Protein AF-0000000081629510 (afdb_homodimer)

InterPro domains:
  IPR000286 Histone deacetylase HDAC [PR01270] (88-111)
  IPR000286 Histone deacetylase HDAC [PR01270] (123-138)
  IPR000286 Histone deacetylase HDAC [PR01270] (200-210)
  IPR023696 Ureohydrolase domain superfamily [SSF52768] (5-268)
  IPR023801 Histone deacetylase domain [PF00850] (59-266)
  IPR037138 Histone deacetylase domain superfamily [G3DSA:3.40.800.20] (1-285)
  IPR044150 Histone deacetylase 11 [cd09993] (7-268)

Sequence (594 aa):
MGLEKLHPFDAGKWGKVINFLKEDKLIADDVIVQAREATEQDLLVVHTRRYLNRLKRKVLRPLRTQTGGTIMAGKLAIERGWAINVGGGFHHCSSDKGGGFCAYADITLAIKFLFERMEGVSKATIIDLDAHQGNGHERDFMEDSRVYIMDVYNRYIYPGDGFAKRAIKRKIELDWGTEDTEYLQKVKTHVEGALNEVKPDIIIYNAGTDVLDGDPLGGLAISPQGIIERDLIVFRAARKHRIPILMVTSGGYQKRTARIIADSIVNLHNLGLIDKELVCGEAENPKVELIIREGKKMGLEKLHPFDAGKWGKVINFLKEDKLIADDVIVQAREATEQDLLVVHTRRYLNRLKRKVLRPLRTQTGGTIMAGKLAIERGWAINVGGGFHHCSSDKGGGFCAYADITLAIKFLFERMEGVSKATIIDLDAHQGNGHERDFMEDSRVYIMDVYNRYIYPGDGFAKRAIKRKIELDWGTEDTEYLQKVKTHVEGALNEVKPDIIIYNAGTDVLDGDPLGGLAISPQGIIERDLIVFRAARKHRIPILMVTSGGYQKRTARIIADSIVNLHNLGLIDKELVCGEAENPKVELIIREGKK

Organism: Gekko japonicus (NCBI:txid146911)

Radius of gyration: 26.76 Å; Cα contacts (8 Å, |Δi|>4): 1286; chains: 2; bounding box: 46×91×56 Å

Structure (mmCIF, N/CA/C/O backbone):
data_AF-0000000081629510-model_v1
#
loop_
_entity.id
_entity.type
_entity.pdbx_description
1 polymer 'Histone deacetylase 11'
#
loop_
_atom_site.group_PDB
_atom_site.id
_atom_site.type_symbol
_atom_site.label_atom_id
_atom_site.label_alt_id
_atom_site.label_comp_id
_atom_site.label_asym_id
_atom_site.label_entity_id
_atom_site.label_seq_id
_atom_site.pdbx_PDB_ins_code
_atom_site.Cartn_x
_atom_site.Cartn_y
_atom_site.Cartn_z
_atom_site.occupancy
_atom_site.B_iso_or_equiv
_atom_site.auth_seq_id
_atom_site.auth_comp_id
_atom_site.auth_asym_id
_atom_site.auth_atom_id
_atom_site.pdbx_PDB_model_num
ATOM 1 N N . MET A 1 1 ? -6.004 -0.796 13.695 1 41.22 1 MET A N 1
ATOM 2 C CA . MET A 1 1 ? -5.727 -0.974 12.266 1 41.22 1 MET A CA 1
ATOM 3 C C . MET A 1 1 ? -4.324 -0.491 11.922 1 41.22 1 MET A C 1
ATOM 5 O O . MET A 1 1 ? -3.963 0.647 12.227 1 41.22 1 MET A O 1
ATOM 9 N N . GLY A 1 2 ? -3.27 -1.408 11.867 1 49.25 2 GLY A N 1
ATOM 10 C CA . GLY A 1 2 ? -1.821 -1.285 11.883 1 49.25 2 GLY A CA 1
ATOM 11 C C . GLY A 1 2 ? -1.23 -0.959 10.523 1 49.25 2 GLY A C 1
ATOM 12 O O . GLY A 1 2 ? -1.951 -0.551 9.609 1 49.25 2 GLY A O 1
ATOM 13 N N . LEU A 1 3 ? 0.019 -0.812 10.297 1 48.41 3 LEU A N 1
ATOM 14 C CA . LEU A 1 3 ? 0.835 -0.487 9.125 1 48.41 3 LEU A CA 1
ATOM 15 C C . LEU A 1 3 ? 0.524 -1.426 7.969 1 48.41 3 LEU A C 1
ATOM 17 O O . LEU A 1 3 ? 0.892 -1.148 6.824 1 48.41 3 LEU A O 1
ATOM 21 N N . GLU A 1 4 ? -0.304 -2.426 8.281 1 51.09 4 GLU A N 1
ATOM 22 C CA . GLU A 1 4 ? -0.659 -3.4 7.254 1 51.09 4 GLU A CA 1
ATOM 23 C C . GLU A 1 4 ? -1.512 -2.764 6.16 1 51.09 4 GLU A C 1
ATOM 25 O O . GLU A 1 4 ? -1.581 -3.277 5.043 1 51.09 4 GLU A O 1
ATOM 30 N N . LYS A 1 5 ? -2 -1.656 6.461 1 55.44 5 LYS A N 1
ATOM 31 C CA . LYS A 1 5 ? -2.869 -0.96 5.52 1 55.44 5 LYS A CA 1
ATOM 32 C C . LYS A 1 5 ? -2.051 -0.223 4.461 1 55.44 5 LYS A C 1
ATOM 34 O O . LYS A 1 5 ? -2.584 0.172 3.422 1 55.44 5 LYS A O 1
ATOM 39 N N . LEU A 1 6 ? -0.827 -0.217 4.648 1 51.19 6 LEU A N 1
ATOM 40 C CA . LEU A 1 6 ? 0.04 0.534 3.748 1 51.19 6 LEU A CA 1
ATOM 41 C C . LEU A 1 6 ? 0.186 -0.184 2.41 1 51.19 6 LEU A C 1
ATOM 43 O O . LEU A 1 6 ? 0.711 0.385 1.45 1 51.19 6 LEU A O 1
ATOM 47 N N . HIS A 1 7 ? -0.417 -1.348 2.342 1 57.28 7 HIS A N 1
ATOM 48 C CA . HIS A 1 7 ? -0.214 -2.109 1.115 1 57.28 7 HIS A CA 1
ATOM 49 C C . HIS A 1 7 ? -1.485 -2.15 0.274 1 57.28 7 HIS A C 1
ATOM 51 O O . HIS A 1 7 ? -2.592 -2.213 0.815 1 57.28 7 HIS A O 1
ATOM 57 N N . PRO A 1 8 ? -1.232 -1.855 -1.074 1 51.47 8 PRO A N 1
ATOM 58 C CA . PRO A 1 8 ? -2.416 -1.938 -1.932 1 51.47 8 PRO A CA 1
ATOM 59 C C . PRO A 1 8 ? -3.039 -3.332 -1.945 1 51.47 8 PRO A C 1
ATOM 61 O O . PRO A 1 8 ? -4.195 -3.49 -2.346 1 51.47 8 PRO A O 1
ATOM 64 N N . PHE A 1 9 ? -2.131 -4.305 -1.737 1 50.22 9 PHE A N 1
ATOM 65 C CA . PHE A 1 9 ? -2.738 -5.629 -1.775 1 50.22 9 PHE A CA 1
ATOM 66 C C . PHE A 1 9 ? -3.689 -5.82 -0.599 1 50.22 9 PHE A C 1
ATOM 68 O O . PHE A 1 9 ? -3.373 -5.441 0.53 1 50.22 9 PHE A O 1
ATOM 75 N N . ASP A 1 10 ? -4.859 -5.664 -0.957 1 51.5 10 ASP A N 1
ATOM 76 C CA . ASP A 1 10 ? -5.828 -5.938 0.101 1 51.5 10 ASP A CA 1
ATOM 77 C C . ASP A 1 10 ? -5.371 -7.105 0.972 1 51.5 10 ASP A C 1
ATOM 79 O O . ASP A 1 10 ? -5.617 -8.266 0.64 1 51.5 10 ASP A O 1
ATOM 83 N N . ALA A 1 11 ? -4.367 -6.859 1.735 1 55.75 11 ALA A N 1
ATOM 84 C CA . ALA A 1 11 ? -4.039 -7.883 2.721 1 55.75 11 ALA A CA 1
ATOM 85 C C . ALA A 1 11 ? -5.297 -8.57 3.244 1 55.75 11 ALA A C 1
ATOM 87 O O . ALA A 1 11 ? -5.25 -9.719 3.689 1 55.75 11 ALA A O 1
ATOM 88 N N . GLY A 1 12 ? -6.34 -7.922 2.857 1 66.62 12 GLY A N 1
ATOM 89 C CA . GLY A 1 12 ? -7.602 -8.492 3.301 1 66.62 12 GLY A CA 1
ATOM 90 C C . GLY A 1 12 ? -8.156 -9.523 2.336 1 66.62 12 GLY A C 1
ATOM 91 O O . GLY A 1 12 ? -8.984 -10.352 2.715 1 66.62 12 GLY A O 1
ATOM 92 N N . LYS A 1 13 ? -7.664 -9.484 1.104 1 76 13 LYS A N 1
ATOM 93 C CA . LYS A 1 13 ? -8.195 -10.383 0.084 1 76 13 LYS A CA 1
ATOM 94 C C . LYS A 1 13 ? -7.969 -11.844 0.462 1 76 13 LYS A C 1
ATOM 96 O O . LYS A 1 13 ? -8.891 -12.656 0.399 1 76 13 LYS A O 1
ATOM 101 N N . TRP A 1 14 ? -6.793 -12.102 0.853 1 78.69 14 TRP A N 1
ATOM 102 C CA . TRP A 1 14 ? -6.426 -13.484 1.148 1 78.69 14 TRP A CA 1
ATOM 103 C C . TRP A 1 14 ? -7.172 -13.992 2.379 1 78.69 14 TRP A C 1
ATOM 105 O O . TRP A 1 14 ? -7.617 -15.141 2.41 1 78.69 14 TRP A O 1
ATOM 115 N N . GLY A 1 15 ? -7.258 -13.102 3.344 1 81.38 15 GLY A N 1
ATOM 116 C CA . GLY A 1 15 ? -8.062 -13.469 4.496 1 81.38 15 GLY A CA 1
ATOM 117 C C . GLY A 1 15 ? -9.516 -13.734 4.148 1 81.38 15 GLY A C 1
ATOM 118 O O . GLY A 1 15 ? -10.125 -14.664 4.688 1 81.38 15 GLY A O 1
ATOM 119 N N . LYS A 1 16 ? -10.008 -13 3.27 1 83.88 16 LYS A N 1
ATOM 120 C CA . LYS A 1 16 ? -11.391 -13.172 2.838 1 83.88 16 LYS A CA 1
ATOM 121 C C . LYS A 1 16 ? -11.57 -14.5 2.105 1 83.88 16 LYS A C 1
ATOM 123 O O . LYS A 1 16 ? -12.578 -15.188 2.293 1 83.88 16 LYS A O 1
ATOM 128 N N . VAL A 1 17 ? -10.641 -14.844 1.271 1 87.56 17 VAL A N 1
ATOM 129 C CA . VAL A 1 17 ? -10.711 -16.109 0.555 1 87.56 17 VAL A CA 1
ATOM 130 C C . VAL A 1 17 ? -10.789 -17.266 1.553 1 87.56 17 VAL A C 1
ATOM 132 O O . VAL A 1 17 ? -11.641 -18.156 1.428 1 87.56 17 VAL A O 1
ATOM 135 N N . ILE A 1 18 ? -9.945 -17.25 2.508 1 85.25 18 ILE A N 1
ATOM 136 C CA . ILE A 1 18 ? -9.891 -18.312 3.504 1 85.25 18 ILE A CA 1
ATOM 137 C C . ILE A 1 18 ? -11.211 -18.359 4.273 1 85.25 18 ILE A C 1
ATOM 139 O O . ILE A 1 18 ? -11.727 -19.453 4.562 1 85.25 18 ILE A O 1
ATOM 143 N N . ASN A 1 19 ? -11.711 -17.219 4.629 1 85.31 19 ASN A N 1
ATOM 144 C CA . ASN A 1 19 ? -12.984 -17.172 5.34 1 85.31 19 ASN A CA 1
ATOM 145 C C . ASN A 1 19 ? -14.117 -17.781 4.516 1 85.31 19 ASN A C 1
ATOM 147 O O . ASN A 1 19 ? -14.961 -18.5 5.051 1 85.31 19 ASN A O 1
ATOM 151 N N . PHE A 1 20 ? -14.125 -17.484 3.273 1 87.75 20 PHE A N 1
ATOM 152 C CA . PHE A 1 20 ? -15.148 -18.047 2.395 1 87.75 20 PHE A CA 1
ATOM 153 C C . PHE A 1 20 ? -15.016 -19.562 2.32 1 87.75 20 PHE A C 1
ATOM 155 O O . PHE A 1 20 ? -16.016 -20.281 2.305 1 87.75 20 PHE A O 1
ATOM 162 N N . LEU A 1 21 ? -13.797 -20.016 2.209 1 87.38 21 LEU A N 1
ATOM 163 C CA . LEU A 1 21 ? -13.555 -21.453 2.121 1 87.38 21 LEU A CA 1
ATOM 164 C C . LEU A 1 21 ? -13.992 -22.156 3.402 1 87.38 21 LEU A C 1
ATOM 166 O O . LEU A 1 21 ? -14.531 -23.266 3.355 1 87.38 21 LEU A O 1
ATOM 170 N N . LYS A 1 22 ? -13.719 -21.547 4.531 1 84 22 LYS A N 1
ATOM 171 C CA . LYS A 1 22 ? -14.148 -22.094 5.812 1 84 22 LYS A CA 1
ATOM 172 C C . LYS A 1 22 ? -15.672 -22.156 5.902 1 84 22 LYS A C 1
ATOM 174 O O . LYS A 1 22 ? -16.234 -23.125 6.402 1 84 22 LYS A O 1
ATOM 179 N N . GLU A 1 23 ? -16.281 -21.156 5.492 1 83.62 23 GLU A N 1
ATOM 180 C CA . GLU A 1 23 ? -17.75 -21.078 5.52 1 83.62 23 GLU A CA 1
ATOM 181 C C . GLU A 1 23 ? -18.375 -22.172 4.656 1 83.62 23 GLU A C 1
ATOM 183 O O . GLU A 1 23 ? -19.438 -22.703 4.984 1 83.62 23 GLU A O 1
ATOM 188 N N . ASP A 1 24 ? -17.75 -22.438 3.623 1 80.06 24 ASP A N 1
ATOM 189 C CA . ASP A 1 24 ? -18.281 -23.422 2.689 1 80.06 24 ASP A CA 1
ATOM 190 C C . ASP A 1 24 ? -17.938 -24.844 3.135 1 80.06 24 ASP A C 1
ATOM 192 O O . ASP A 1 24 ? -18.234 -25.812 2.439 1 80.06 24 ASP A O 1
ATOM 196 N N . LYS A 1 25 ? -17.422 -25 4.316 1 70.12 25 LYS A N 1
ATOM 197 C CA . LYS A 1 25 ? -17.078 -26.25 4.973 1 70.12 25 LYS A CA 1
ATOM 198 C C . LYS A 1 25 ? -16.141 -27.094 4.102 1 70.12 25 LYS A C 1
ATOM 200 O O . LYS A 1 25 ? -16.25 -28.312 4.062 1 70.12 25 LYS A O 1
ATOM 205 N N . LEU A 1 26 ? -15.711 -26.516 3.137 1 61.69 26 LEU A N 1
ATOM 206 C CA . LEU A 1 26 ? -14.812 -27.266 2.271 1 61.69 26 LEU A CA 1
ATOM 207 C C . LEU A 1 26 ? -13.578 -27.719 3.037 1 61.69 26 LEU A C 1
ATOM 209 O O . LEU A 1 26 ? -13.109 -28.844 2.861 1 61.69 26 LEU A O 1
ATOM 213 N N . ILE A 1 27 ? -12.969 -26.719 3.713 1 60.03 27 ILE A N 1
ATOM 214 C CA . ILE A 1 27 ? -11.625 -27.062 4.16 1 60.03 27 ILE A CA 1
ATOM 215 C C . ILE A 1 27 ? -11.625 -27.297 5.668 1 60.03 27 ILE A C 1
ATOM 217 O O . ILE A 1 27 ? -11.992 -26.406 6.438 1 60.03 27 ILE A O 1
ATOM 221 N N . ALA A 1 28 ? -11.789 -28.594 5.934 1 59.22 28 ALA A N 1
ATOM 222 C CA . ALA A 1 28 ? -11.43 -28.891 7.316 1 59.22 28 ALA A CA 1
ATOM 223 C C . ALA A 1 28 ? -10.07 -28.281 7.676 1 59.22 28 ALA A C 1
ATOM 225 O O . ALA A 1 28 ? -9.227 -28.078 6.801 1 59.22 28 ALA A O 1
ATOM 226 N N . ASP A 1 29 ? -9.922 -27.75 8.789 1 60.22 29 ASP A N 1
ATOM 227 C CA . ASP A 1 29 ? -8.719 -27.125 9.312 1 60.22 29 ASP A CA 1
ATOM 228 C C . ASP A 1 29 ? -7.473 -27.922 8.953 1 60.22 29 ASP A C 1
ATOM 230 O O . ASP A 1 29 ? -6.391 -27.359 8.781 1 60.22 29 ASP A O 1
ATOM 234 N N . ASP A 1 30 ? -7.648 -29.203 8.547 1 62.41 30 ASP A N 1
ATOM 235 C CA . ASP A 1 30 ? -6.457 -30.031 8.375 1 62.41 30 ASP A CA 1
ATOM 236 C C . ASP A 1 30 ? -5.871 -29.859 6.973 1 62.41 30 ASP A C 1
ATOM 238 O O . ASP A 1 30 ? -4.715 -30.219 6.73 1 62.41 30 ASP A O 1
ATOM 242 N N . VAL A 1 31 ? -6.641 -29.188 6.133 1 73 31 VAL A N 1
ATOM 243 C CA . VAL A 1 31 ? -6.125 -29.062 4.777 1 73 31 VAL A CA 1
ATOM 244 C C . VAL A 1 31 ? -5.523 -27.672 4.582 1 73 31 VAL A C 1
ATOM 246 O O . VAL A 1 31 ? -4.855 -27.406 3.582 1 73 31 VAL A O 1
ATOM 249 N N . ILE A 1 32 ? -5.52 -26.875 5.527 1 80.44 32 ILE A N 1
ATOM 250 C CA . ILE A 1 32 ? -4.977 -25.531 5.48 1 80.44 32 ILE A CA 1
ATOM 251 C C . ILE A 1 32 ? -3.635 -25.484 6.207 1 80.44 32 ILE A C 1
ATOM 253 O O . ILE A 1 32 ? -3.518 -25.969 7.336 1 80.44 32 ILE A O 1
ATOM 257 N N . VAL A 1 33 ? -2.609 -25.094 5.484 1 84.69 33 VAL A N 1
ATOM 258 C CA . VAL A 1 33 ? -1.288 -24.938 6.078 1 84.69 33 VAL A CA 1
ATOM 259 C C . VAL A 1 33 ? -0.947 -23.453 6.195 1 84.69 33 VAL A C 1
ATOM 261 O O . VAL A 1 33 ? -1.21 -22.672 5.273 1 84.69 33 VAL A O 1
ATOM 264 N N . GLN A 1 34 ? -0.415 -23.078 7.324 1 86.5 34 GLN A N 1
ATOM 265 C CA . GLN A 1 34 ? -0.013 -21.688 7.535 1 86.5 34 GLN A CA 1
ATOM 266 C C . GLN A 1 34 ? 1.313 -21.391 6.84 1 86.5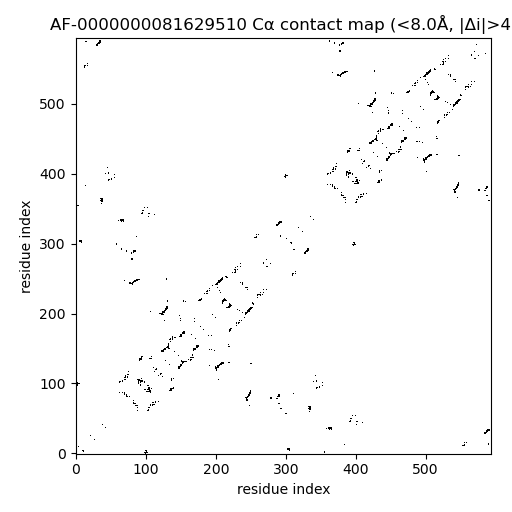 34 GLN A C 1
ATOM 268 O O . GLN A 1 34 ? 2.287 -22.125 7.012 1 86.5 34 GLN A O 1
ATOM 273 N N . ALA A 1 35 ? 1.312 -20.375 6.082 1 89.94 35 ALA A N 1
ATOM 274 C CA . ALA A 1 35 ? 2.539 -19.969 5.402 1 89.94 35 ALA A CA 1
ATOM 275 C C . ALA A 1 35 ? 3.547 -19.391 6.391 1 89.94 35 ALA A C 1
ATOM 277 O O . ALA A 1 35 ? 3.168 -18.719 7.352 1 89.94 35 ALA A O 1
ATOM 278 N N . ARG A 1 36 ? 4.738 -19.719 6.156 1 91.75 36 ARG A N 1
ATOM 279 C CA . ARG A 1 36 ? 5.836 -19.094 6.895 1 91.75 36 ARG A CA 1
ATOM 280 C C . ARG A 1 36 ? 6.508 -18.016 6.074 1 91.75 36 ARG A C 1
ATOM 282 O O . ARG A 1 36 ? 6.684 -18.156 4.859 1 91.75 36 ARG A O 1
ATOM 289 N N . GLU A 1 37 ? 6.863 -16.922 6.742 1 93.12 37 GLU A N 1
ATOM 290 C CA . GLU A 1 37 ? 7.562 -15.844 6.043 1 93.12 37 GLU A CA 1
ATOM 291 C C . GLU A 1 37 ? 8.852 -16.344 5.406 1 93.12 37 GLU A C 1
ATOM 293 O O . GLU A 1 37 ? 9.594 -17.125 6.02 1 93.12 37 GLU A O 1
ATOM 298 N N . ALA A 1 38 ? 9.133 -15.953 4.191 1 95.75 38 ALA A N 1
ATOM 299 C CA . ALA A 1 38 ? 10.445 -16.203 3.605 1 95.75 38 ALA A CA 1
ATOM 300 C C . ALA A 1 38 ? 11.539 -15.469 4.379 1 95.75 38 ALA A C 1
ATOM 302 O O . ALA A 1 38 ? 11.438 -14.266 4.621 1 95.75 38 ALA A O 1
ATOM 303 N N . THR A 1 39 ? 12.547 -16.172 4.82 1 94.62 39 THR A N 1
ATOM 304 C CA . THR A 1 39 ? 13.664 -15.555 5.516 1 94.62 39 THR A CA 1
ATOM 305 C C . THR A 1 39 ? 14.555 -14.789 4.535 1 94.62 39 THR A C 1
ATOM 307 O O . THR A 1 39 ? 14.414 -14.938 3.318 1 94.62 39 THR A O 1
ATOM 310 N N . GLU A 1 40 ? 15.414 -13.984 5.082 1 92.81 40 GLU A N 1
ATOM 311 C CA . GLU A 1 40 ? 16.391 -13.297 4.23 1 92.81 40 GLU A CA 1
ATOM 312 C C . GLU A 1 40 ? 17.234 -14.297 3.447 1 92.81 40 GLU A C 1
ATOM 314 O O . GLU A 1 40 ? 17.547 -14.07 2.279 1 92.81 40 GLU A O 1
ATOM 319 N N . GLN A 1 41 ? 17.609 -15.406 4.047 1 94.38 41 GLN A N 1
ATOM 320 C CA . GLN A 1 41 ? 18.406 -16.438 3.391 1 94.38 41 GLN A CA 1
ATOM 321 C C . GLN A 1 41 ? 17.625 -17.078 2.242 1 94.38 41 GLN A C 1
ATOM 323 O O . GLN A 1 41 ? 18.203 -17.406 1.197 1 94.38 41 GLN A O 1
ATOM 328 N N . ASP A 1 42 ? 16.344 -17.234 2.453 1 96.38 42 ASP A N 1
ATOM 329 C CA . ASP A 1 42 ? 15.508 -17.75 1.374 1 96.38 42 ASP A CA 1
ATOM 330 C C . ASP A 1 42 ? 15.523 -16.812 0.174 1 96.38 42 ASP A C 1
ATOM 332 O O . ASP A 1 42 ? 15.656 -17.25 -0.969 1 96.38 42 ASP A O 1
ATOM 336 N N . LEU A 1 43 ? 15.336 -15.523 0.476 1 96.94 43 LEU A N 1
ATOM 337 C CA . LEU A 1 43 ? 15.227 -14.516 -0.578 1 96.94 43 LEU A CA 1
ATOM 338 C C . LEU A 1 43 ? 16.531 -14.414 -1.363 1 96.94 43 LEU A C 1
ATOM 340 O O . LEU A 1 43 ? 16.516 -14.141 -2.566 1 96.94 43 LEU A O 1
ATOM 344 N N . LEU A 1 44 ? 17.656 -14.75 -0.733 1 96.06 44 LEU A N 1
ATOM 345 C CA . LEU A 1 44 ? 18.984 -14.617 -1.345 1 96.06 44 LEU A CA 1
ATOM 346 C C . LEU A 1 44 ? 19.234 -15.742 -2.34 1 96.06 44 LEU A C 1
ATOM 348 O O . LEU A 1 44 ? 20.203 -15.695 -3.107 1 96.06 44 LEU A O 1
ATOM 352 N N . VAL A 1 45 ? 18.344 -16.688 -2.381 1 95.38 45 VAL A N 1
ATOM 353 C CA . VAL A 1 45 ? 18.453 -17.75 -3.365 1 95.38 45 VAL A CA 1
ATOM 354 C C . VAL A 1 45 ? 18.281 -17.188 -4.77 1 95.38 45 VAL A C 1
ATOM 356 O O . VAL A 1 45 ? 18.906 -17.656 -5.723 1 95.38 45 VAL A O 1
ATOM 359 N N . VAL A 1 46 ? 17.516 -16.094 -4.832 1 96.81 46 VAL A N 1
ATOM 360 C CA . VAL A 1 46 ? 17.234 -15.516 -6.141 1 96.81 46 VAL A CA 1
ATOM 361 C C . VAL A 1 46 ? 17.641 -14.039 -6.16 1 96.81 46 VAL A C 1
ATOM 363 O O . VAL A 1 46 ? 18.234 -13.57 -7.133 1 96.81 46 VAL A O 1
ATOM 366 N N . HIS A 1 47 ? 17.375 -13.352 -5.105 1 96.69 47 HIS A N 1
ATOM 367 C CA . HIS A 1 47 ? 17.594 -11.914 -5.086 1 96.69 47 HIS A CA 1
ATOM 368 C C . HIS A 1 47 ? 19.016 -11.57 -4.637 1 96.69 47 HIS A C 1
ATOM 370 O O . HIS A 1 47 ? 19.609 -12.297 -3.838 1 96.69 47 HIS A O 1
ATOM 376 N N . THR A 1 48 ? 19.516 -10.492 -5.094 1 94.75 48 THR A N 1
ATOM 377 C CA . THR A 1 48 ? 20.797 -9.977 -4.598 1 94.75 48 THR A CA 1
ATOM 378 C C . THR A 1 48 ? 20.594 -9.188 -3.309 1 94.75 48 THR A C 1
ATOM 380 O O . THR A 1 48 ? 19.516 -8.656 -3.059 1 94.75 48 THR A O 1
ATOM 383 N N . ARG A 1 49 ? 21.641 -9.133 -2.561 1 92.5 49 ARG A N 1
ATOM 384 C CA . ARG A 1 49 ? 21.609 -8.312 -1.352 1 92.5 49 ARG A CA 1
ATOM 385 C C . ARG A 1 49 ? 21.375 -6.848 -1.688 1 92.5 49 ARG A C 1
ATOM 387 O O . ARG A 1 49 ? 20.641 -6.152 -0.971 1 92.5 49 ARG A O 1
ATOM 394 N N . ARG A 1 50 ? 21.938 -6.422 -2.754 1 93.56 50 ARG A N 1
ATOM 395 C CA . ARG A 1 50 ? 21.766 -5.047 -3.211 1 93.56 50 ARG A CA 1
ATOM 396 C C . ARG A 1 50 ? 20.312 -4.734 -3.486 1 93.56 50 ARG A C 1
ATOM 398 O O . ARG A 1 50 ? 19.797 -3.697 -3.062 1 93.56 50 ARG A O 1
ATOM 405 N N . TYR A 1 51 ? 19.625 -5.602 -4.109 1 94.88 51 TYR A N 1
ATOM 406 C CA . TYR A 1 51 ? 18.203 -5.402 -4.418 1 94.88 51 TYR A CA 1
ATOM 407 C C . TYR A 1 51 ? 17.375 -5.348 -3.145 1 94.88 51 TYR A C 1
ATOM 409 O O . TYR A 1 51 ? 16.516 -4.473 -2.994 1 94.88 51 TYR A O 1
ATOM 417 N N . LEU A 1 52 ? 17.641 -6.312 -2.236 1 92.75 52 LEU A N 1
ATOM 418 C CA . LEU A 1 52 ? 16.859 -6.398 -1.011 1 92.75 52 LEU A CA 1
ATOM 419 C C . LEU A 1 52 ? 17.016 -5.137 -0.169 1 92.75 52 LEU A C 1
ATOM 421 O O . LEU A 1 52 ? 16.062 -4.645 0.423 1 92.75 52 LEU A O 1
ATOM 425 N N . ASN A 1 53 ? 18.219 -4.547 -0.166 1 88.25 53 ASN A N 1
ATOM 426 C CA . ASN A 1 53 ? 18.469 -3.303 0.553 1 88.25 53 ASN A CA 1
ATOM 427 C C . ASN A 1 53 ? 17.766 -2.123 -0.113 1 88.25 53 ASN A C 1
ATOM 429 O O . ASN A 1 53 ? 17.188 -1.272 0.569 1 88.25 53 ASN A O 1
ATOM 433 N N . ARG A 1 54 ? 17.828 -2.09 -1.374 1 89.69 54 ARG A N 1
ATOM 434 C CA . ARG A 1 54 ? 17.172 -1.032 -2.133 1 89.69 54 ARG A CA 1
ATOM 435 C C . ARG A 1 54 ? 15.656 -1.102 -1.965 1 89.69 54 ARG A C 1
ATOM 437 O O . ARG A 1 54 ? 14.984 -0.069 -1.911 1 89.69 54 ARG A O 1
ATOM 444 N N . LEU A 1 55 ? 15.148 -2.32 -1.935 1 88.38 55 LEU A N 1
ATOM 445 C CA . LEU A 1 55 ? 13.711 -2.537 -1.782 1 88.38 55 LEU A CA 1
ATOM 446 C C . LEU A 1 55 ? 13.203 -1.923 -0.483 1 88.38 55 LEU A C 1
ATOM 448 O O . LEU A 1 55 ? 12.195 -1.215 -0.479 1 88.38 55 LEU A O 1
ATOM 452 N N . LYS A 1 56 ? 13.898 -2.197 0.61 1 83.25 56 LYS A N 1
ATOM 453 C CA . LYS A 1 56 ? 13.531 -1.671 1.92 1 83.25 56 LYS A CA 1
ATOM 454 C C . LYS A 1 56 ? 13.484 -0.145 1.906 1 83.25 56 LYS A C 1
ATOM 456 O O . LYS A 1 56 ? 12.578 0.459 2.492 1 83.25 56 LYS A O 1
ATOM 461 N N . ARG A 1 57 ? 14.391 0.443 1.243 1 83.69 57 ARG A N 1
ATOM 462 C CA . ARG A 1 57 ? 14.469 1.898 1.161 1 83.69 57 ARG A CA 1
ATOM 463 C C . ARG A 1 57 ? 13.383 2.455 0.247 1 83.69 57 ARG A C 1
ATOM 465 O O . ARG A 1 57 ? 12.766 3.477 0.557 1 83.69 57 ARG A O 1
ATOM 472 N N . LYS A 1 58 ? 13.18 1.796 -0.838 1 84.88 58 LYS A N 1
ATOM 473 C CA . LYS A 1 58 ? 12.281 2.287 -1.875 1 84.88 58 LYS A CA 1
ATOM 474 C C . LYS A 1 58 ? 10.828 2.273 -1.395 1 84.88 58 LYS A C 1
ATOM 476 O O . LYS A 1 58 ? 10.062 3.188 -1.702 1 84.88 58 LYS A O 1
ATOM 481 N N . VAL A 1 59 ? 10.484 1.249 -0.641 1 83.75 59 VAL A N 1
ATOM 482 C CA . VAL A 1 59 ? 9.086 1.08 -0.258 1 83.75 59 VAL A CA 1
ATOM 483 C C . VAL A 1 59 ? 8.68 2.188 0.711 1 83.75 59 VAL A C 1
ATOM 485 O O . VAL A 1 59 ? 7.516 2.588 0.749 1 83.75 59 VAL A O 1
ATOM 488 N N . LEU A 1 60 ? 9.602 2.742 1.426 1 87.06 60 LEU A N 1
ATOM 489 C CA . LEU A 1 60 ? 9.273 3.742 2.438 1 87.06 60 LEU A CA 1
ATOM 490 C C . LEU A 1 60 ? 9.609 5.145 1.938 1 87.06 60 LEU A C 1
ATOM 492 O O . LEU A 1 60 ? 9.32 6.133 2.619 1 87.06 60 LEU A O 1
ATOM 496 N N . ARG A 1 61 ? 10.141 5.312 0.733 1 87.69 61 ARG A N 1
ATOM 497 C CA . ARG A 1 61 ? 10.617 6.586 0.208 1 87.69 61 ARG A CA 1
ATOM 498 C C . ARG A 1 61 ? 9.477 7.594 0.097 1 87.69 61 ARG A C 1
ATOM 500 O O . ARG A 1 61 ? 9.625 8.75 0.499 1 87.69 61 ARG A O 1
ATOM 507 N N . PRO A 1 62 ? 8.305 7.191 -0.419 1 84.5 62 PRO A N 1
ATOM 508 C CA . PRO A 1 62 ? 7.223 8.172 -0.516 1 84.5 62 PRO A CA 1
ATOM 509 C C . PRO A 1 62 ? 6.816 8.734 0.843 1 84.5 62 PRO A C 1
ATOM 511 O O . PRO A 1 62 ? 6.512 9.93 0.953 1 84.5 62 PRO A O 1
ATOM 514 N N . LEU A 1 63 ? 6.844 7.895 1.859 1 88.81 63 LEU A N 1
ATOM 515 C CA . LEU A 1 63 ? 6.473 8.336 3.199 1 88.81 63 LEU A CA 1
ATOM 516 C C . LEU A 1 63 ? 7.551 9.227 3.799 1 88.81 63 LEU A C 1
ATOM 518 O O . LEU A 1 63 ? 7.242 10.195 4.504 1 88.81 63 LEU A O 1
ATOM 522 N N . ARG A 1 64 ? 8.773 8.891 3.482 1 92.12 64 ARG A N 1
ATOM 523 C CA . ARG A 1 64 ? 9.867 9.75 3.926 1 92.12 64 ARG A CA 1
ATOM 524 C C . ARG A 1 64 ? 9.812 11.109 3.232 1 92.12 64 ARG A C 1
ATOM 526 O O . ARG A 1 64 ? 10.125 12.133 3.84 1 92.12 64 ARG A O 1
ATOM 533 N N . THR A 1 65 ? 9.438 11.086 1.976 1 91.12 65 THR A N 1
ATOM 534 C CA . THR A 1 65 ? 9.344 12.328 1.213 1 91.12 65 THR A CA 1
ATOM 535 C C . THR A 1 65 ? 8.242 13.227 1.77 1 91.12 65 THR A C 1
ATOM 537 O O . THR A 1 65 ? 8.445 14.43 1.946 1 91.12 65 THR A O 1
ATOM 540 N N . GLN A 1 66 ? 7.148 12.656 2.037 1 91.81 66 GLN A N 1
ATOM 541 C CA . GLN A 1 66 ? 6.059 13.422 2.637 1 91.81 66 GLN A CA 1
ATOM 542 C C . GLN A 1 66 ? 6.453 13.953 4.012 1 91.81 66 GLN A C 1
ATOM 544 O O . GLN A 1 66 ? 6.121 15.094 4.355 1 91.81 66 GLN A O 1
ATOM 549 N N . THR A 1 67 ? 7.129 13.125 4.711 1 96.25 67 THR A N 1
ATOM 550 C CA . THR A 1 67 ? 7.586 13.539 6.031 1 96.25 67 THR A CA 1
ATOM 551 C C . THR A 1 67 ? 8.57 14.695 5.926 1 96.25 67 THR A C 1
ATOM 553 O O . THR A 1 67 ? 8.445 15.688 6.648 1 96.25 67 THR A O 1
ATOM 556 N N . GLY A 1 68 ? 9.539 14.555 5.023 1 96.31 68 GLY A N 1
ATOM 557 C CA . GLY A 1 68 ? 10.453 15.648 4.773 1 96.31 68 GLY A CA 1
ATOM 558 C C . GLY A 1 68 ? 9.758 16.922 4.32 1 96.31 68 GLY A C 1
ATOM 559 O O . GLY A 1 68 ? 10.156 18.016 4.703 1 96.31 68 GLY A O 1
ATOM 560 N N . GLY A 1 69 ? 8.734 16.719 3.533 1 95.94 69 GLY A N 1
ATOM 561 C CA . GLY A 1 69 ? 7.918 17.844 3.102 1 95.94 69 GLY A CA 1
ATOM 562 C C . GLY A 1 69 ? 7.254 18.578 4.254 1 95.94 69 GLY A C 1
ATOM 563 O O . GLY A 1 69 ? 7.219 19.812 4.273 1 95.94 69 GLY A O 1
ATOM 564 N N . THR A 1 70 ? 6.762 17.859 5.188 1 98.12 70 THR A N 1
ATOM 565 C CA . THR A 1 70 ? 6.102 18.469 6.34 1 98.12 70 THR A CA 1
ATOM 566 C C . THR A 1 70 ? 7.102 19.25 7.184 1 98.12 70 THR A C 1
ATOM 568 O O . THR A 1 70 ? 6.812 20.359 7.617 1 98.12 70 THR A O 1
ATOM 571 N N . ILE A 1 71 ? 8.25 18.688 7.383 1 97.81 71 ILE A N 1
ATOM 572 C CA . ILE A 1 71 ? 9.297 19.359 8.148 1 97.81 71 ILE A CA 1
ATOM 573 C C . ILE A 1 71 ? 9.703 20.656 7.453 1 97.81 71 ILE A C 1
ATOM 575 O O . ILE A 1 71 ? 9.758 21.719 8.078 1 97.81 71 ILE A O 1
ATOM 579 N N . MET A 1 72 ? 9.914 20.547 6.172 1 96.56 72 MET A N 1
ATOM 580 C CA . MET A 1 72 ? 10.305 21.703 5.387 1 96.56 72 MET A CA 1
ATOM 581 C C . MET A 1 72 ? 9.195 22.75 5.383 1 96.56 72 MET A C 1
ATOM 583 O O . MET A 1 72 ? 9.469 23.953 5.488 1 96.56 72 MET A O 1
ATOM 587 N N . ALA A 1 73 ? 8.008 22.344 5.254 1 97.25 73 ALA A N 1
ATOM 588 C CA . ALA A 1 73 ? 6.863 23.25 5.227 1 97.25 73 ALA A CA 1
ATOM 589 C C . ALA A 1 73 ? 6.723 23.984 6.551 1 97.25 73 ALA A C 1
ATOM 591 O O . ALA A 1 73 ? 6.309 25.156 6.578 1 97.25 73 ALA A O 1
ATOM 592 N N . GLY A 1 74 ? 7.043 23.297 7.645 1 97.62 74 GLY A N 1
ATOM 593 C CA . GLY A 1 74 ? 7.047 23.984 8.93 1 97.62 74 GLY A CA 1
ATOM 594 C C . GLY A 1 74 ? 7.965 25.188 8.969 1 97.62 74 GLY A C 1
ATOM 595 O O . GLY A 1 74 ? 7.555 26.281 9.383 1 97.62 74 GLY A O 1
ATOM 596 N N . LYS A 1 75 ? 9.133 25.016 8.5 1 96.12 75 LYS A N 1
ATOM 597 C CA . LYS A 1 75 ? 10.102 26.109 8.453 1 96.12 75 LYS A CA 1
ATOM 598 C C . LYS A 1 75 ? 9.633 27.234 7.531 1 96.12 75 LYS A C 1
ATOM 600 O O . LYS A 1 75 ? 9.711 28.406 7.891 1 96.12 75 LYS A O 1
ATOM 605 N N . LEU A 1 76 ? 9.102 26.875 6.414 1 94.75 76 LEU A N 1
ATOM 606 C CA . LEU A 1 76 ? 8.641 27.859 5.43 1 94.75 76 LEU A CA 1
ATOM 607 C C . LEU A 1 76 ? 7.453 28.656 5.965 1 94.75 76 LEU A C 1
ATOM 609 O O . LEU A 1 76 ? 7.324 29.844 5.684 1 94.75 76 LEU A O 1
ATOM 613 N N . ALA A 1 77 ? 6.629 27.969 6.695 1 96.81 77 ALA A N 1
ATOM 614 C CA . ALA A 1 77 ? 5.469 28.641 7.273 1 96.81 77 ALA A CA 1
ATOM 615 C C . ALA A 1 77 ? 5.898 29.75 8.227 1 96.81 77 ALA A C 1
ATOM 617 O O . ALA A 1 77 ? 5.301 30.828 8.25 1 96.81 77 ALA A O 1
ATOM 618 N N . ILE A 1 78 ? 6.91 29.453 9.016 1 96.69 78 ILE A N 1
ATOM 619 C CA . ILE A 1 78 ? 7.426 30.453 9.953 1 96.69 78 ILE A CA 1
ATOM 620 C C . ILE A 1 78 ? 8.031 31.625 9.18 1 96.69 78 ILE A C 1
ATOM 622 O O . ILE A 1 78 ? 7.816 32.781 9.539 1 96.69 78 ILE A O 1
ATOM 626 N N . GLU A 1 79 ? 8.672 31.312 8.133 1 92.5 79 GLU A N 1
ATOM 627 C CA . GLU A 1 79 ? 9.383 32.312 7.371 1 92.5 79 GLU A CA 1
ATOM 628 C C . GLU A 1 79 ? 8.43 33.156 6.52 1 92.5 79 GLU A C 1
ATOM 630 O O . GLU A 1 79 ? 8.633 34.344 6.34 1 92.5 79 GLU A O 1
ATOM 635 N N . ARG A 1 80 ? 7.297 32.5 6.129 1 91.38 80 ARG A N 1
ATOM 636 C CA . ARG A 1 80 ? 6.5 33.156 5.102 1 91.38 80 ARG A CA 1
ATOM 637 C C . ARG A 1 80 ? 5.07 33.375 5.578 1 91.38 80 ARG A C 1
ATOM 639 O O . ARG A 1 80 ? 4.277 34.031 4.898 1 91.38 80 ARG A O 1
ATOM 646 N N . GLY A 1 81 ? 4.785 32.844 6.645 1 94.25 81 GLY A N 1
ATOM 647 C CA . GLY A 1 81 ? 3.453 33.031 7.203 1 94.25 81 GLY A CA 1
ATOM 648 C C . GLY A 1 81 ? 2.535 31.844 6.918 1 94.25 81 GLY A C 1
ATOM 649 O O . GLY A 1 81 ? 1.553 31.641 7.633 1 94.25 81 GLY A O 1
ATOM 650 N N . TRP A 1 82 ? 2.904 31.156 5.777 1 95.38 82 TRP A N 1
ATOM 651 C CA . TRP A 1 82 ? 2.105 29.984 5.453 1 95.38 82 TRP A CA 1
ATOM 652 C C . TRP A 1 82 ? 2.918 28.969 4.641 1 95.38 82 TRP A C 1
ATOM 654 O O . TRP A 1 82 ? 3.926 29.328 4.027 1 95.38 82 TRP A O 1
ATOM 664 N N . ALA A 1 83 ? 2.537 27.734 4.703 1 96.25 83 ALA A N 1
ATOM 665 C CA . ALA A 1 83 ? 3.039 26.688 3.818 1 96.25 83 ALA A CA 1
ATOM 666 C C . ALA A 1 83 ? 2.08 25.5 3.771 1 96.25 83 ALA A C 1
ATOM 668 O O . ALA A 1 83 ? 1.392 25.203 4.754 1 96.25 83 ALA A O 1
ATOM 669 N N . ILE A 1 84 ? 2.018 24.859 2.58 1 96.06 84 ILE A N 1
ATOM 670 C CA . ILE A 1 84 ? 1.172 23.688 2.412 1 96.06 84 ILE A CA 1
ATOM 671 C C . ILE A 1 84 ? 2.008 22.516 1.892 1 96.06 84 ILE A C 1
ATOM 673 O O . ILE A 1 84 ? 2.676 22.641 0.861 1 96.06 84 ILE A O 1
ATOM 677 N N . ASN A 1 85 ? 2.031 21.453 2.604 1 95.81 85 ASN A N 1
ATOM 678 C CA . ASN A 1 85 ? 2.512 20.172 2.076 1 95.81 85 ASN A CA 1
ATOM 679 C C . ASN A 1 85 ? 1.358 19.297 1.594 1 95.81 85 ASN A C 1
ATOM 681 O O . ASN A 1 85 ? 0.553 18.828 2.398 1 95.81 85 ASN A O 1
ATOM 685 N N . VAL A 1 86 ? 1.172 19.094 0.218 1 89.69 86 VAL A N 1
ATOM 686 C CA . VAL A 1 86 ? 0.033 18.375 -0.349 1 89.69 86 VAL A CA 1
ATOM 687 C C . VAL A 1 86 ? 0.153 16.891 -0.045 1 89.69 86 VAL A C 1
ATOM 689 O O . VAL A 1 86 ? -0.494 16.062 -0.692 1 89.69 86 VAL A O 1
ATOM 692 N N . GLY A 1 87 ? 0.673 16.516 0.949 1 86.94 87 GLY A N 1
ATOM 693 C CA . GLY A 1 87 ? 0.82 15.203 1.545 1 86.94 87 GLY A CA 1
ATOM 694 C C . GLY A 1 87 ? 1.075 15.25 3.039 1 86.94 87 GLY A C 1
ATOM 695 O O . GLY A 1 87 ? 0.731 16.234 3.703 1 86.94 87 GLY A O 1
ATOM 696 N N . GLY A 1 88 ? 1.393 14.211 3.547 1 90.44 88 GLY A N 1
ATOM 697 C CA . GLY A 1 88 ? 1.646 14.188 4.977 1 90.44 88 GLY A CA 1
ATOM 698 C C . GLY A 1 88 ? 0.379 14.102 5.809 1 90.44 88 GLY A C 1
ATOM 699 O O . GLY A 1 88 ? -0.635 13.57 5.352 1 90.44 88 GLY A O 1
ATOM 700 N N . GLY A 1 89 ? 0.515 14.523 7.012 1 96.06 89 GLY A N 1
ATOM 701 C CA . GLY A 1 89 ? -0.596 14.438 7.949 1 96.06 89 GLY A CA 1
ATOM 702 C C . GLY A 1 89 ? -0.752 13.062 8.57 1 96.06 89 GLY A C 1
ATOM 703 O O . GLY A 1 89 ? -1.868 12.555 8.68 1 96.06 89 GLY A O 1
ATOM 704 N N . PHE A 1 90 ? 0.402 12.555 8.898 1 95.25 90 PHE A N 1
ATOM 705 C CA . PHE A 1 90 ? 0.416 11.211 9.461 1 95.25 90 PHE A CA 1
ATOM 706 C C . PHE A 1 90 ? 0.088 11.242 10.953 1 95.25 90 PHE A C 1
ATOM 708 O O . PHE A 1 90 ? 0.93 10.906 11.789 1 95.25 90 PHE A O 1
ATOM 715 N N . HIS A 1 91 ? -1.172 11.438 11.258 1 97.75 91 HIS A N 1
ATOM 716 C CA . HIS A 1 91 ? -1.553 11.781 12.617 1 97.75 91 HIS A CA 1
ATOM 717 C C . HIS A 1 91 ? -1.871 10.523 13.43 1 97.75 91 HIS A C 1
ATOM 719 O O . HIS A 1 91 ? -2.256 10.617 14.602 1 97.75 91 HIS A O 1
ATOM 725 N N . HIS A 1 92 ? -1.597 9.336 12.859 1 95.69 92 HIS A N 1
ATOM 726 C CA . HIS A 1 92 ? -1.797 8.094 13.602 1 95.69 92 HIS A CA 1
ATOM 727 C C . HIS A 1 92 ? -0.464 7.465 13.992 1 95.69 92 HIS A C 1
ATOM 729 O O . HIS A 1 92 ? -0.433 6.395 14.602 1 95.69 92 HIS A O 1
ATOM 735 N N . CYS A 1 93 ? 0.583 8.047 13.648 1 95.75 93 CYS A N 1
ATOM 736 C CA . CYS A 1 93 ? 1.888 7.535 14.055 1 95.75 93 CYS A CA 1
ATOM 737 C C . CYS A 1 93 ? 2.482 8.375 15.18 1 95.75 93 CYS A C 1
ATOM 739 O O . CYS A 1 93 ? 2.461 9.609 15.117 1 95.75 93 CYS A O 1
ATOM 741 N N . SER A 1 94 ? 2.904 7.684 16.219 1 96.62 94 SER A N 1
ATOM 742 C CA . SER A 1 94 ? 3.672 8.305 17.281 1 96.62 94 SER A CA 1
ATOM 743 C C . SER A 1 94 ? 5.152 7.945 17.188 1 96.62 94 SER A C 1
ATOM 745 O O . SER A 1 94 ? 5.578 7.305 16.234 1 96.62 94 SER A O 1
ATOM 747 N N . SER A 1 95 ? 5.918 8.359 18.156 1 95.19 95 SER A N 1
ATOM 748 C CA . SER A 1 95 ? 7.363 8.172 18.172 1 95.19 95 SER A CA 1
ATOM 749 C C . SER A 1 95 ? 7.73 6.691 18.078 1 95.19 95 SER A C 1
ATOM 751 O O . SER A 1 95 ? 8.719 6.336 17.438 1 95.19 95 SER A O 1
ATOM 753 N N . ASP A 1 96 ? 6.883 5.816 18.625 1 92.5 96 ASP A N 1
ATOM 754 C CA . ASP A 1 96 ? 7.344 4.434 18.703 1 92.5 96 ASP A CA 1
ATOM 755 C C . ASP A 1 96 ? 6.277 3.471 18.188 1 92.5 96 ASP A C 1
ATOM 757 O O . ASP A 1 96 ? 6.395 2.256 18.375 1 92.5 96 ASP A O 1
ATOM 761 N N . LYS A 1 97 ? 5.234 4.004 17.625 1 91.38 97 LYS A N 1
ATOM 762 C CA . LYS A 1 97 ? 4.164 3.139 17.141 1 91.38 97 LYS A CA 1
ATOM 763 C C . LYS A 1 97 ? 3.498 3.738 15.898 1 91.38 97 LYS A C 1
ATOM 765 O O . LYS A 1 97 ? 3.057 4.891 15.922 1 91.38 97 LYS A O 1
ATOM 770 N N . GLY A 1 98 ? 3.494 2.908 14.812 1 89.81 98 GLY A N 1
ATOM 771 C CA . GLY A 1 98 ? 2.73 3.293 13.641 1 89.81 98 GLY A CA 1
ATOM 772 C C . GLY A 1 98 ? 1.271 2.891 13.719 1 89.81 98 GLY A C 1
ATOM 773 O O . GLY A 1 98 ? 0.885 2.098 14.578 1 89.81 98 GLY A O 1
ATOM 774 N N . GLY A 1 99 ? 0.471 3.508 12.867 1 83.88 99 GLY A N 1
ATOM 775 C CA . GLY A 1 99 ? -0.94 3.158 12.844 1 83.88 99 GLY A CA 1
ATOM 776 C C . GLY A 1 99 ? -1.702 3.838 11.719 1 83.88 99 GLY A C 1
ATOM 777 O O . GLY A 1 99 ? -1.264 4.863 11.203 1 83.88 99 GLY A O 1
ATOM 778 N N . GLY A 1 100 ? -2.873 3.275 11.352 1 77.62 100 GLY A N 1
ATOM 779 C CA . GLY A 1 100 ? -3.76 3.902 10.383 1 77.62 100 GLY A CA 1
ATOM 780 C C . GLY A 1 100 ? -3.064 4.27 9.086 1 77.62 100 GLY A C 1
ATOM 781 O O . GLY A 1 100 ? -3.207 5.395 8.602 1 77.62 100 GLY A O 1
ATOM 782 N N . PHE A 1 101 ? -2.162 3.68 8.562 1 77.5 101 PHE A N 1
ATOM 783 C CA . PHE A 1 101 ? -1.421 3.879 7.324 1 77.5 101 PHE A CA 1
ATOM 784 C C . PHE A 1 101 ? -0.263 4.848 7.535 1 77.5 101 PHE A C 1
ATOM 786 O O . PHE A 1 101 ? 0.369 5.285 6.574 1 77.5 101 PHE A O 1
ATOM 793 N N . CYS A 1 102 ? -0.067 5.258 8.711 1 88.12 102 CYS A N 1
ATOM 794 C CA . CYS A 1 102 ? 0.975 6.227 9.031 1 88.12 102 CYS A CA 1
ATOM 795 C C . CYS A 1 102 ? 2.221 5.531 9.57 1 88.12 102 CYS A C 1
ATOM 797 O O . CYS A 1 102 ? 2.168 4.867 10.602 1 88.12 102 CYS A O 1
ATOM 799 N N . ALA A 1 103 ? 3.332 5.781 8.93 1 90.38 103 ALA A N 1
ATOM 800 C CA . ALA A 1 103 ? 4.574 5.102 9.297 1 90.38 103 ALA A CA 1
ATOM 801 C C . ALA A 1 103 ? 5.527 6.051 10.016 1 90.38 103 ALA A C 1
ATOM 803 O O . ALA A 1 103 ? 6.398 5.609 10.766 1 90.38 103 ALA A O 1
ATOM 804 N N . TYR A 1 104 ? 5.363 7.324 9.742 1 95.06 104 TYR A N 1
ATOM 805 C CA . TYR A 1 104 ? 6.211 8.32 10.383 1 95.06 104 TYR A CA 1
ATOM 806 C C . TYR A 1 104 ? 5.371 9.414 11.031 1 95.06 104 TYR A C 1
ATOM 808 O O . TYR A 1 104 ? 4.27 9.719 10.562 1 95.06 104 TYR A O 1
ATOM 816 N N . ALA A 1 105 ? 5.891 9.906 12.086 1 98 105 ALA A N 1
ATOM 817 C CA . ALA A 1 105 ? 5.18 10.961 12.812 1 98 105 ALA A CA 1
ATOM 818 C C . ALA A 1 105 ? 5.566 12.344 12.297 1 98 105 ALA A C 1
ATOM 820 O O . ALA A 1 105 ? 6.152 13.148 13.023 1 98 105 ALA A O 1
ATOM 821 N N . ASP A 1 106 ? 5.102 12.656 11.086 1 98.06 106 ASP A N 1
ATOM 822 C CA . ASP A 1 106 ? 5.586 13.844 10.391 1 98.06 106 ASP A CA 1
ATOM 823 C C . ASP A 1 106 ? 5.168 15.117 11.125 1 98.06 106 ASP A C 1
ATOM 825 O O . ASP A 1 106 ? 5.941 16.078 11.203 1 98.06 106 ASP A O 1
ATOM 829 N N . ILE A 1 107 ? 3.998 15.172 11.711 1 98.75 107 ILE A N 1
ATOM 830 C CA . ILE A 1 107 ? 3.539 16.344 12.438 1 98.75 107 ILE A CA 1
ATOM 831 C C . ILE A 1 107 ? 4.398 16.547 13.68 1 98.75 107 ILE A C 1
ATOM 833 O O . ILE A 1 107 ? 4.883 17.656 13.938 1 98.75 107 ILE A O 1
ATOM 837 N N . THR A 1 108 ? 4.613 15.516 14.43 1 98.81 108 THR A N 1
ATOM 838 C CA . THR A 1 108 ? 5.477 15.578 15.609 1 98.81 108 THR A CA 1
ATOM 839 C C . THR A 1 108 ? 6.887 16.031 15.219 1 98.81 108 THR A C 1
ATOM 841 O O . THR A 1 108 ? 7.477 16.875 15.883 1 98.81 108 THR A O 1
ATOM 844 N N . LEU A 1 109 ? 7.395 15.445 14.18 1 98.69 109 LEU A N 1
ATOM 845 C CA . LEU A 1 109 ? 8.734 15.789 13.711 1 98.69 109 LEU A CA 1
ATOM 846 C C . LEU A 1 109 ? 8.82 17.266 13.352 1 98.69 109 LEU A C 1
ATOM 848 O O . LEU A 1 109 ? 9.766 17.953 13.75 1 98.69 109 LEU A O 1
ATOM 852 N N . ALA A 1 110 ? 7.844 17.766 12.625 1 98.69 110 ALA A N 1
ATOM 853 C CA . ALA A 1 110 ? 7.844 19.172 12.234 1 98.69 110 ALA A CA 1
ATOM 854 C C . ALA A 1 110 ? 7.879 20.078 13.461 1 98.69 110 ALA A C 1
ATOM 856 O O . ALA A 1 110 ? 8.664 21.031 13.508 1 98.69 110 ALA A O 1
ATOM 857 N N . ILE A 1 111 ? 7.102 19.812 14.422 1 98.81 111 ILE A N 1
ATOM 858 C CA . ILE A 1 111 ? 7 20.641 15.625 1 98.81 111 ILE A CA 1
ATOM 859 C C . ILE A 1 111 ? 8.312 20.578 16.406 1 98.81 111 ILE A C 1
ATOM 861 O O . ILE A 1 111 ? 8.844 21.625 16.812 1 98.81 111 ILE A O 1
ATOM 865 N N . LYS A 1 112 ? 8.852 19.391 16.562 1 98.5 112 LYS A N 1
ATOM 866 C CA . LYS A 1 112 ? 10.109 19.234 17.297 1 98.5 112 LYS A CA 1
ATOM 867 C C . LYS A 1 112 ? 11.242 19.984 16.594 1 98.5 112 LYS A C 1
ATOM 869 O O . LYS A 1 112 ? 12.07 20.625 17.25 1 98.5 112 LYS A O 1
ATOM 874 N N . PHE A 1 113 ? 11.312 19.891 15.328 1 97.62 113 PHE A N 1
ATOM 875 C CA . PHE A 1 113 ? 12.328 20.625 14.57 1 97.62 113 PHE A CA 1
ATOM 876 C C . PHE A 1 113 ? 12.18 22.125 14.781 1 97.62 113 PHE A C 1
ATOM 878 O O . PHE A 1 113 ? 13.172 22.828 14.969 1 97.62 113 PHE A O 1
ATOM 885 N N . LEU A 1 114 ? 10.953 22.594 14.734 1 98.25 114 LEU A N 1
ATOM 886 C CA . LEU A 1 114 ? 10.711 24.016 14.922 1 98.25 114 LEU A CA 1
ATOM 887 C C . LEU A 1 114 ? 11.141 24.469 16.312 1 98.25 114 LEU A C 1
ATOM 889 O O . LEU A 1 114 ? 11.836 25.484 16.469 1 98.25 114 LEU A O 1
ATOM 893 N N . PHE A 1 115 ? 10.727 23.703 17.312 1 98.19 115 PHE A N 1
ATOM 894 C CA . PHE A 1 115 ? 11.047 24.047 18.688 1 98.19 115 PHE A CA 1
ATOM 895 C C . PHE A 1 115 ? 12.547 24.047 18.922 1 98.19 115 PHE A C 1
ATOM 897 O O . PHE A 1 115 ? 13.062 24.859 19.688 1 98.19 115 PHE A O 1
ATOM 904 N N . GLU A 1 116 ? 13.281 23.219 18.219 1 96.44 116 GLU A N 1
ATOM 905 C CA . GLU A 1 116 ? 14.703 23.047 18.453 1 96.44 116 GLU A CA 1
ATOM 906 C C . GLU A 1 116 ? 15.531 24 17.594 1 96.44 116 GLU A C 1
ATOM 908 O O . GLU A 1 116 ? 16.609 24.453 18.016 1 96.44 116 GLU A O 1
ATOM 913 N N . ARG A 1 117 ? 15.047 24.312 16.484 1 94.5 117 ARG A N 1
ATOM 914 C CA . ARG A 1 117 ? 15.953 24.938 15.516 1 94.5 117 ARG A CA 1
ATOM 915 C C . ARG A 1 117 ? 15.516 26.359 15.195 1 94.5 117 ARG A C 1
ATOM 917 O O . ARG A 1 117 ? 16.281 27.141 14.625 1 94.5 117 ARG A O 1
ATOM 924 N N . MET A 1 118 ? 14.297 26.703 15.484 1 95 118 MET A N 1
ATOM 925 C CA . MET A 1 118 ? 13.828 28.047 15.148 1 95 118 MET A CA 1
ATOM 926 C C . MET A 1 118 ? 13.711 28.906 16.391 1 95 118 MET A C 1
ATOM 928 O O . MET A 1 118 ? 12.898 28.625 17.281 1 95 118 MET A O 1
ATOM 932 N N . GLU A 1 119 ? 14.508 29.922 16.359 1 94.12 119 GLU A N 1
ATOM 933 C CA . GLU A 1 119 ? 14.453 30.859 17.484 1 94.12 119 GLU A CA 1
ATOM 934 C C . GLU A 1 119 ? 13.086 31.516 17.594 1 94.12 119 GLU A C 1
ATOM 936 O O . GLU A 1 119 ? 12.508 31.922 16.578 1 94.12 119 GLU A O 1
ATOM 941 N N . GLY A 1 120 ? 12.539 31.5 18.781 1 95.19 120 GLY A N 1
ATOM 942 C CA . GLY A 1 120 ? 11.289 32.219 19.031 1 95.19 120 GLY A CA 1
ATOM 943 C C . GLY A 1 120 ? 10.07 31.328 18.844 1 95.19 120 GLY A C 1
ATOM 944 O O . GLY A 1 120 ? 8.945 31.766 19.094 1 95.19 120 GLY A O 1
ATOM 945 N N . VAL A 1 121 ? 10.227 30.141 18.375 1 98 121 VAL A N 1
ATOM 946 C CA . VAL A 1 121 ? 9.102 29.234 18.203 1 98 121 VAL A CA 1
ATOM 947 C C . VAL A 1 121 ? 9.07 28.219 19.344 1 98 121 VAL A C 1
ATOM 949 O O . VAL A 1 121 ? 9.969 27.375 19.469 1 98 121 VAL A O 1
ATOM 952 N N . SER A 1 122 ? 8.039 28.266 20.172 1 97.88 122 SER A N 1
ATOM 953 C CA . SER A 1 122 ? 8.031 27.391 21.344 1 97.88 122 SER A CA 1
ATOM 954 C C . SER A 1 122 ? 6.629 26.891 21.656 1 97.88 122 SER A C 1
ATOM 956 O O . SER A 1 122 ? 6.449 26.031 22.516 1 97.88 122 SER A O 1
ATOM 958 N N . LYS A 1 123 ? 5.664 27.422 21 1 98.69 123 LYS A N 1
ATOM 959 C CA . LYS A 1 123 ? 4.277 27 21.188 1 98.69 123 LYS A CA 1
ATOM 960 C C . LYS A 1 123 ? 3.615 26.656 19.859 1 98.69 123 LYS A C 1
ATOM 962 O O . LYS A 1 123 ? 3.773 27.391 18.875 1 98.69 123 LYS A O 1
ATOM 967 N N . ALA A 1 124 ? 2.932 25.562 19.859 1 98.88 124 ALA A N 1
ATOM 968 C CA . ALA A 1 124 ? 2.227 25.156 18.641 1 98.88 124 ALA A CA 1
ATOM 969 C C . ALA A 1 124 ? 0.788 24.75 18.953 1 98.88 124 ALA A C 1
ATOM 971 O O . ALA A 1 124 ? 0.501 24.25 20.047 1 98.88 124 ALA A O 1
ATOM 972 N N . THR A 1 125 ? -0.09 25.047 18.078 1 98.94 125 THR A N 1
ATOM 973 C CA . THR A 1 125 ? -1.462 24.547 18.125 1 98.94 125 THR A CA 1
ATOM 974 C C . THR A 1 125 ? -1.749 23.656 16.922 1 98.94 125 THR A C 1
ATOM 976 O O . THR A 1 125 ? -1.537 24.047 15.773 1 98.94 125 THR A O 1
ATOM 979 N N . ILE A 1 126 ? -2.141 22.422 17.203 1 98.94 126 ILE A N 1
ATOM 980 C CA . ILE A 1 126 ? -2.566 21.484 16.156 1 98.94 126 ILE A CA 1
ATOM 981 C C . ILE A 1 126 ? -4.082 21.547 16 1 98.94 126 ILE A C 1
ATOM 983 O O . ILE A 1 126 ? -4.824 21.375 16.969 1 98.94 126 ILE A O 1
ATOM 987 N N . ILE A 1 127 ? -4.516 21.922 14.844 1 98.94 127 ILE A N 1
ATOM 988 C CA . ILE A 1 127 ? -5.922 21.828 14.461 1 98.94 127 ILE A CA 1
ATOM 989 C C . ILE A 1 127 ? -6.137 20.625 13.539 1 98.94 127 ILE A C 1
ATOM 991 O O . ILE A 1 127 ? -5.762 20.672 12.367 1 98.94 127 ILE A O 1
ATOM 995 N N . ASP A 1 128 ? -6.66 19.562 14.086 1 98.94 128 ASP A N 1
ATOM 996 C CA . ASP A 1 128 ? -6.871 18.312 13.367 1 98.94 128 ASP A CA 1
ATOM 997 C C . ASP A 1 128 ? -8.328 18.172 12.922 1 98.94 128 ASP A C 1
ATOM 999 O O . ASP A 1 128 ? -9.219 17.984 13.75 1 98.94 128 ASP A O 1
ATOM 1003 N N . LEU A 1 129 ? -8.508 18.25 11.617 1 98.94 129 LEU A N 1
ATOM 1004 C CA . LEU A 1 129 ? -9.867 18.172 11.094 1 98.94 129 LEU A CA 1
ATOM 1005 C C . LEU A 1 129 ? -10.039 16.938 10.203 1 98.94 129 LEU A C 1
ATOM 1007 O O . LEU A 1 129 ? -10.891 16.922 9.312 1 98.94 129 LEU A O 1
ATOM 1011 N N . ASP A 1 130 ? -9.156 15.938 10.383 1 98.25 130 ASP A N 1
ATOM 1012 C CA . ASP A 1 130 ? -9.383 14.602 9.852 1 98.25 130 ASP A CA 1
ATOM 1013 C C . ASP A 1 130 ? -10.555 13.922 10.555 1 98.25 130 ASP A C 1
ATOM 1015 O O . ASP A 1 130 ? -10.773 14.117 11.75 1 98.25 130 ASP A O 1
ATOM 1019 N N . ALA A 1 131 ? -11.266 13.086 9.797 1 98.25 131 ALA A N 1
ATOM 1020 C CA . ALA A 1 131 ? -12.469 12.461 10.359 1 98.25 131 ALA A CA 1
ATOM 1021 C C . ALA A 1 131 ? -12.109 11.523 11.508 1 98.25 131 ALA A C 1
ATOM 1023 O O . ALA A 1 131 ? -12.945 11.219 12.359 1 98.25 131 ALA A O 1
ATOM 1024 N N . HIS A 1 132 ? -10.922 10.961 11.492 1 96.81 132 HIS A N 1
ATOM 1025 C CA . HIS A 1 132 ? -10.43 10.078 12.547 1 96.81 132 HIS A CA 1
ATOM 1026 C C . HIS A 1 132 ? -9.828 10.883 13.695 1 96.81 132 HIS A C 1
ATOM 1028 O O . HIS A 1 132 ? -9.094 11.844 13.461 1 96.81 132 HIS A O 1
ATOM 1034 N N . GLN A 1 133 ? -10.188 10.406 14.852 1 96.88 133 GLN A N 1
ATOM 1035 C CA . GLN A 1 133 ? -9.469 10.945 16 1 96.88 133 GLN A CA 1
ATOM 1036 C C . GLN A 1 133 ? -7.965 10.766 15.844 1 96.88 133 GLN A C 1
ATOM 1038 O O . GLN A 1 133 ? -7.496 9.68 15.5 1 96.88 133 GLN A O 1
ATOM 1043 N N . GLY A 1 134 ? -7.219 11.898 16.031 1 97.31 134 GLY A N 1
ATOM 1044 C CA . GLY A 1 134 ? -5.773 11.727 16.078 1 97.31 134 GLY A CA 1
ATOM 1045 C C . GLY A 1 134 ? -5.316 10.914 17.281 1 97.31 134 GLY A C 1
ATOM 1046 O O . GLY A 1 134 ? -5.898 11.008 18.359 1 97.31 134 GLY A O 1
ATOM 1047 N N . ASN A 1 135 ? -4.27 10.117 17.078 1 96.62 135 ASN A N 1
ATOM 1048 C CA . ASN A 1 135 ? -3.764 9.391 18.234 1 96.62 135 ASN A CA 1
ATOM 1049 C C . ASN A 1 135 ? -2.246 9.227 18.188 1 96.62 135 ASN A C 1
ATOM 1051 O O . ASN A 1 135 ? -1.656 8.547 19.016 1 96.62 135 ASN A O 1
ATOM 1055 N N . GLY A 1 136 ? -1.573 9.766 17.188 1 97.31 136 GLY A N 1
ATOM 1056 C CA . GLY A 1 136 ? -0.12 9.781 17.125 1 97.31 136 GLY A CA 1
ATOM 1057 C C . GLY A 1 136 ? 0.491 10.938 17.906 1 97.31 136 GLY A C 1
ATOM 1058 O O . GLY A 1 136 ? 1.095 10.734 18.953 1 97.31 136 GLY A O 1
ATOM 1059 N N . HIS A 1 137 ? 0.242 12.156 17.312 1 98.5 137 HIS A N 1
ATOM 1060 C CA . HIS A 1 137 ? 0.814 13.312 17.984 1 98.5 137 HIS A CA 1
ATOM 1061 C C . HIS A 1 137 ? 0.191 13.516 19.375 1 98.5 137 HIS A C 1
ATOM 1063 O O . HIS A 1 137 ? 0.814 14.102 20.25 1 98.5 137 HIS A O 1
ATOM 1069 N N . GLU A 1 138 ? -1.017 12.969 19.625 1 98.56 138 GLU A N 1
ATOM 1070 C CA . GLU A 1 138 ? -1.608 13.016 20.953 1 98.56 138 GLU A CA 1
ATOM 1071 C C . GLU A 1 138 ? -0.738 12.281 21.969 1 98.56 138 GLU A C 1
ATOM 1073 O O . GLU A 1 138 ? -0.495 12.781 23.078 1 98.56 138 GLU A O 1
ATOM 1078 N N . ARG A 1 139 ? -0.305 11.156 21.609 1 97.94 139 ARG A N 1
ATOM 1079 C CA . ARG A 1 139 ? 0.573 10.383 22.469 1 97.94 139 ARG A CA 1
ATOM 1080 C C . ARG A 1 139 ? 1.93 11.055 22.625 1 97.94 139 ARG A C 1
ATOM 1082 O O . ARG A 1 139 ? 2.502 11.07 23.719 1 97.94 139 ARG A O 1
ATOM 1089 N N . ASP A 1 140 ? 2.432 11.633 21.594 1 98.25 140 ASP A N 1
ATOM 1090 C CA . ASP A 1 140 ? 3.754 12.25 21.609 1 98.25 140 ASP A CA 1
ATOM 1091 C C . ASP A 1 140 ? 3.777 13.477 22.516 1 98.25 140 ASP A C 1
ATOM 1093 O O . ASP A 1 140 ? 4.785 13.758 23.156 1 98.25 140 ASP A O 1
ATOM 1097 N N . PHE A 1 141 ? 2.623 14.227 22.547 1 98.56 141 PHE A N 1
ATOM 1098 C CA . PHE A 1 141 ? 2.633 15.508 23.25 1 98.56 141 PHE A CA 1
ATOM 1099 C C . PHE A 1 141 ? 1.764 15.453 24.5 1 98.56 141 PHE A C 1
ATOM 1101 O O . PHE A 1 141 ? 1.352 16.484 25.016 1 98.56 141 PHE A O 1
ATOM 1108 N N . MET A 1 142 ? 1.506 14.242 25 1 98.19 142 MET A N 1
ATOM 1109 C CA . MET A 1 142 ? 0.66 14.016 26.172 1 98.19 142 MET A CA 1
ATOM 1110 C C . MET A 1 142 ? 1.102 14.891 27.328 1 98.19 142 MET A C 1
ATOM 1112 O O . MET A 1 142 ? 0.268 15.484 28.031 1 98.19 142 MET A O 1
ATOM 1116 N N . GLU A 1 143 ? 2.365 15.102 27.562 1 97 143 GLU A N 1
ATOM 1117 C CA . GLU A 1 143 ? 2.881 15.82 28.719 1 97 143 GLU A CA 1
ATOM 1118 C C . GLU A 1 143 ? 3.582 17.109 28.312 1 97 143 GLU A C 1
ATOM 1120 O O . GLU A 1 143 ? 4.371 17.672 29.078 1 97 143 GLU A O 1
ATOM 1125 N N . ASP A 1 144 ? 3.379 17.562 27.141 1 97.62 144 ASP A N 1
ATOM 1126 C CA . ASP A 1 144 ? 4.012 18.797 26.656 1 97.62 144 ASP A CA 1
ATOM 1127 C C . ASP A 1 144 ? 2.992 19.922 26.531 1 97.62 144 ASP A C 1
ATOM 1129 O O . ASP A 1 144 ? 2.283 20.016 25.516 1 97.62 144 ASP A O 1
ATOM 1133 N N . SER A 1 145 ? 2.977 20.844 27.453 1 97.19 145 SER A N 1
ATOM 1134 C CA . SER A 1 145 ? 1.979 21.906 27.516 1 97.19 145 SER A CA 1
ATOM 1135 C C . SER A 1 145 ? 2.223 22.969 26.453 1 97.19 145 SER A C 1
ATOM 1137 O O . SER A 1 145 ? 1.369 23.828 26.219 1 97.19 145 SER A O 1
ATOM 1139 N N . ARG A 1 146 ? 3.322 22.844 25.766 1 98.19 146 ARG A N 1
ATOM 1140 C CA . ARG A 1 146 ? 3.623 23.812 24.703 1 98.19 146 ARG A CA 1
ATOM 1141 C C . ARG A 1 146 ? 2.773 23.547 23.469 1 98.19 146 ARG A C 1
ATOM 1143 O O . ARG A 1 146 ? 2.646 24.406 22.594 1 98.19 146 ARG A O 1
ATOM 1150 N N . VAL A 1 147 ? 2.199 22.297 23.406 1 98.75 147 VAL A N 1
ATOM 1151 C CA . VAL A 1 147 ? 1.413 21.922 22.234 1 98.75 147 VAL A CA 1
ATOM 1152 C C . VAL A 1 147 ? -0.063 21.828 22.625 1 98.75 147 VAL A C 1
ATOM 1154 O O . VAL A 1 147 ? -0.438 21.031 23.484 1 98.75 147 VAL A O 1
ATOM 1157 N N . TYR A 1 148 ? -0.861 22.672 22.031 1 98.81 148 TYR A N 1
ATOM 1158 C CA . TYR A 1 148 ? -2.312 22.672 22.172 1 98.81 148 TYR A CA 1
ATOM 1159 C C . TYR A 1 148 ? -2.971 21.906 21.031 1 98.81 148 TYR A C 1
ATOM 1161 O O . TYR A 1 148 ? -2.688 22.156 19.859 1 98.81 148 TYR A O 1
ATOM 1169 N N . ILE A 1 149 ? -3.855 20.938 21.375 1 98.88 149 ILE A N 1
ATOM 1170 C CA . ILE A 1 149 ? -4.469 20.094 20.344 1 98.88 149 ILE A CA 1
ATOM 1171 C C . ILE A 1 149 ? -5.98 20.312 20.328 1 98.88 149 ILE A C 1
ATOM 1173 O O . ILE A 1 149 ? -6.645 20.109 21.359 1 98.88 149 ILE A O 1
ATOM 1177 N N . MET A 1 150 ? -6.484 20.766 19.25 1 98.94 150 MET A N 1
ATOM 1178 C CA . MET A 1 150 ? -7.91 20.75 18.922 1 98.94 150 MET A CA 1
ATOM 1179 C C . MET A 1 150 ? -8.227 19.672 17.891 1 98.94 150 MET A C 1
ATOM 1181 O O . MET A 1 150 ? -7.512 19.547 16.906 1 98.94 150 MET A O 1
ATOM 1185 N N . ASP A 1 151 ? -9.25 18.891 18.125 1 98.88 151 ASP A N 1
ATOM 1186 C CA . ASP A 1 151 ? -9.609 17.781 17.234 1 98.88 151 ASP A CA 1
ATOM 1187 C C . ASP A 1 151 ? -11.117 17.703 17.031 1 98.88 151 ASP A C 1
ATOM 1189 O O . ASP A 1 151 ? -11.875 17.703 18 1 98.88 151 ASP A O 1
ATOM 1193 N N . VAL A 1 152 ? -11.578 17.766 15.805 1 98.88 152 VAL A N 1
ATOM 1194 C CA . VAL A 1 152 ? -12.969 17.547 15.406 1 98.88 152 VAL A CA 1
ATOM 1195 C C . VAL A 1 152 ? -13.086 16.234 14.633 1 98.88 152 VAL A C 1
ATOM 1197 O O . VAL A 1 152 ? -12.602 16.125 13.508 1 98.88 152 VAL A O 1
ATOM 1200 N N . TYR A 1 153 ? -13.766 15.234 15.18 1 98.69 153 TYR A N 1
ATOM 1201 C CA . TYR A 1 153 ? -13.648 13.906 14.594 1 98.69 153 TYR A CA 1
ATOM 1202 C C . TYR A 1 153 ? -14.922 13.094 14.812 1 98.69 153 TYR A C 1
ATOM 1204 O O . TYR A 1 153 ? -15.766 13.461 15.641 1 98.69 153 TYR A O 1
ATOM 1212 N N . ASN A 1 154 ? -15.117 12.117 14.031 1 98.56 154 ASN A N 1
ATOM 1213 C CA . ASN A 1 154 ? -16.188 11.125 14.203 1 98.56 154 ASN A CA 1
ATOM 1214 C C . ASN A 1 154 ? -15.914 10.219 15.406 1 98.56 154 ASN A C 1
ATOM 1216 O O . ASN A 1 154 ? -15.047 9.344 15.344 1 98.56 154 ASN A O 1
ATOM 1220 N N . ARG A 1 155 ? -16.703 10.32 16.406 1 97.38 155 ARG A N 1
ATOM 1221 C CA . ARG A 1 155 ? -16.422 9.711 17.688 1 97.38 155 ARG A CA 1
ATOM 1222 C C . ARG A 1 155 ? -16.562 8.195 17.625 1 97.38 155 ARG A C 1
ATOM 1224 O O . ARG A 1 155 ? -16.156 7.484 18.547 1 97.38 155 ARG A O 1
ATOM 1231 N N . TYR A 1 156 ? -17.016 7.656 16.531 1 96 156 TYR A N 1
ATOM 1232 C CA . TYR A 1 156 ? -17.344 6.234 16.453 1 96 156 TYR A CA 1
ATOM 1233 C C . TYR A 1 156 ? -16.203 5.453 15.82 1 96 156 TYR A C 1
ATOM 1235 O O . TYR A 1 156 ? -16.219 4.219 15.812 1 96 156 TYR A O 1
ATOM 1243 N N . ILE A 1 157 ? -15.203 6.043 15.375 1 93.38 157 ILE A N 1
ATOM 1244 C CA . ILE A 1 157 ? -14.148 5.34 14.648 1 93.38 157 ILE A CA 1
ATOM 1245 C C . ILE A 1 157 ? -13.125 4.793 15.641 1 93.38 157 ILE A C 1
ATOM 1247 O O . ILE A 1 157 ? -12.68 3.65 15.516 1 93.38 157 ILE A O 1
ATOM 1251 N N . TYR A 1 158 ? -12.695 5.625 16.625 1 92.94 158 TYR A N 1
ATOM 1252 C CA . TYR A 1 158 ? -11.812 5.18 17.703 1 92.94 158 TYR A CA 1
ATOM 1253 C C . TYR A 1 158 ? -12.469 5.395 19.062 1 92.94 158 TYR A C 1
ATOM 1255 O O . TYR A 1 158 ? -11.906 6.078 19.922 1 92.94 158 TYR A O 1
ATOM 1263 N N . PRO A 1 159 ? -13.477 4.703 19.328 1 93.62 159 PRO A N 1
ATOM 1264 C CA . PRO A 1 159 ? -14.211 4.977 20.578 1 93.62 159 PRO A CA 1
ATOM 1265 C C . PRO A 1 159 ? -13.438 4.547 21.812 1 93.62 159 PRO A C 1
ATOM 1267 O O . PRO A 1 159 ? -13.609 5.137 22.891 1 93.62 159 PRO A O 1
ATOM 1270 N N . GLY A 1 160 ? -12.516 3.568 21.688 1 94.5 160 GLY A N 1
ATOM 1271 C CA . GLY A 1 160 ? -11.867 2.988 22.859 1 94.5 160 GLY A CA 1
ATOM 1272 C C . GLY A 1 160 ? -10.508 3.6 23.156 1 94.5 160 GLY A C 1
ATOM 1273 O O . GLY A 1 160 ? -9.836 3.197 24.094 1 94.5 160 GLY A O 1
ATOM 1274 N N . ASP A 1 161 ? -10.133 4.594 22.438 1 94.94 161 ASP A N 1
ATOM 1275 C CA . ASP A 1 161 ? -8.805 5.152 22.641 1 94.94 161 ASP A CA 1
ATOM 1276 C C . ASP A 1 161 ? -8.852 6.344 23.594 1 94.94 161 ASP A C 1
ATOM 1278 O O . ASP A 1 161 ? -8.438 7.449 23.25 1 94.94 161 ASP A O 1
ATOM 1282 N N . GLY A 1 162 ? -9.164 6.09 24.797 1 96.19 162 GLY A N 1
ATOM 1283 C CA . GLY A 1 162 ? -9.297 7.117 25.812 1 96.19 162 GLY A CA 1
ATOM 1284 C C . GLY A 1 162 ? -7.984 7.785 26.172 1 96.19 162 GLY A C 1
ATOM 1285 O O . GLY A 1 162 ? -7.953 8.969 26.5 1 96.19 162 GLY A O 1
ATOM 1286 N N . PHE A 1 163 ? -6.938 7.098 26.109 1 96.62 163 PHE A N 1
ATOM 1287 C CA . PHE A 1 163 ? -5.633 7.637 26.469 1 96.62 163 PHE A CA 1
ATOM 1288 C C . PHE A 1 163 ? -5.254 8.789 25.547 1 96.62 163 PHE A C 1
ATOM 1290 O O . PHE A 1 163 ? -4.922 9.883 26.016 1 96.62 163 PHE A O 1
ATOM 1297 N N . ALA A 1 164 ? -5.336 8.562 24.234 1 97 164 ALA A N 1
ATOM 1298 C CA . ALA A 1 164 ? -4.992 9.625 23.281 1 97 164 ALA A CA 1
ATOM 1299 C C . ALA A 1 164 ? -5.938 10.812 23.422 1 97 164 ALA A C 1
ATOM 1301 O O . ALA A 1 164 ? -5.523 11.961 23.266 1 97 164 ALA A O 1
ATOM 1302 N N . LYS A 1 165 ? -7.18 10.555 23.766 1 97.62 165 LYS A N 1
ATOM 1303 C CA . LYS A 1 165 ? -8.188 11.602 23.906 1 97.62 165 LYS A CA 1
ATOM 1304 C C . LYS A 1 165 ? -7.816 12.57 25.016 1 97.62 165 LYS A C 1
ATOM 1306 O O . LYS A 1 165 ? -8.164 13.75 24.969 1 97.62 165 LYS A O 1
ATOM 1311 N N . ARG A 1 166 ? -7.082 12.109 25.969 1 97.88 166 ARG A N 1
ATOM 1312 C CA . ARG A 1 166 ? -6.711 12.938 27.109 1 97.88 166 ARG A CA 1
ATOM 1313 C C . ARG A 1 166 ? -5.781 14.07 26.688 1 97.88 166 ARG A C 1
ATOM 1315 O O . ARG A 1 166 ? -5.707 15.109 27.344 1 97.88 166 ARG A O 1
ATOM 1322 N N . ALA A 1 167 ? -5.098 13.906 25.609 1 98.44 167 ALA A N 1
ATOM 1323 C CA . ALA A 1 167 ? -4.145 14.906 25.156 1 98.44 167 ALA A CA 1
ATOM 1324 C C . ALA A 1 167 ? -4.852 16.016 24.359 1 98.44 167 ALA A C 1
ATOM 1326 O O . ALA A 1 167 ? -4.27 17.062 24.109 1 98.44 167 ALA A O 1
ATOM 1327 N N . ILE A 1 168 ? -6.113 15.75 24 1 98.62 168 ILE A N 1
ATOM 1328 C CA . ILE A 1 168 ? -6.867 16.719 23.219 1 98.62 168 ILE A CA 1
ATOM 1329 C C . ILE A 1 168 ? -7.5 17.75 24.141 1 98.62 168 ILE A C 1
ATOM 1331 O O . ILE A 1 168 ? -8.414 17.438 24.906 1 98.62 168 ILE A O 1
ATOM 1335 N N . LYS A 1 169 ? -7.016 18.969 24.062 1 98.31 169 LYS A N 1
ATOM 1336 C CA . LYS A 1 169 ? -7.504 20.031 24.938 1 98.31 169 LYS A CA 1
ATOM 1337 C C . LYS A 1 169 ? -8.906 20.484 24.531 1 98.31 169 LYS A C 1
ATOM 1339 O O . LYS A 1 169 ? -9.766 20.703 25.375 1 98.31 169 LYS A O 1
ATOM 1344 N N . ARG A 1 170 ? -9.078 20.672 23.281 1 98.38 170 ARG A N 1
ATOM 1345 C CA . ARG A 1 170 ? -10.383 21.031 22.719 1 98.38 170 ARG A CA 1
ATOM 1346 C C . ARG A 1 170 ? -10.922 19.922 21.828 1 98.38 170 ARG A C 1
ATOM 1348 O O . ARG A 1 170 ? -10.641 19.891 20.625 1 98.38 170 ARG A O 1
ATOM 1355 N N . LYS A 1 171 ? -11.766 19.109 22.438 1 98.12 171 LYS A N 1
ATOM 1356 C CA . LYS A 1 171 ? -12.266 17.891 21.828 1 98.12 171 LYS A CA 1
ATOM 1357 C C . LYS A 1 171 ? -13.703 18.062 21.328 1 98.12 171 LYS A C 1
ATOM 1359 O O . LYS A 1 171 ? -14.617 18.297 22.125 1 98.12 171 LYS A O 1
ATOM 1364 N N . ILE A 1 172 ? -13.953 17.953 20.031 1 98.75 172 ILE A N 1
ATOM 1365 C CA . ILE A 1 172 ? -15.289 18.047 19.453 1 98.75 172 ILE A CA 1
ATOM 1366 C C . ILE A 1 172 ? -15.648 16.734 18.766 1 98.75 172 ILE A C 1
ATOM 1368 O O . ILE A 1 172 ? -15.039 16.359 17.75 1 98.75 172 ILE A O 1
ATOM 1372 N N . GLU A 1 173 ? -16.594 16.078 19.281 1 98.44 173 GLU A N 1
ATOM 1373 C CA . GLU A 1 173 ? -17.031 14.789 18.781 1 98.44 173 GLU A CA 1
ATOM 1374 C C . GLU A 1 173 ? -18.25 14.945 17.875 1 98.44 173 GLU A C 1
ATOM 1376 O O . GLU A 1 173 ? -19.188 15.672 18.203 1 98.44 173 GLU A O 1
ATOM 1381 N N . LEU A 1 174 ? -18.172 14.328 16.734 1 98.81 174 LEU A N 1
ATOM 1382 C CA . LEU A 1 174 ? -19.266 14.359 15.766 1 98.81 174 LEU A CA 1
ATOM 1383 C C . LEU A 1 174 ? -19.938 13 15.664 1 98.81 174 LEU A C 1
ATOM 1385 O O . LEU A 1 174 ? -19.344 11.977 15.984 1 98.81 174 LEU A O 1
ATOM 1389 N N . ASP A 1 175 ? -21.172 13.055 15.195 1 98.31 175 ASP A N 1
ATOM 1390 C CA . ASP A 1 175 ? -21.906 11.836 14.906 1 98.31 175 ASP A CA 1
ATOM 1391 C C . ASP A 1 175 ? -21.719 11.406 13.453 1 98.31 175 ASP A C 1
ATOM 1393 O O . ASP A 1 175 ? -21.344 12.227 12.602 1 98.31 175 ASP A O 1
ATOM 1397 N N . TRP A 1 176 ? -21.969 10.141 13.242 1 96.88 176 TRP A N 1
ATOM 1398 C CA . TRP A 1 176 ? -21.984 9.633 11.875 1 96.88 176 TRP A CA 1
ATOM 1399 C C . TRP A 1 176 ? -22.891 10.477 10.992 1 96.88 176 TRP A C 1
ATOM 1401 O O . TRP A 1 176 ? -23.984 10.883 11.414 1 96.88 176 TRP A O 1
ATOM 1411 N N . GLY A 1 177 ? -22.453 10.828 9.805 1 98.06 177 GLY A N 1
ATOM 1412 C CA . GLY A 1 177 ? -23.312 11.477 8.828 1 98.06 177 GLY A CA 1
ATOM 1413 C C . GLY A 1 177 ? -23.422 12.977 9.039 1 98.06 177 GLY A C 1
ATOM 1414 O O . GLY A 1 177 ? -24.188 13.648 8.336 1 98.06 177 GLY A O 1
ATOM 1415 N N . THR A 1 178 ? -22.656 13.539 10.016 1 98.75 178 THR A N 1
ATOM 1416 C CA . THR A 1 178 ? -22.672 14.984 10.195 1 98.75 178 THR A CA 1
ATOM 1417 C C . THR A 1 178 ? -22.453 15.703 8.867 1 98.75 178 THR A C 1
ATOM 1419 O O . THR A 1 178 ? -21.594 15.312 8.078 1 98.75 178 THR A O 1
ATOM 1422 N N . GLU A 1 179 ? -23.281 16.734 8.602 1 98.69 179 GLU A N 1
ATOM 1423 C CA . GLU A 1 179 ? -23.281 17.438 7.324 1 98.69 179 GLU A CA 1
ATOM 1424 C C . GLU A 1 179 ? -22.656 18.828 7.461 1 98.69 179 GLU A C 1
ATOM 1426 O O . GLU A 1 179 ? -22.219 19.219 8.547 1 98.69 179 GLU A O 1
ATOM 1431 N N . ASP A 1 180 ? -22.688 19.625 6.449 1 98.81 180 ASP A N 1
ATOM 1432 C CA . ASP A 1 180 ? -21.953 20.875 6.305 1 98.81 180 ASP A CA 1
ATOM 1433 C C . ASP A 1 180 ? -22.312 21.859 7.414 1 98.81 180 ASP A C 1
ATOM 1435 O O . ASP A 1 180 ? -21.438 22.391 8.086 1 98.81 180 ASP A O 1
ATOM 1439 N N . THR A 1 181 ? -23.531 22.078 7.586 1 98.62 181 THR A N 1
ATOM 1440 C CA . THR A 1 181 ? -23.984 23.156 8.461 1 98.62 181 THR A CA 1
ATOM 1441 C C . THR A 1 181 ? -23.469 22.938 9.883 1 98.62 181 THR A C 1
ATOM 1443 O O . THR A 1 181 ? -22.828 23.828 10.453 1 98.62 181 THR A O 1
ATOM 1446 N N . GLU A 1 182 ? -23.719 21.844 10.422 1 98.69 182 GLU A N 1
ATOM 1447 C CA . GLU A 1 182 ? -23.25 21.547 11.773 1 98.69 182 GLU A CA 1
ATOM 1448 C C . GLU A 1 182 ? -21.734 21.531 11.852 1 98.69 182 GLU A C 1
ATOM 1450 O O . GLU A 1 182 ? -21.141 22.109 12.773 1 98.69 182 GLU A O 1
ATOM 1455 N N . TYR A 1 183 ? -21.188 20.859 10.938 1 98.88 183 TYR A N 1
ATOM 1456 C CA . TYR A 1 183 ? -19.75 20.703 10.906 1 98.88 183 TYR A CA 1
ATOM 1457 C C . TYR A 1 183 ? -19.047 22.047 10.852 1 98.88 183 TYR A C 1
ATOM 1459 O O . TYR A 1 183 ? -18.156 22.328 11.656 1 98.88 183 TYR A O 1
ATOM 1467 N N . LEU A 1 184 ? -19.406 22.922 9.906 1 98.88 184 LEU A N 1
ATOM 1468 C CA . LEU A 1 184 ? -18.734 24.188 9.688 1 98.88 184 LEU A CA 1
ATOM 1469 C C . LEU A 1 184 ? -18.953 25.141 10.867 1 98.88 184 LEU A C 1
ATOM 1471 O O . LEU A 1 184 ? -18.062 25.906 11.227 1 98.88 184 LEU A O 1
ATOM 1475 N N . GLN A 1 185 ? -20.094 25.047 11.406 1 98.81 185 GLN A N 1
ATOM 1476 C CA . GLN A 1 185 ? -20.359 25.859 12.586 1 98.81 185 GLN A CA 1
ATOM 1477 C C . GLN A 1 185 ? -19.438 25.469 13.742 1 98.81 185 GLN A C 1
ATOM 1479 O O . GLN A 1 185 ? -18.875 26.344 14.414 1 98.81 185 GLN A O 1
ATOM 1484 N N . LYS A 1 186 ? -19.312 24.25 13.977 1 98.88 186 LYS A N 1
ATOM 1485 C CA . LYS A 1 186 ? -18.453 23.766 15.039 1 98.88 186 LYS A CA 1
ATOM 1486 C C . LYS A 1 186 ? -16.984 24.125 14.766 1 98.88 186 LYS A C 1
ATOM 1488 O O . LYS A 1 186 ? -16.266 24.547 15.672 1 98.88 186 LYS A O 1
ATOM 1493 N N . VAL A 1 187 ? -16.547 23.891 13.523 1 98.88 187 VAL A N 1
ATOM 1494 C CA . VAL A 1 187 ? -15.172 24.219 13.164 1 98.88 187 VAL A CA 1
ATOM 1495 C C . VAL A 1 187 ? -14.906 25.688 13.414 1 98.88 187 VAL A C 1
ATOM 1497 O O . VAL A 1 187 ? -13.914 26.047 14.055 1 98.88 187 VAL A O 1
ATOM 1500 N N . LYS A 1 188 ? -15.82 26.531 12.914 1 98.69 188 LYS A N 1
ATOM 1501 C CA . LYS A 1 188 ? -15.648 27.984 13.07 1 98.69 188 LYS A CA 1
ATOM 1502 C C . LYS A 1 188 ? -15.562 28.375 14.539 1 98.69 188 LYS A C 1
ATOM 1504 O O . LYS A 1 188 ? -14.633 29.078 14.945 1 98.69 188 LYS A O 1
ATOM 1509 N N . THR A 1 189 ? -16.453 27.906 15.312 1 98.75 189 THR A N 1
ATOM 1510 C CA . THR A 1 189 ? -16.547 28.25 16.734 1 98.75 189 THR A CA 1
ATOM 1511 C C . THR A 1 189 ? -15.297 27.797 17.484 1 98.75 189 THR A C 1
ATOM 1513 O O . THR A 1 189 ? -14.711 28.562 18.25 1 98.75 189 THR A O 1
ATOM 1516 N N . HIS A 1 190 ? -14.891 26.641 17.266 1 98.75 190 HIS A N 1
ATOM 1517 C CA . HIS A 1 190 ? -13.867 26.047 18.125 1 98.75 190 HIS A CA 1
ATOM 1518 C C . HIS A 1 190 ? -12.469 26.438 17.641 1 98.75 190 HIS A C 1
ATOM 1520 O O . HIS A 1 190 ? -11.531 26.484 18.453 1 98.75 190 HIS A O 1
ATOM 1526 N N . VAL A 1 191 ? -12.305 26.688 16.328 1 98.81 191 VAL A N 1
ATOM 1527 C CA . VAL A 1 191 ? -11.031 27.234 15.875 1 98.81 191 VAL A CA 1
ATOM 1528 C C . VAL A 1 191 ? -10.797 28.594 16.531 1 98.81 191 VAL A C 1
ATOM 1530 O O . VAL A 1 191 ? -9.719 28.859 17.078 1 98.81 191 VAL A O 1
ATOM 1533 N N . GLU A 1 192 ? -11.828 29.406 16.5 1 98.25 192 GLU A N 1
ATOM 1534 C CA . GLU A 1 192 ? -11.719 30.688 17.188 1 98.25 192 GLU A CA 1
ATOM 1535 C C . GLU A 1 192 ? -11.492 30.5 18.688 1 98.25 192 GLU A C 1
ATOM 1537 O O . GLU A 1 192 ? -10.703 31.234 19.297 1 98.25 192 GLU A O 1
ATOM 1542 N N . GLY A 1 193 ? -12.203 29.594 19.266 1 98.31 193 GLY A N 1
ATOM 1543 C CA . GLY A 1 193 ? -12.023 29.297 20.672 1 98.31 193 GLY A CA 1
ATOM 1544 C C . GLY A 1 193 ? -10.609 28.875 21.031 1 98.31 193 GLY A C 1
ATOM 1545 O O . GLY A 1 193 ? -10.047 29.344 22.016 1 98.31 193 GLY A O 1
ATOM 1546 N N . ALA A 1 194 ? -10.031 28.031 20.281 1 98.5 194 ALA A N 1
ATOM 1547 C CA . ALA A 1 194 ? -8.68 27.531 20.516 1 98.5 194 ALA A CA 1
ATOM 1548 C C . ALA A 1 194 ? -7.656 28.656 20.453 1 98.5 194 ALA A C 1
ATOM 1550 O O . ALA A 1 194 ? -6.77 28.75 21.312 1 98.5 194 ALA A O 1
ATOM 1551 N N . LEU A 1 195 ? -7.781 29.547 19.453 1 98.12 195 LEU A N 1
ATOM 1552 C CA . LEU A 1 195 ? -6.797 30.594 19.234 1 98.12 195 LEU A CA 1
ATOM 1553 C C . LEU A 1 195 ? -7 31.75 20.203 1 98.12 195 LEU A C 1
ATOM 1555 O O . LEU A 1 195 ? -6.102 32.562 20.406 1 98.12 195 LEU A O 1
ATOM 1559 N N . ASN A 1 196 ? -8.195 31.781 20.812 1 96.75 196 ASN A N 1
ATOM 1560 C CA . ASN A 1 196 ? -8.445 32.75 21.891 1 96.75 196 ASN A CA 1
ATOM 1561 C C . ASN A 1 196 ? -7.879 32.25 23.219 1 96.75 196 ASN A C 1
ATOM 1563 O O . ASN A 1 196 ? -7.496 33.062 24.078 1 96.75 196 ASN A O 1
ATOM 1567 N N . GLU A 1 197 ? -7.816 30.984 23.375 1 96.81 197 GLU A N 1
ATOM 1568 C CA . GLU A 1 197 ? -7.32 30.391 24.609 1 96.81 197 GLU A CA 1
ATOM 1569 C C . GLU A 1 197 ? -5.797 30.469 24.688 1 96.81 197 GLU A C 1
ATOM 1571 O O . GLU A 1 197 ? -5.23 30.688 25.766 1 96.81 197 GLU A O 1
ATOM 1576 N N . VAL A 1 198 ? -5.207 30.203 23.594 1 96.56 198 VAL A N 1
ATOM 1577 C CA . VAL A 1 198 ? -3.75 30.25 23.516 1 96.56 198 VAL A CA 1
ATOM 1578 C C . VAL A 1 198 ? -3.32 30.906 22.203 1 96.56 198 VAL A C 1
ATOM 1580 O O . VAL A 1 198 ? -3.953 30.703 21.172 1 96.56 198 VAL A O 1
ATOM 1583 N N . LYS A 1 199 ? -2.248 31.625 22.297 1 96.12 199 LYS A N 1
ATOM 1584 C CA . LYS A 1 199 ? -1.636 32.156 21.078 1 96.12 199 LYS A CA 1
ATOM 1585 C C . LYS A 1 199 ? -0.364 31.375 20.734 1 96.12 199 LYS A C 1
ATOM 1587 O O . LYS A 1 199 ? 0.694 31.625 21.312 1 96.12 199 LYS A O 1
ATOM 1592 N N . PRO A 1 200 ? -0.439 30.531 19.781 1 98.5 200 PRO A N 1
ATOM 1593 C CA . PRO A 1 200 ? 0.748 29.766 19.391 1 98.5 200 PRO A CA 1
ATOM 1594 C C . PRO A 1 200 ? 1.662 30.547 18.438 1 98.5 200 PRO A C 1
ATOM 1596 O O . PRO A 1 200 ? 1.274 31.594 17.922 1 98.5 200 PRO A O 1
ATOM 1599 N N . ASP A 1 201 ? 2.875 30.047 18.344 1 98.69 201 ASP A N 1
ATOM 1600 C CA . ASP A 1 201 ? 3.812 30.578 17.375 1 98.69 201 ASP A CA 1
ATOM 1601 C C . ASP A 1 201 ? 3.529 30.031 15.977 1 98.69 201 ASP A C 1
ATOM 1603 O O . ASP A 1 201 ? 3.941 30.625 14.977 1 98.69 201 ASP A O 1
ATOM 1607 N N . ILE A 1 202 ? 2.783 28.922 15.93 1 98.81 202 ILE A N 1
ATOM 1608 C CA . ILE A 1 202 ? 2.459 28.312 14.648 1 98.81 202 ILE A CA 1
ATOM 1609 C C . ILE A 1 202 ? 1.222 27.438 14.789 1 98.81 202 ILE A C 1
ATOM 1611 O O . ILE A 1 202 ? 1.002 26.828 15.844 1 98.81 202 ILE A O 1
ATOM 1615 N N . ILE A 1 203 ? 0.446 27.391 13.75 1 98.94 203 ILE A N 1
ATOM 1616 C CA . ILE A 1 203 ? -0.675 26.469 13.633 1 98.94 203 ILE A CA 1
ATOM 1617 C C . ILE A 1 203 ? -0.295 25.312 12.695 1 98.94 203 ILE A C 1
ATOM 1619 O O . ILE A 1 203 ? 0.215 25.547 11.602 1 98.94 203 ILE A O 1
ATOM 1623 N N . ILE A 1 204 ? -0.386 24.078 13.156 1 98.94 204 ILE A N 1
ATOM 1624 C CA . ILE A 1 204 ? -0.344 22.906 12.305 1 98.94 204 ILE A CA 1
ATOM 1625 C C . ILE A 1 204 ? -1.766 22.453 11.977 1 98.94 204 ILE A C 1
ATOM 1627 O O . ILE A 1 204 ? -2.479 21.938 12.844 1 98.94 204 ILE A O 1
ATOM 1631 N N . TYR A 1 205 ? -2.141 22.688 10.75 1 98.94 205 TYR A N 1
ATOM 1632 C CA . TYR A 1 205 ? -3.492 22.375 10.305 1 98.94 205 TYR A CA 1
ATOM 1633 C C . TYR A 1 205 ? -3.516 21.062 9.516 1 98.94 205 TYR A C 1
ATOM 1635 O O . TYR A 1 205 ? -3.018 21.016 8.391 1 98.94 205 TYR A O 1
ATOM 1643 N N . ASN A 1 206 ? -3.988 19.969 10.117 1 98.81 206 ASN A N 1
ATOM 1644 C CA . ASN A 1 206 ? -4.23 18.719 9.43 1 98.81 206 ASN A CA 1
ATOM 1645 C C . ASN A 1 206 ? -5.586 18.703 8.727 1 98.81 206 ASN A C 1
ATOM 1647 O O . ASN A 1 206 ? -6.609 18.422 9.352 1 98.81 206 ASN A O 1
ATOM 1651 N N . ALA A 1 207 ? -5.535 18.938 7.461 1 98.5 207 ALA A N 1
ATOM 1652 C CA . ALA A 1 207 ? -6.738 19.125 6.656 1 98.5 207 ALA A CA 1
ATOM 1653 C C . ALA A 1 207 ? -7.172 17.812 6.008 1 98.5 207 ALA A C 1
ATOM 1655 O O . ALA A 1 207 ? -7.164 17.688 4.781 1 98.5 207 ALA A O 1
ATOM 1656 N N . GLY A 1 208 ? -7.68 16.906 6.832 1 97.19 208 GLY A N 1
ATOM 1657 C CA . GLY A 1 208 ? -8.117 15.617 6.328 1 97.19 208 GLY A CA 1
ATOM 1658 C C . GLY A 1 208 ? -9.312 15.711 5.398 1 97.19 208 GLY A C 1
ATOM 1659 O O . GLY A 1 208 ? -10.242 16.469 5.656 1 97.19 208 GLY A O 1
ATOM 1660 N N . THR A 1 209 ? -9.258 14.922 4.309 1 95.62 209 THR A N 1
ATOM 1661 C CA . THR A 1 209 ? -10.359 15.008 3.355 1 95.62 209 THR A CA 1
ATOM 1662 C C . THR A 1 209 ? -11.273 13.797 3.477 1 95.62 209 THR A C 1
ATOM 1664 O O . THR A 1 209 ? -12.281 13.695 2.773 1 95.62 209 THR A O 1
ATOM 1667 N N . ASP A 1 210 ? -10.977 12.891 4.422 1 94.06 210 ASP A N 1
ATOM 1668 C CA . ASP A 1 210 ? -11.836 11.734 4.645 1 94.06 210 ASP A CA 1
ATOM 1669 C C . ASP A 1 210 ? -13.125 12.133 5.348 1 94.06 210 ASP A C 1
ATOM 1671 O O . ASP A 1 210 ? -13.961 11.281 5.66 1 94.06 210 ASP A O 1
ATOM 1675 N N . VAL A 1 211 ? -13.375 13.43 5.562 1 98.44 211 VAL A N 1
ATOM 1676 C CA . VAL A 1 211 ? -14.641 13.953 6.059 1 98.44 211 VAL A CA 1
ATOM 1677 C C . VAL A 1 211 ? -15.664 14 4.926 1 98.44 211 VAL A C 1
ATOM 1679 O O . VAL A 1 211 ? -16.859 14.156 5.164 1 98.44 211 VAL A O 1
ATOM 1682 N N . LEU A 1 212 ? -15.195 13.852 3.727 1 97.94 212 LEU A N 1
ATOM 1683 C CA . LEU A 1 212 ? -15.992 13.969 2.508 1 97.94 212 LEU A CA 1
ATOM 1684 C C . LEU A 1 212 ? -17.125 12.945 2.498 1 97.94 212 LEU A C 1
ATOM 1686 O O . LEU A 1 212 ? -16.922 11.781 2.854 1 97.94 212 LEU A O 1
ATOM 1690 N N . ASP A 1 213 ? -18.219 13.438 2.018 1 97.88 213 ASP A N 1
ATOM 1691 C CA . ASP A 1 213 ? -19.359 12.539 1.827 1 97.88 213 ASP A CA 1
ATOM 1692 C C . ASP A 1 213 ? -18.984 11.375 0.919 1 97.88 213 ASP A C 1
ATOM 1694 O O . ASP A 1 213 ? -18.438 11.57 -0.167 1 97.88 213 ASP A O 1
ATOM 1698 N N . GLY A 1 214 ? -19.312 10.18 1.439 1 92.44 214 GLY A N 1
ATOM 1699 C CA . GLY A 1 214 ? -19.031 9 0.633 1 92.44 214 GLY A CA 1
ATOM 1700 C C . GLY A 1 214 ? -17.672 8.398 0.896 1 92.44 214 GLY A C 1
ATOM 1701 O O . GLY A 1 214 ? -17.344 7.328 0.379 1 92.44 214 GLY A O 1
ATOM 1702 N N . ASP A 1 215 ? -16.844 9.062 1.663 1 90.44 215 ASP A N 1
ATOM 1703 C CA . ASP A 1 215 ? -15.555 8.469 2.01 1 90.44 215 ASP A CA 1
ATOM 1704 C C . ASP A 1 215 ? -15.734 7.125 2.719 1 90.44 215 ASP A C 1
ATOM 1706 O O . ASP A 1 215 ? -16.547 7.012 3.643 1 90.44 215 ASP A O 1
ATOM 1710 N N . PRO A 1 216 ? -15.008 6.129 2.336 1 83.88 216 PRO A N 1
ATOM 1711 C CA . PRO A 1 216 ? -15.273 4.789 2.873 1 83.88 216 PRO A CA 1
ATOM 1712 C C . PRO A 1 216 ? -14.805 4.633 4.32 1 83.88 216 PRO A C 1
ATOM 1714 O O . PRO A 1 216 ? -15.219 3.695 5.008 1 83.88 216 PRO A O 1
ATOM 1717 N N . LEU A 1 217 ? -14.047 5.617 4.852 1 87.19 217 LEU A N 1
ATOM 1718 C CA . LEU A 1 217 ? -13.438 5.391 6.16 1 87.19 217 LEU A CA 1
ATOM 1719 C C . LEU A 1 217 ? -13.852 6.48 7.145 1 87.19 217 LEU A C 1
ATOM 1721 O O . LEU A 1 217 ? -13.703 6.316 8.359 1 87.19 217 LEU A O 1
ATOM 1725 N N . GLY A 1 218 ? -14.305 7.613 6.668 1 93.75 218 GLY A N 1
ATOM 1726 C CA . GLY A 1 218 ? -14.492 8.773 7.527 1 93.75 218 GLY A CA 1
ATOM 1727 C C . GLY A 1 218 ? -15.844 8.805 8.203 1 93.75 218 GLY A C 1
ATOM 1728 O O . GLY A 1 218 ? -15.977 9.297 9.328 1 93.75 218 GLY A O 1
ATOM 1729 N N . GLY A 1 219 ? -16.859 8.453 7.391 1 95.75 219 GLY A N 1
ATOM 1730 C CA . GLY A 1 219 ? -18.203 8.305 7.953 1 95.75 219 GLY A CA 1
ATOM 1731 C C . GLY A 1 219 ? -18.922 9.625 8.133 1 95.75 219 GLY A C 1
ATOM 1732 O O . GLY A 1 219 ? -20 9.672 8.727 1 95.75 219 GLY A O 1
ATOM 1733 N N . LEU A 1 220 ? -18.375 10.758 7.711 1 98.38 220 LEU A N 1
ATOM 1734 C CA . LEU A 1 220 ? -19.062 12.047 7.711 1 98.38 220 LEU A CA 1
ATOM 1735 C C . LEU A 1 220 ? -19.656 12.344 6.34 1 98.38 220 LEU A C 1
ATOM 1737 O O . LEU A 1 220 ? -19.594 11.508 5.434 1 98.38 220 LEU A O 1
ATOM 1741 N N . ALA A 1 221 ? -20.406 13.391 6.203 1 98.56 221 ALA A N 1
ATOM 1742 C CA . ALA A 1 221 ? -21.109 13.695 4.953 1 98.56 221 ALA A CA 1
ATOM 1743 C C . ALA A 1 221 ? -20.844 15.141 4.523 1 98.56 221 ALA A C 1
ATOM 1745 O O . ALA A 1 221 ? -21.781 15.867 4.184 1 98.56 221 ALA A O 1
ATOM 1746 N N . ILE A 1 222 ? -19.656 15.57 4.621 1 98.81 222 ILE A N 1
ATOM 1747 C CA . ILE A 1 222 ? -19.312 16.938 4.242 1 98.81 222 ILE A CA 1
ATOM 1748 C C . ILE A 1 222 ? -19.172 17.031 2.725 1 98.81 222 ILE A C 1
ATOM 1750 O O . ILE A 1 222 ? -18.562 16.156 2.098 1 98.81 222 ILE A O 1
ATOM 1754 N N . SER A 1 223 ? -19.734 18.062 2.104 1 98.69 223 SER A N 1
ATOM 1755 C CA . SER A 1 223 ? -19.672 18.266 0.659 1 98.69 223 SER A CA 1
ATOM 1756 C C . SER A 1 223 ? -18.312 18.812 0.239 1 98.69 223 SER A C 1
ATOM 1758 O O . SER A 1 223 ? -17.547 19.297 1.075 1 98.69 223 SER A O 1
ATOM 1760 N N . PRO A 1 224 ? -17.969 18.703 -1.086 1 98.31 224 PRO A N 1
ATOM 1761 C CA . PRO A 1 224 ? -16.75 19.359 -1.576 1 98.31 224 PRO A CA 1
ATOM 1762 C C . PRO A 1 224 ? -16.672 20.828 -1.208 1 98.31 224 PRO A C 1
ATOM 1764 O O . PRO A 1 224 ? -15.633 21.312 -0.77 1 98.31 224 PRO A O 1
ATOM 1767 N N . GLN A 1 225 ? -17.797 21.516 -1.359 1 98.62 225 GLN A N 1
ATOM 1768 C CA . GLN A 1 225 ? -17.844 22.922 -1.005 1 98.62 225 GLN A CA 1
ATOM 1769 C C . GLN A 1 225 ? -17.625 23.125 0.494 1 98.62 225 GLN A C 1
ATOM 1771 O O . GLN A 1 225 ? -17.031 24.109 0.916 1 98.62 225 GLN A O 1
ATOM 1776 N N . GLY A 1 226 ? -18.141 22.234 1.284 1 98.81 226 GLY A N 1
ATOM 1777 C CA . GLY A 1 226 ? -17.906 22.281 2.717 1 98.81 226 GLY A CA 1
ATOM 1778 C C . GLY A 1 226 ? -16.438 22.203 3.084 1 98.81 226 GLY A C 1
ATOM 1779 O O . GLY A 1 226 ? -15.984 22.891 4.008 1 98.81 226 GLY A O 1
ATOM 1780 N N . ILE A 1 227 ? -15.719 21.375 2.4 1 98.81 227 ILE A N 1
ATOM 1781 C CA . ILE A 1 227 ? -14.289 21.219 2.648 1 98.81 227 ILE A CA 1
ATOM 1782 C C . ILE A 1 227 ? -13.555 22.516 2.264 1 98.81 227 ILE A C 1
ATOM 1784 O O . ILE A 1 227 ? -12.656 22.953 2.98 1 98.81 227 ILE A O 1
ATOM 1788 N N . ILE A 1 228 ? -13.914 23.094 1.149 1 98.44 228 ILE A N 1
ATOM 1789 C CA . ILE A 1 228 ? -13.32 24.359 0.712 1 98.44 228 ILE A CA 1
ATOM 1790 C C . ILE A 1 228 ? -13.586 25.438 1.756 1 98.44 228 ILE A C 1
ATOM 1792 O O . ILE A 1 228 ? -12.68 26.172 2.141 1 98.44 228 ILE A O 1
ATOM 1796 N N . GLU A 1 229 ? -14.805 25.5 2.24 1 98.75 229 GLU A N 1
ATOM 1797 C CA . GLU A 1 229 ? -15.18 26.484 3.252 1 98.75 229 GLU A CA 1
ATOM 1798 C C . GLU A 1 229 ? -14.453 26.234 4.566 1 98.75 229 GLU A C 1
ATOM 1800 O O . GLU A 1 229 ? -14.055 27.172 5.258 1 98.75 229 GLU A O 1
ATOM 1805 N N . ARG A 1 230 ? -14.328 25.016 4.914 1 98.88 230 ARG A N 1
ATOM 1806 C CA . ARG A 1 230 ? -13.602 24.625 6.117 1 98.88 230 ARG A CA 1
ATOM 1807 C C . ARG A 1 230 ? -12.188 25.203 6.113 1 98.88 230 ARG A C 1
ATOM 1809 O O . ARG A 1 230 ? -11.75 25.797 7.098 1 98.88 230 ARG A O 1
ATOM 1816 N N . ASP A 1 231 ? -11.508 24.938 4.996 1 98.81 231 ASP A N 1
ATOM 1817 C CA . ASP A 1 231 ? -10.133 25.406 4.891 1 98.81 231 ASP A CA 1
ATOM 1818 C C . ASP A 1 231 ? -10.07 26.938 4.941 1 98.81 231 ASP A C 1
ATOM 1820 O O . ASP A 1 231 ? -9.141 27.5 5.512 1 98.81 231 ASP A O 1
ATOM 1824 N N . LEU A 1 232 ? -11.047 27.578 4.387 1 98.62 232 LEU A N 1
ATOM 1825 C CA . LEU A 1 232 ? -11.148 29.031 4.441 1 98.62 232 LEU A CA 1
ATOM 1826 C C . LEU A 1 232 ? -11.289 29.516 5.879 1 98.62 232 LEU A C 1
ATOM 1828 O O . LEU A 1 232 ? -10.633 30.469 6.285 1 98.62 232 LEU A O 1
ATOM 1832 N N . ILE A 1 233 ? -12.117 28.891 6.637 1 98.81 233 ILE A N 1
ATOM 1833 C CA . ILE A 1 233 ? -12.352 29.25 8.031 1 98.81 233 ILE A CA 1
ATOM 1834 C C . ILE A 1 233 ? -11.031 29.219 8.797 1 98.81 233 ILE A C 1
ATOM 1836 O O . ILE A 1 233 ? -10.703 30.156 9.523 1 98.81 233 ILE A O 1
ATOM 1840 N N . VAL A 1 234 ? -10.281 28.188 8.617 1 98.88 234 VAL A N 1
ATOM 1841 C CA . VAL A 1 234 ? -9.055 27.984 9.375 1 98.88 234 VAL A CA 1
ATOM 1842 C C . VAL A 1 234 ? -8.023 29.031 8.961 1 98.88 234 VAL A C 1
ATOM 1844 O O . VAL A 1 234 ? -7.375 29.656 9.812 1 98.88 234 VAL A O 1
ATOM 1847 N N . PHE A 1 235 ? -7.828 29.281 7.672 1 98.62 235 PHE A N 1
ATOM 1848 C CA . PHE A 1 235 ? -6.832 30.234 7.188 1 98.62 235 PHE A CA 1
ATOM 1849 C C . PHE A 1 235 ? -7.215 31.656 7.562 1 98.62 235 PHE A C 1
ATOM 1851 O O . PHE A 1 235 ? -6.348 32.469 7.867 1 98.62 235 PHE A O 1
ATOM 1858 N N . ARG A 1 236 ? -8.484 31.969 7.527 1 98.38 236 ARG A N 1
ATOM 1859 C CA . ARG A 1 236 ? -8.93 33.281 7.953 1 98.38 236 ARG A CA 1
ATOM 1860 C C . ARG A 1 236 ? -8.633 33.531 9.43 1 98.38 236 ARG A C 1
ATOM 1862 O O . ARG A 1 236 ? -8.227 34.625 9.828 1 98.38 236 ARG A O 1
ATOM 1869 N N . ALA A 1 237 ? -8.883 32.531 10.219 1 98.56 237 ALA A N 1
ATOM 1870 C CA . ALA A 1 237 ? -8.578 32.625 11.641 1 98.56 237 ALA A CA 1
ATOM 1871 C C . ALA A 1 237 ? -7.086 32.844 11.875 1 98.56 237 ALA A C 1
ATOM 1873 O O . ALA A 1 237 ? -6.688 33.656 12.711 1 98.56 237 ALA A O 1
ATOM 1874 N N . ALA A 1 238 ? -6.27 32.062 11.18 1 98.25 238 ALA A N 1
ATOM 1875 C CA . ALA A 1 238 ? -4.82 32.219 11.281 1 98.25 238 ALA A CA 1
ATOM 1876 C C . ALA A 1 238 ? -4.398 33.656 10.93 1 98.25 238 ALA A C 1
ATOM 1878 O O . ALA A 1 238 ? -3.584 34.25 11.633 1 98.25 238 ALA A O 1
ATOM 1879 N N . ARG A 1 239 ? -4.949 34.156 9.852 1 96.25 239 ARG A N 1
ATOM 1880 C CA . ARG A 1 239 ? -4.641 35.531 9.414 1 96.25 239 ARG A CA 1
ATOM 1881 C C . ARG A 1 239 ? -5.094 36.562 10.445 1 96.25 239 ARG A C 1
ATOM 1883 O O . ARG A 1 239 ? -4.355 37.469 10.766 1 96.25 239 ARG A O 1
ATOM 1890 N N . LYS A 1 240 ? -6.301 36.375 10.875 1 96.62 240 LYS A N 1
ATOM 1891 C CA . LYS A 1 240 ? -6.871 37.25 11.867 1 96.62 240 LYS A CA 1
ATOM 1892 C C . LYS A 1 240 ? -5.973 37.375 13.102 1 96.62 240 LYS A C 1
ATOM 1894 O O . LYS A 1 240 ? -5.781 38.438 13.648 1 96.62 240 LYS A O 1
ATOM 1899 N N . HIS A 1 241 ? -5.434 36.312 13.531 1 97.19 241 HIS A N 1
ATOM 1900 C CA . HIS A 1 241 ? -4.609 36.25 14.734 1 97.19 241 HIS A CA 1
ATOM 1901 C C . HIS A 1 241 ? -3.131 36.438 14.398 1 97.19 241 HIS A C 1
ATOM 1903 O O . HIS A 1 241 ? -2.279 36.438 15.289 1 97.19 241 HIS A O 1
ATOM 1909 N N . ARG A 1 242 ? -2.777 36.562 13.102 1 96.5 242 ARG A N 1
ATOM 1910 C CA . ARG A 1 242 ? -1.419 36.781 12.609 1 96.5 242 ARG A CA 1
ATOM 1911 C C . ARG A 1 242 ? -0.505 35.625 13.047 1 96.5 242 ARG A C 1
ATOM 1913 O O . ARG A 1 242 ? 0.577 35.875 13.586 1 96.5 242 ARG A O 1
ATOM 1920 N N . ILE A 1 243 ? -0.952 34.469 12.852 1 98.25 243 ILE A N 1
ATOM 1921 C CA . ILE A 1 243 ? -0.2 33.281 13.219 1 98.25 243 ILE A CA 1
ATOM 1922 C C . ILE A 1 243 ? 0.172 32.469 11.961 1 98.25 243 ILE A C 1
ATOM 1924 O O . ILE A 1 243 ? -0.693 32.156 11.141 1 98.25 243 ILE A O 1
ATOM 1928 N N . PRO A 1 244 ? 1.498 32.188 11.773 1 98.06 244 PRO A N 1
ATOM 1929 C CA . PRO A 1 244 ? 1.885 31.297 10.664 1 98.06 244 PRO A CA 1
ATOM 1930 C C . PRO A 1 244 ? 1.154 29.969 10.68 1 98.06 244 PRO A C 1
ATOM 1932 O O . PRO A 1 244 ? 0.872 29.422 11.75 1 98.06 244 PRO A O 1
ATOM 1935 N N . ILE A 1 245 ? 0.924 29.422 9.438 1 98.62 245 ILE A N 1
ATOM 1936 C CA . ILE A 1 245 ? 0.124 28.203 9.375 1 98.62 245 ILE A CA 1
ATOM 1937 C C . ILE A 1 245 ? 0.761 27.219 8.398 1 98.62 245 ILE A C 1
ATOM 1939 O O . ILE A 1 245 ? 1.132 27.594 7.285 1 98.62 245 ILE A O 1
ATOM 1943 N N . LEU A 1 246 ? 1.009 26 8.867 1 98.62 246 LEU A N 1
ATOM 1944 C CA . LEU A 1 246 ? 1.374 24.844 8.055 1 98.62 246 LEU A CA 1
ATOM 1945 C C . LEU A 1 246 ? 0.173 23.938 7.832 1 98.62 246 LEU A C 1
ATOM 1947 O O . LEU A 1 246 ? -0.437 23.469 8.797 1 98.62 246 LEU A O 1
ATOM 1951 N N . MET A 1 247 ? -0.164 23.719 6.578 1 98.69 247 MET A N 1
ATOM 1952 C CA . MET A 1 247 ? -1.283 22.844 6.238 1 98.69 247 MET A CA 1
ATOM 1953 C C . MET A 1 247 ? -0.788 21.531 5.637 1 98.69 247 MET A C 1
ATOM 1955 O O . MET A 1 247 ? 0.089 21.531 4.77 1 98.69 247 MET A O 1
ATOM 1959 N N . VAL A 1 248 ? -1.243 20.422 6.148 1 97.81 248 VAL A N 1
ATOM 1960 C CA . VAL A 1 248 ? -1.042 19.094 5.574 1 97.81 248 VAL A CA 1
ATOM 1961 C C . VAL A 1 248 ? -2.393 18.469 5.227 1 97.81 248 VAL A C 1
ATOM 1963 O O . VAL A 1 248 ? -3.426 18.875 5.766 1 97.81 248 VAL A O 1
ATOM 1966 N N . THR A 1 249 ? -2.381 17.484 4.297 1 95.12 249 THR A N 1
ATOM 1967 C CA . THR A 1 249 ? -3.639 16.969 3.764 1 95.12 249 THR A CA 1
ATOM 1968 C C . THR A 1 249 ? -3.74 15.461 3.982 1 95.12 249 THR A C 1
ATOM 1970 O O . THR A 1 249 ? -3.504 14.68 3.061 1 95.12 249 THR A O 1
ATOM 1973 N N . SER A 1 250 ? -4.191 15.023 5.086 1 92.75 250 SER A N 1
ATOM 1974 C CA . SER A 1 250 ? -4.305 13.609 5.422 1 92.75 250 SER A CA 1
ATOM 1975 C C . SER A 1 250 ? -5.59 13.008 4.859 1 92.75 250 SER A C 1
ATOM 1977 O O . SER A 1 250 ? -6.469 13.742 4.395 1 92.75 250 SER A O 1
ATOM 1979 N N . GLY A 1 251 ? -5.621 11.742 4.805 1 87.56 251 GLY A N 1
ATOM 1980 C CA . GLY A 1 251 ? -6.852 11.016 4.52 1 87.56 251 GLY A CA 1
ATOM 1981 C C . GLY A 1 251 ? -7.316 11.164 3.084 1 87.56 251 GLY A C 1
ATOM 1982 O O . GLY A 1 251 ? -6.496 11.32 2.174 1 87.56 251 GLY A O 1
ATOM 1983 N N . GLY A 1 252 ? -8.602 10.977 2.859 1 86.31 252 GLY A N 1
ATOM 1984 C CA . GLY A 1 252 ? -9.18 11.055 1.523 1 86.31 252 GLY A CA 1
ATOM 1985 C C . GLY A 1 252 ? -8.977 9.781 0.717 1 86.31 252 GLY A C 1
ATOM 1986 O O . GLY A 1 252 ? -7.875 9.523 0.227 1 86.31 252 GLY A O 1
ATOM 1987 N N . TYR A 1 253 ? -10.008 9.117 0.447 1 80 253 TYR A N 1
ATOM 1988 C CA . TYR A 1 253 ? -9.883 7.793 -0.156 1 80 253 TYR A CA 1
ATOM 1989 C C . TYR A 1 253 ? -10.836 7.633 -1.333 1 80 253 TYR A C 1
ATOM 1991 O O . TYR A 1 253 ? -11.234 6.516 -1.67 1 80 253 TYR A O 1
ATOM 1999 N N . GLN A 1 254 ? -11.172 8.844 -1.802 1 81.8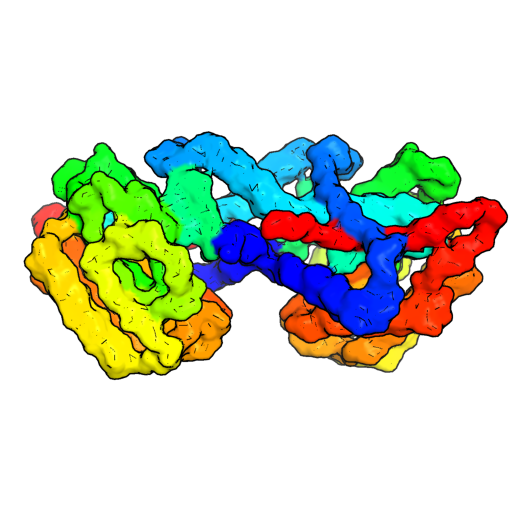1 254 GLN A N 1
ATOM 2000 C CA . GLN A 1 254 ? -11.93 8.883 -3.047 1 81.81 254 GLN A CA 1
ATOM 2001 C C . GLN A 1 254 ? -11.117 9.523 -4.164 1 81.81 254 GLN A C 1
ATOM 2003 O O . GLN A 1 254 ? -10.266 10.375 -3.91 1 81.81 254 GLN A O 1
ATOM 2008 N N . LYS A 1 255 ? -11.391 9.164 -5.367 1 77.5 255 LYS A N 1
ATOM 2009 C CA . LYS A 1 255 ? -10.656 9.664 -6.531 1 77.5 255 LYS A CA 1
ATOM 2010 C C . LYS A 1 255 ? -10.797 11.18 -6.656 1 77.5 255 LYS A C 1
ATOM 2012 O O . LYS A 1 255 ? -9.867 11.859 -7.094 1 77.5 255 LYS A O 1
ATOM 2017 N N . ARG A 1 256 ? -11.906 11.656 -6.223 1 88.94 256 ARG A N 1
ATOM 2018 C CA . ARG A 1 256 ? -12.195 13.07 -6.457 1 88.94 256 ARG A CA 1
ATOM 2019 C C . ARG A 1 256 ? -11.523 13.945 -5.41 1 88.94 256 ARG A C 1
ATOM 2021 O O . ARG A 1 256 ? -11.555 15.18 -5.508 1 88.94 256 ARG A O 1
ATOM 2028 N N . THR A 1 257 ? -10.891 13.344 -4.418 1 90.94 257 THR A N 1
ATOM 2029 C CA . THR A 1 257 ? -10.289 14.07 -3.309 1 90.94 257 THR A CA 1
ATOM 2030 C C . THR A 1 257 ? -9.203 15.023 -3.809 1 90.94 257 THR A C 1
ATOM 2032 O O . THR A 1 257 ? -9.086 16.156 -3.332 1 90.94 257 THR A O 1
ATOM 2035 N N . ALA A 1 258 ? -8.414 14.586 -4.766 1 90.62 258 ALA A N 1
ATOM 2036 C CA . ALA A 1 258 ? -7.309 15.398 -5.277 1 90.62 258 ALA A CA 1
ATOM 2037 C C . ALA A 1 258 ? -7.812 16.719 -5.844 1 90.62 258 ALA A C 1
ATOM 2039 O O . ALA A 1 258 ? -7.238 17.781 -5.574 1 90.62 258 ALA A O 1
ATOM 2040 N N . ARG A 1 259 ? -8.914 16.672 -6.57 1 93.88 259 ARG A N 1
ATOM 2041 C CA . ARG A 1 259 ? -9.492 17.875 -7.164 1 93.88 259 ARG A CA 1
ATOM 2042 C C . ARG A 1 259 ? -10.031 18.812 -6.09 1 93.88 259 ARG A C 1
ATOM 2044 O O . ARG A 1 259 ? -9.891 20.031 -6.188 1 93.88 259 ARG A O 1
ATOM 2051 N N . ILE A 1 260 ? -10.602 18.281 -5.109 1 96.5 260 ILE A N 1
ATOM 2052 C CA . ILE A 1 260 ? -11.18 19.078 -4.031 1 96.5 260 ILE A CA 1
ATOM 2053 C C . ILE A 1 260 ? -10.07 19.812 -3.275 1 96.5 260 ILE A C 1
ATOM 2055 O O . ILE A 1 260 ? -10.211 20.984 -2.938 1 96.5 260 ILE A O 1
ATOM 2059 N N . ILE A 1 261 ? -8.961 19.141 -3.02 1 95.69 261 ILE A N 1
ATOM 2060 C CA . ILE A 1 261 ? -7.816 19.766 -2.373 1 95.69 261 ILE A CA 1
ATOM 2061 C C . ILE A 1 261 ? -7.297 20.906 -3.232 1 95.69 261 ILE A C 1
ATOM 2063 O O . ILE A 1 261 ? -7.055 22.016 -2.73 1 95.69 261 ILE A O 1
ATOM 2067 N N . ALA A 1 262 ? -7.137 20.609 -4.5 1 93.69 262 ALA A N 1
ATOM 2068 C CA . ALA A 1 262 ? -6.664 21.641 -5.422 1 93.69 262 ALA A CA 1
ATOM 2069 C C . ALA A 1 262 ? -7.605 22.844 -5.426 1 93.69 262 ALA A C 1
ATOM 2071 O O . ALA A 1 262 ? -7.156 24 -5.363 1 93.69 262 ALA A O 1
ATOM 2072 N N . ASP A 1 263 ? -8.898 22.609 -5.465 1 95.69 263 ASP A N 1
ATOM 2073 C CA . ASP A 1 263 ? -9.891 23.688 -5.48 1 95.69 263 ASP A CA 1
ATOM 2074 C C . ASP A 1 263 ? -9.82 24.516 -4.199 1 95.69 263 ASP A C 1
ATOM 2076 O O . ASP A 1 263 ? -10 25.734 -4.23 1 95.69 263 ASP A O 1
ATOM 2080 N N . SER A 1 264 ? -9.641 23.844 -3.111 1 96.75 264 SER A N 1
ATOM 2081 C CA . SER A 1 264 ? -9.508 24.547 -1.839 1 96.75 264 SER A CA 1
ATOM 2082 C C . SER A 1 264 ? -8.297 25.469 -1.843 1 96.75 264 SER A C 1
ATOM 2084 O O . SER A 1 264 ? -8.391 26.625 -1.41 1 96.75 264 SER A O 1
ATOM 2086 N N . ILE A 1 265 ? -7.164 25 -2.312 1 93.69 265 ILE A N 1
ATOM 2087 C CA . ILE A 1 265 ? -5.938 25.781 -2.354 1 93.69 265 ILE A CA 1
ATOM 2088 C C . ILE A 1 265 ? -6.113 26.969 -3.303 1 93.69 265 ILE A C 1
ATOM 2090 O O . ILE A 1 265 ? -5.711 28.094 -2.986 1 93.69 265 ILE A O 1
ATOM 2094 N N . VAL A 1 266 ? -6.754 26.703 -4.406 1 92.44 266 VAL A N 1
ATOM 2095 C CA . VAL A 1 266 ? -7.027 27.781 -5.367 1 92.44 266 VAL A CA 1
ATOM 2096 C C . VAL A 1 266 ? -7.906 28.844 -4.719 1 92.44 266 VAL A C 1
ATOM 2098 O O . VAL A 1 266 ? -7.68 30.031 -4.906 1 92.44 266 VAL A O 1
ATOM 2101 N N . ASN A 1 267 ? -8.891 28.422 -4.016 1 94.62 267 ASN A N 1
ATOM 2102 C CA . ASN A 1 267 ? -9.781 29.359 -3.328 1 94.62 267 ASN A CA 1
ATOM 2103 C C . ASN A 1 267 ? -9.016 30.219 -2.332 1 94.62 267 ASN A C 1
ATOM 2105 O O . ASN A 1 267 ? -9.234 31.438 -2.256 1 94.62 267 ASN A O 1
ATOM 2109 N N . LEU A 1 268 ? -8.164 29.578 -1.549 1 94.94 268 LEU A N 1
ATOM 2110 C CA . LEU A 1 268 ? -7.348 30.328 -0.589 1 94.94 268 LEU A CA 1
ATOM 2111 C C . LEU A 1 268 ? -6.457 31.344 -1.298 1 94.94 268 LEU A C 1
ATOM 2113 O O . LEU A 1 268 ? -6.289 32.469 -0.819 1 94.94 268 LEU A O 1
ATOM 2117 N N . HIS A 1 269 ? -5.895 30.922 -2.371 1 90.5 269 HIS A N 1
ATOM 2118 C CA . HIS A 1 269 ? -5.062 31.828 -3.164 1 90.5 269 HIS A CA 1
ATOM 2119 C C . HIS A 1 269 ? -5.875 33 -3.691 1 90.5 269 HIS A C 1
ATOM 2121 O O . HIS A 1 269 ? -5.449 34.156 -3.578 1 90.5 269 HIS A O 1
ATOM 2127 N N . ASN A 1 270 ? -6.984 32.75 -4.27 1 90.88 270 ASN A N 1
ATOM 2128 C CA . ASN A 1 270 ? -7.836 33.781 -4.871 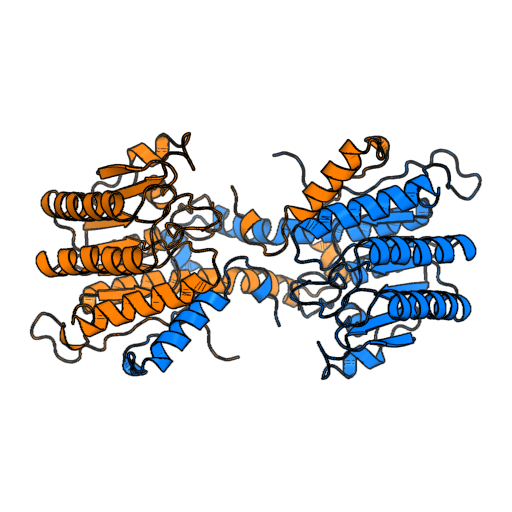1 90.88 270 ASN A CA 1
ATOM 2129 C C . ASN A 1 270 ? -8.297 34.781 -3.838 1 90.88 270 ASN A C 1
ATOM 2131 O O . ASN A 1 270 ? -8.492 35.969 -4.168 1 90.88 270 ASN A O 1
ATOM 2135 N N . LEU A 1 271 ? -8.398 34.344 -2.67 1 93.31 271 LEU A N 1
ATOM 2136 C CA . LEU A 1 271 ? -8.883 35.219 -1.611 1 93.31 271 LEU A CA 1
ATOM 2137 C C . LEU A 1 271 ? -7.723 35.906 -0.886 1 93.31 271 LEU A C 1
ATOM 2139 O O . LEU A 1 271 ? -7.926 36.562 0.129 1 93.31 271 LEU A O 1
ATOM 2143 N N . GLY A 1 272 ? -6.445 35.625 -1.318 1 90.19 272 GLY A N 1
ATOM 2144 C CA . GLY A 1 272 ? -5.27 36.312 -0.841 1 90.19 272 GLY A CA 1
ATOM 2145 C C . GLY A 1 272 ? -4.734 35.781 0.467 1 90.19 272 GLY A C 1
ATOM 2146 O O . GLY A 1 272 ? -4.016 36.469 1.191 1 90.19 272 GLY A O 1
ATOM 2147 N N . LEU A 1 273 ? -5.137 34.531 0.778 1 92.38 273 LEU A N 1
ATOM 2148 C CA . LEU A 1 273 ? -4.719 33.969 2.057 1 92.38 273 LEU A CA 1
ATOM 2149 C C . LEU A 1 273 ? -3.406 33.219 1.912 1 92.38 273 LEU A C 1
ATOM 2151 O O . LEU A 1 273 ? -2.74 32.938 2.908 1 92.38 273 LEU A O 1
ATOM 2155 N N . ILE A 1 274 ? -3.053 32.812 0.661 1 87.81 274 ILE A N 1
ATOM 2156 C CA . ILE A 1 274 ? -1.758 32.188 0.431 1 87.81 274 ILE A CA 1
ATOM 2157 C C . ILE A 1 274 ? -1.029 32.906 -0.704 1 87.81 274 ILE A C 1
ATOM 2159 O O . ILE A 1 274 ? -0.517 32.25 -1.624 1 87.81 274 ILE A O 1
ATOM 2163 N N . ASP A 1 275 ? -1.092 34.219 -0.745 1 72.94 275 ASP A N 1
ATOM 2164 C CA . ASP A 1 275 ? -0.448 35 -1.779 1 72.94 275 ASP A CA 1
ATOM 2165 C C . ASP A 1 275 ? 0.985 35.375 -1.389 1 72.94 275 ASP A C 1
ATOM 2167 O O . ASP A 1 275 ? 1.33 35.375 -0.205 1 72.94 275 ASP A O 1
ATOM 2171 N N . LYS A 1 276 ? 1.887 35.281 -2.408 1 59.44 276 LYS A N 1
ATOM 2172 C CA . LYS A 1 276 ? 3.291 35.656 -2.258 1 59.44 276 LYS A CA 1
ATOM 2173 C C . LYS A 1 276 ? 3.443 36.875 -1.369 1 59.44 276 LYS A C 1
ATOM 2175 O O . LYS A 1 276 ? 4.41 37 -0.613 1 59.44 276 LYS A O 1
ATOM 2180 N N . GLU A 1 277 ? 2.523 37.688 -1.584 1 52.91 277 GLU A N 1
ATOM 2181 C CA . GLU A 1 277 ? 2.77 39.031 -1.058 1 52.91 277 GLU A CA 1
ATOM 2182 C C . GLU A 1 277 ? 2.516 39.094 0.446 1 52.91 277 GLU A C 1
ATOM 2184 O O . GLU A 1 277 ? 2.709 40.125 1.073 1 52.91 277 GLU A O 1
ATOM 2189 N N . LEU A 1 278 ? 1.938 38 0.898 1 46.09 278 LEU A N 1
ATOM 2190 C CA . LEU A 1 278 ? 1.543 38.25 2.281 1 46.09 278 LEU A CA 1
ATOM 2191 C C . LEU A 1 278 ? 2.764 38.281 3.193 1 46.09 278 LEU A C 1
ATOM 2193 O O . LEU A 1 278 ? 2.656 38.031 4.395 1 46.09 278 LEU A O 1
ATOM 2197 N N . VAL A 1 279 ? 3.902 38.281 2.65 1 38.72 279 VAL A N 1
ATOM 2198 C CA . VAL A 1 279 ? 5.031 38.406 3.564 1 38.72 279 VAL A CA 1
ATOM 2199 C C . VAL A 1 279 ? 4.727 39.469 4.621 1 38.72 279 VAL A C 1
ATOM 2201 O O . VAL A 1 279 ? 4.383 40.594 4.289 1 38.72 279 VAL A O 1
ATOM 2204 N N . CYS A 1 280 ? 4.355 39.031 5.746 1 37.81 280 CYS A N 1
ATOM 2205 C CA . CYS A 1 280 ? 4.293 40.031 6.797 1 37.81 280 CYS A CA 1
ATOM 2206 C C . CYS A 1 280 ? 5.316 41.156 6.559 1 37.81 280 CYS A C 1
ATOM 2208 O O . CYS A 1 280 ? 4.965 42.25 6.102 1 37.81 280 CYS A O 1
ATOM 2210 N N . GLY A 1 281 ? 6.273 41.375 7.719 1 33.03 281 GLY A N 1
ATOM 2211 C CA . GLY A 1 281 ? 7.184 42.469 7.938 1 33.03 281 GLY A CA 1
ATOM 2212 C C . GLY A 1 281 ? 8.156 42.688 6.793 1 33.03 281 GLY A C 1
ATOM 2213 O O . GLY A 1 281 ? 8.25 41.844 5.891 1 33.03 281 GLY A O 1
ATOM 2214 N N . GLU A 1 282 ? 9.125 43.75 6.887 1 33.22 282 GLU A N 1
ATOM 2215 C CA . GLU A 1 282 ? 10.203 44.406 6.164 1 33.22 282 GLU A CA 1
ATOM 2216 C C . GLU A 1 282 ? 11.164 43.406 5.539 1 33.22 282 GLU A C 1
ATOM 2218 O O . GLU A 1 282 ? 12.227 43.781 5.051 1 33.22 282 GLU A O 1
ATOM 2223 N N . ALA A 1 283 ? 10.984 42.094 5.941 1 34.94 283 ALA A N 1
ATOM 2224 C CA . ALA A 1 283 ? 12.156 41.438 5.371 1 34.94 283 ALA A CA 1
ATOM 2225 C C . ALA A 1 283 ? 11.953 41.156 3.887 1 34.94 283 ALA A C 1
ATOM 2227 O O . ALA A 1 283 ? 10.867 40.75 3.469 1 34.94 283 ALA A O 1
ATOM 2228 N N . GLU A 1 284 ? 12.742 41.562 2.896 1 33.59 284 GLU A N 1
ATOM 2229 C CA . GLU A 1 284 ? 12.867 41.625 1.443 1 33.59 284 GLU A CA 1
ATOM 2230 C C . GLU A 1 284 ? 12.344 40.312 0.808 1 33.59 284 GLU A C 1
ATOM 2232 O O . GLU A 1 284 ? 11.516 40.375 -0.104 1 33.59 284 GLU A O 1
ATOM 2237 N N . ASN A 1 285 ? 13.07 39.312 0.43 1 31.94 285 ASN A N 1
ATOM 2238 C CA . ASN A 1 285 ? 12.93 38.438 -0.733 1 31.94 285 ASN A CA 1
ATOM 2239 C C . ASN A 1 285 ? 12.016 37.25 -0.44 1 31.94 285 ASN A C 1
ATOM 2241 O O . ASN A 1 285 ? 12.469 36.219 0.045 1 31.94 285 ASN A O 1
ATOM 2245 N N . PRO A 1 286 ? 10.648 37.375 -0.17 1 31.95 286 PRO A N 1
ATOM 2246 C CA . PRO A 1 286 ? 9.938 36.219 0.398 1 31.95 286 PRO A CA 1
ATOM 2247 C C . PRO A 1 286 ? 9.594 35.188 -0.649 1 31.95 286 PRO A C 1
ATOM 2249 O O . PRO A 1 286 ? 8.781 35.438 -1.54 1 31.95 286 PRO A O 1
ATOM 2252 N N . LYS A 1 287 ? 10.477 34.281 -1.142 1 31.73 287 LYS A N 1
ATOM 2253 C CA . LYS A 1 287 ? 10.109 33.156 -2.031 1 31.73 287 LYS A CA 1
ATOM 2254 C C . LYS A 1 287 ? 9.125 32.219 -1.356 1 31.73 287 LYS A C 1
ATOM 2256 O O . LYS A 1 287 ? 9.398 31.688 -0.281 1 31.73 287 LYS A O 1
ATOM 2261 N N . VAL A 1 288 ? 7.832 32.312 -1.688 1 31.11 288 VAL A N 1
ATOM 2262 C CA . VAL A 1 288 ? 6.738 31.438 -1.238 1 31.11 288 VAL A CA 1
ATOM 2263 C C . VAL A 1 288 ? 6.941 30.016 -1.765 1 31.11 288 VAL A C 1
ATOM 2265 O O . VAL A 1 288 ? 7.172 29.828 -2.961 1 31.11 288 VAL A O 1
ATOM 2268 N N . GLU A 1 289 ? 7.484 29 -0.952 1 34.94 289 GLU A N 1
ATOM 2269 C CA . GLU A 1 289 ? 7.816 27.734 -1.615 1 34.94 289 GLU A CA 1
ATOM 2270 C C . GLU A 1 289 ? 6.848 26.625 -1.211 1 34.94 289 GLU A C 1
ATOM 2272 O O . GLU A 1 289 ? 6.555 26.453 -0.026 1 34.94 289 GLU A O 1
ATOM 2277 N N . LEU A 1 290 ? 5.801 26.312 -2.061 1 37.44 290 LEU A N 1
ATOM 2278 C CA . LEU A 1 290 ? 5.055 25.062 -1.929 1 37.44 290 LEU A CA 1
ATOM 2279 C C . LEU A 1 290 ? 5.98 23.859 -2.072 1 37.44 290 LEU A C 1
ATOM 2281 O O . LEU A 1 290 ? 6.801 23.812 -2.99 1 37.44 290 LEU A O 1
ATOM 2285 N N . ILE A 1 291 ? 6.168 23.078 -1.105 1 35.81 291 ILE A N 1
ATOM 2286 C CA . ILE A 1 291 ? 7.105 21.953 -1.139 1 35.81 291 ILE A CA 1
ATOM 2287 C C . ILE A 1 291 ? 6.469 20.766 -1.852 1 35.81 291 ILE A C 1
ATOM 2289 O O . ILE A 1 291 ? 5.402 20.297 -1.454 1 35.81 291 ILE A O 1
ATOM 2293 N N . ILE A 1 292 ? 6.66 20.672 -3.205 1 36.34 292 ILE A N 1
ATOM 2294 C CA . ILE A 1 292 ? 6.082 19.672 -4.094 1 36.34 292 ILE A CA 1
ATOM 2295 C C . ILE A 1 292 ? 6.938 18.406 -4.062 1 36.34 292 ILE A C 1
ATOM 2297 O O . ILE A 1 292 ? 8.133 18.469 -3.781 1 36.34 292 ILE A O 1
ATOM 2301 N N . ARG A 1 293 ? 6.273 17.312 -4.547 1 37.62 293 ARG A N 1
ATOM 2302 C CA . ARG A 1 293 ? 6.535 15.883 -4.621 1 37.62 293 ARG A CA 1
ATOM 2303 C C . ARG A 1 293 ? 7.746 15.594 -5.5 1 37.62 293 ARG A C 1
ATOM 2305 O O . ARG A 1 293 ? 8.195 16.469 -6.258 1 37.62 293 ARG A O 1
ATOM 2312 N N . GLU A 1 294 ? 7.918 14.195 -5.762 1 36.31 294 GLU A N 1
ATOM 2313 C CA . GLU A 1 294 ? 8.93 13.242 -6.223 1 36.31 294 GLU A CA 1
ATOM 2314 C C . GLU A 1 294 ? 9.312 13.508 -7.672 1 36.31 294 GLU A C 1
ATOM 2316 O O . GLU A 1 294 ? 8.461 13.852 -8.5 1 36.31 294 GLU A O 1
ATOM 2321 N N . GLY A 1 295 ? 10.602 13.844 -7.887 1 27.88 295 GLY A N 1
ATOM 2322 C CA . GLY A 1 295 ? 11.328 14.023 -9.141 1 27.88 295 GLY A CA 1
ATOM 2323 C C . GLY A 1 295 ? 10.938 13.008 -10.195 1 27.88 295 GLY A C 1
ATOM 2324 O O . GLY A 1 295 ? 10.609 11.867 -9.883 1 27.88 295 GLY A O 1
ATOM 2325 N N . LYS A 1 296 ? 10.617 13.609 -11.406 1 32.59 296 LYS A N 1
ATOM 2326 C CA . LYS A 1 296 ? 10.539 12.852 -12.656 1 32.59 296 LYS A CA 1
ATOM 2327 C C . LYS A 1 296 ? 11.633 11.789 -12.719 1 32.59 296 LYS A C 1
ATOM 2329 O O . LYS A 1 296 ? 12.82 12.109 -12.664 1 32.59 296 LYS A O 1
ATOM 2334 N N . LYS A 1 297 ? 11.523 10.523 -12.32 1 24.03 297 LYS A N 1
ATOM 2335 C CA . LYS A 1 297 ? 12.438 9.727 -13.133 1 24.03 297 LYS A CA 1
ATOM 2336 C C . LYS A 1 297 ? 12.008 9.711 -14.594 1 24.03 297 LYS A C 1
ATOM 2338 O O . LYS A 1 297 ? 10.82 9.602 -14.898 1 24.03 297 LYS A O 1
ATOM 2343 N N . MET B 1 1 ? 5.688 0.534 -14.398 1 42.03 1 MET B N 1
ATOM 2344 C CA . MET B 1 1 ? 4.914 0.794 -13.18 1 42.03 1 MET B CA 1
ATOM 2345 C C . MET B 1 1 ? 5.543 0.095 -11.984 1 42.03 1 MET B C 1
ATOM 2347 O O . MET B 1 1 ? 5.805 -1.108 -12.023 1 42.03 1 MET B O 1
ATOM 2351 N N . GLY B 1 2 ? 6.367 0.808 -11.141 1 49.59 2 GLY B N 1
ATOM 2352 C CA . GLY B 1 2 ? 7.359 0.411 -10.156 1 49.59 2 GLY B CA 1
ATOM 2353 C C . GLY B 1 2 ? 6.754 0.086 -8.805 1 49.59 2 GLY B C 1
ATOM 2354 O O . GLY B 1 2 ? 5.539 -0.059 -8.68 1 49.59 2 GLY B O 1
ATOM 2355 N N . LEU B 1 3 ? 7.426 -0.329 -7.812 1 48.19 3 LEU B N 1
ATOM 2356 C CA . LEU B 1 3 ? 7.105 -0.728 -6.445 1 48.19 3 LEU B CA 1
ATOM 2357 C C . LEU B 1 3 ? 6.305 0.358 -5.734 1 48.19 3 LEU B C 1
ATOM 2359 O O . LEU B 1 3 ? 5.707 0.109 -4.688 1 48.19 3 LEU B O 1
ATOM 2363 N N . GLU B 1 4 ? 6.176 1.49 -6.438 1 51.16 4 GLU B N 1
ATOM 2364 C CA . GLU B 1 4 ? 5.441 2.607 -5.855 1 51.16 4 GLU B CA 1
ATOM 2365 C C . GLU B 1 4 ? 3.957 2.277 -5.715 1 51.16 4 GLU B C 1
ATOM 2367 O O . GLU B 1 4 ? 3.252 2.895 -4.914 1 51.16 4 GLU B O 1
ATOM 2372 N N . LYS B 1 5 ? 3.586 1.286 -6.355 1 55.19 5 LYS B N 1
ATOM 2373 C CA . LYS B 1 5 ? 2.18 0.891 -6.336 1 55.19 5 LYS B CA 1
ATOM 2374 C C . LYS B 1 5 ? 1.852 0.09 -5.082 1 55.19 5 LYS B C 1
ATOM 2376 O O . LYS B 1 5 ? 0.68 -0.083 -4.738 1 55.19 5 LYS B O 1
ATOM 2381 N N . LEU B 1 6 ? 2.838 -0.213 -4.375 1 51.19 6 LEU B N 1
ATOM 2382 C CA . LEU B 1 6 ? 2.648 -1.051 -3.197 1 51.19 6 LEU B CA 1
ATOM 2383 C C . LEU B 1 6 ? 1.994 -0.262 -2.068 1 51.19 6 LEU B C 1
ATOM 2385 O O . LEU B 1 6 ? 1.56 -0.842 -1.071 1 51.19 6 LEU B O 1
ATOM 2389 N N . HIS B 1 7 ? 1.8 1.014 -2.322 1 57.09 7 HIS B N 1
ATOM 2390 C CA . HIS B 1 7 ? 1.271 1.824 -1.23 1 57.09 7 HIS B CA 1
ATOM 2391 C C . HIS B 1 7 ? -0.182 2.211 -1.486 1 57.09 7 HIS B C 1
ATOM 2393 O O . HIS B 1 7 ? -0.57 2.467 -2.629 1 57.09 7 HIS B O 1
ATOM 2399 N N . PRO B 1 8 ? -0.998 1.983 -0.363 1 51.59 8 PRO B N 1
ATOM 2400 C CA . PRO B 1 8 ? -2.395 2.385 -0.544 1 51.59 8 PRO B CA 1
ATOM 2401 C C . PRO B 1 8 ? -2.547 3.875 -0.841 1 51.59 8 PRO B C 1
ATOM 2403 O O . PRO B 1 8 ? -3.594 4.309 -1.325 1 51.59 8 PRO B O 1
ATOM 2406 N N . PHE B 1 9 ? -1.558 4.617 -0.294 1 50.44 9 PHE B N 1
ATOM 2407 C CA . PHE B 1 9 ? -1.724 6.035 -0.581 1 50.44 9 PHE B CA 1
ATOM 2408 C C . PHE B 1 9 ? -1.55 6.312 -2.07 1 50.44 9 PHE B C 1
ATOM 2410 O O . PHE B 1 9 ? -0.673 5.734 -2.715 1 50.44 9 PHE B O 1
ATOM 2417 N N . ASP B 1 10 ? -2.65 6.469 -2.609 1 51.97 10 ASP B N 1
ATOM 2418 C CA . ASP B 1 10 ? -2.527 6.852 -4.012 1 51.97 10 ASP B CA 1
ATOM 2419 C C . ASP B 1 10 ? -1.343 7.793 -4.223 1 51.97 10 ASP B C 1
ATOM 2421 O O . ASP B 1 10 ? -1.467 9.008 -4.043 1 51.97 10 ASP B O 1
ATOM 2425 N N . ALA B 1 11 ? -0.183 7.23 -4.109 1 55.53 11 ALA B N 1
ATOM 2426 C CA . ALA B 1 11 ? 0.969 8.047 -4.477 1 55.53 11 ALA B CA 1
ATOM 2427 C C . ALA B 1 11 ? 0.641 8.961 -5.652 1 55.53 11 ALA B C 1
ATOM 2429 O O . ALA B 1 11 ? 1.262 10.016 -5.824 1 55.53 11 ALA B O 1
ATOM 2430 N N . GLY B 1 12 ? -0.49 8.633 -6.176 1 66.31 12 GLY B N 1
ATOM 2431 C CA . GLY B 1 12 ? -0.895 9.453 -7.309 1 66.31 12 GLY B CA 1
ATOM 2432 C C . GLY B 1 12 ? -1.712 10.664 -6.906 1 66.31 12 GLY B C 1
ATOM 2433 O O . GLY B 1 12 ? -1.826 11.625 -7.672 1 66.31 12 GLY B O 1
ATOM 2434 N N . LYS B 1 13 ? -2.244 10.641 -5.684 1 76.12 13 LYS B N 1
ATOM 2435 C CA . LYS B 1 13 ? -3.111 11.727 -5.238 1 76.12 13 LYS B CA 1
ATOM 2436 C C . LYS B 1 13 ? -2.361 13.055 -5.219 1 76.12 13 LYS B C 1
ATOM 2438 O O . LYS B 1 13 ? -2.854 14.062 -5.738 1 76.12 13 LYS B O 1
ATOM 2443 N N . TRP B 1 14 ? -1.214 13.008 -4.676 1 78.56 14 TRP B N 1
ATOM 2444 C CA . TRP B 1 14 ? -0.444 14.234 -4.508 1 78.56 14 TRP B CA 1
ATOM 2445 C C . TRP B 1 14 ? 0.008 14.781 -5.855 1 78.56 14 TRP B C 1
ATOM 2447 O O . TRP B 1 14 ? -0.022 15.992 -6.082 1 78.56 14 TRP B O 1
ATOM 2457 N N . GLY B 1 15 ? 0.411 13.859 -6.695 1 81.19 15 GLY B N 1
ATOM 2458 C CA . GLY B 1 15 ? 0.737 14.281 -8.047 1 81.19 15 GLY B CA 1
ATOM 2459 C C . GLY B 1 15 ? -0.441 14.898 -8.781 1 81.19 15 GLY B C 1
ATOM 2460 O O . GLY B 1 15 ? -0.281 15.883 -9.508 1 81.19 15 GLY B O 1
ATOM 2461 N N . LYS B 1 16 ? -1.553 14.375 -8.555 1 83.88 16 LYS B N 1
ATOM 2462 C CA . LYS B 1 16 ? -2.762 14.891 -9.188 1 83.88 16 LYS B CA 1
ATOM 2463 C C . LYS B 1 16 ? -3.096 16.281 -8.672 1 83.88 16 LYS B C 1
ATOM 2465 O O . LYS B 1 16 ? -3.504 17.156 -9.438 1 83.88 16 LYS B O 1
ATOM 2470 N N . VAL B 1 17 ? -2.965 16.484 -7.402 1 87.5 17 VAL B N 1
ATOM 2471 C CA . VAL B 1 17 ? -3.221 17.797 -6.816 1 87.5 17 VAL B CA 1
ATOM 2472 C C . VAL B 1 17 ? -2.328 18.844 -7.484 1 87.5 17 VAL B C 1
ATOM 2474 O O . VAL B 1 17 ? -2.805 19.906 -7.906 1 87.5 17 VAL B O 1
ATOM 2477 N N . ILE B 1 18 ? -1.092 18.547 -7.586 1 85.12 18 ILE B N 1
ATOM 2478 C CA . ILE B 1 18 ? -0.13 19.484 -8.164 1 85.12 18 ILE B CA 1
ATOM 2479 C C . ILE B 1 18 ? -0.489 19.75 -9.625 1 85.12 18 ILE B C 1
ATOM 2481 O O . ILE B 1 18 ? -0.403 20.891 -10.094 1 85.12 18 ILE B O 1
ATOM 2485 N N . ASN B 1 19 ? -0.849 18.719 -10.328 1 85.25 19 ASN B N 1
ATOM 2486 C CA . ASN B 1 19 ? -1.242 18.891 -11.727 1 85.25 19 ASN B CA 1
ATOM 2487 C C . ASN B 1 19 ? -2.453 19.797 -11.859 1 85.25 19 ASN B C 1
ATOM 2489 O O . ASN B 1 19 ? -2.508 20.641 -12.766 1 85.25 19 ASN B O 1
ATOM 2493 N N . PHE B 1 20 ? -3.387 19.641 -11.016 1 87.94 20 PHE B N 1
ATOM 2494 C CA . PHE B 1 20 ? -4.566 20.5 -11.039 1 87.94 20 PHE B CA 1
ATOM 2495 C C . PHE B 1 20 ? -4.191 21.953 -10.758 1 87.94 20 PHE B C 1
ATOM 2497 O O . PHE B 1 20 ? -4.734 22.859 -11.375 1 87.94 20 PHE B O 1
ATOM 2504 N N . LEU B 1 21 ? -3.328 22.109 -9.789 1 87.38 21 LEU B N 1
ATOM 2505 C CA . LEU B 1 21 ? -2.902 23.453 -9.43 1 87.38 21 LEU B CA 1
ATOM 2506 C C . LEU B 1 21 ? -2.158 24.125 -10.586 1 87.38 21 LEU B C 1
ATOM 2508 O O . LEU B 1 21 ? -2.312 25.312 -10.82 1 87.38 21 LEU B O 1
ATOM 2512 N N . LYS B 1 22 ? -1.329 23.375 -11.266 1 84 22 LYS B N 1
ATOM 2513 C CA . LYS B 1 22 ? -0.617 23.891 -12.43 1 84 22 LYS B CA 1
ATOM 2514 C C . LYS B 1 22 ? -1.588 24.266 -13.547 1 84 22 LYS B C 1
ATOM 2516 O O . LYS B 1 22 ? -1.415 25.297 -14.203 1 84 22 LYS B O 1
ATOM 2521 N N . GLU B 1 23 ? -2.518 23.484 -13.758 1 83.75 23 GLU B N 1
ATOM 2522 C CA . GLU B 1 23 ? -3.516 23.734 -14.789 1 83.75 23 GLU B CA 1
ATOM 2523 C C . GLU B 1 23 ? -4.305 25 -14.508 1 83.75 23 GLU B C 1
ATOM 2525 O O . GLU B 1 23 ? -4.688 25.734 -15.43 1 83.75 23 GLU B O 1
ATOM 2530 N N . ASP B 1 24 ? -4.543 25.219 -13.32 1 80.25 24 ASP B N 1
ATOM 2531 C CA . ASP B 1 24 ? -5.332 26.391 -12.93 1 80.25 24 ASP B CA 1
ATOM 2532 C C . ASP B 1 24 ? -4.465 27.641 -12.875 1 80.25 24 ASP B C 1
ATOM 2534 O O . ASP B 1 24 ? -4.938 28.719 -12.5 1 80.25 24 ASP B O 1
ATOM 2538 N N . LYS B 1 25 ? -3.256 27.578 -13.352 1 69.81 25 LYS B N 1
ATOM 2539 C CA . LYS B 1 25 ? -2.281 28.656 -13.469 1 69.81 25 LYS B CA 1
ATOM 2540 C C . LYS B 1 25 ? -2.051 29.328 -12.117 1 69.81 25 LYS B C 1
ATOM 2542 O O . LYS B 1 25 ? -1.863 30.547 -12.055 1 69.81 25 LYS B O 1
ATOM 2547 N N . LEU B 1 26 ? -2.549 28.781 -11.18 1 61.75 26 LEU B N 1
ATOM 2548 C CA . LEU B 1 26 ? -2.348 29.391 -9.875 1 61.75 26 LEU B CA 1
ATOM 2549 C C . LEU B 1 26 ? -0.864 29.469 -9.531 1 61.75 26 LEU B C 1
ATOM 2551 O O . LEU B 1 26 ? -0.403 30.484 -8.984 1 61.75 26 LEU B O 1
ATOM 2555 N N . ILE B 1 27 ? -0.234 28.297 -9.688 1 60.19 27 ILE B N 1
ATOM 2556 C CA . ILE B 1 27 ? 1.079 28.281 -9.055 1 60.19 27 ILE B CA 1
ATOM 2557 C C . ILE B 1 27 ? 2.17 28.359 -10.117 1 60.19 27 ILE B C 1
ATOM 2559 O O . ILE B 1 27 ? 2.246 27.5 -11 1 60.19 27 ILE B O 1
ATOM 2563 N N . ALA B 1 28 ? 2.541 29.625 -10.305 1 59.28 28 ALA B N 1
ATOM 2564 C CA . ALA B 1 28 ? 3.809 29.703 -11.023 1 59.28 28 ALA B CA 1
ATOM 2565 C C . ALA B 1 28 ? 4.855 28.797 -10.391 1 59.28 28 ALA B C 1
ATOM 2567 O O . ALA B 1 28 ? 4.785 28.5 -9.195 1 59.28 28 ALA B O 1
ATOM 2568 N N . ASP B 1 29 ? 5.617 28.141 -11.133 1 60.12 29 ASP B N 1
ATOM 2569 C CA . ASP B 1 29 ? 6.672 27.219 -10.727 1 60.12 29 ASP B CA 1
ATOM 2570 C C . ASP B 1 29 ? 7.457 27.766 -9.539 1 60.12 29 ASP B C 1
ATOM 2572 O O . ASP B 1 29 ? 7.969 27 -8.719 1 60.12 29 ASP B O 1
ATOM 2576 N N . ASP B 1 30 ? 7.324 29.078 -9.273 1 62.44 30 ASP B N 1
ATOM 2577 C CA . ASP B 1 30 ? 8.211 29.656 -8.266 1 62.44 30 ASP B CA 1
ATOM 2578 C C . ASP B 1 30 ? 7.617 29.484 -6.863 1 62.44 30 ASP B C 1
ATOM 2580 O O . ASP B 1 30 ? 8.328 29.609 -5.867 1 62.44 30 ASP B O 1
ATOM 2584 N N . VAL B 1 31 ? 6.355 29.062 -6.832 1 73.38 31 VAL B N 1
ATOM 2585 C CA . VAL B 1 31 ? 5.75 28.953 -5.512 1 73.38 31 VAL B CA 1
ATOM 2586 C C . VAL B 1 31 ? 5.73 27.484 -5.074 1 73.38 31 VAL B C 1
ATOM 2588 O O . VAL B 1 31 ? 5.453 27.188 -3.914 1 73.38 31 VAL B O 1
ATOM 2591 N N . ILE B 1 32 ? 6.215 26.641 -5.809 1 80.88 32 ILE B N 1
ATOM 2592 C CA . ILE B 1 32 ? 6.254 25.203 -5.523 1 80.88 32 ILE B CA 1
ATOM 2593 C C . ILE B 1 32 ? 7.672 24.797 -5.121 1 80.88 32 ILE B C 1
ATOM 2595 O O . ILE B 1 32 ? 8.641 25.141 -5.801 1 80.88 32 ILE B O 1
ATOM 2599 N N . VAL B 1 33 ? 7.789 24.266 -3.926 1 84.81 33 VAL B N 1
ATOM 2600 C CA . VAL B 1 33 ? 9.07 23.75 -3.455 1 84.81 33 VAL B CA 1
ATOM 2601 C C . VAL B 1 33 ? 9.047 22.234 -3.438 1 84.81 33 VAL B C 1
ATOM 2603 O O . VAL B 1 33 ? 8.055 21.625 -3.033 1 84.81 33 VAL B O 1
ATOM 2606 N N . GLN B 1 34 ? 10.117 21.641 -3.918 1 86.56 34 GLN B N 1
ATOM 2607 C CA . GLN B 1 34 ? 10.227 20.188 -3.914 1 86.56 34 GLN B CA 1
ATOM 2608 C C . GLN B 1 34 ? 10.586 19.656 -2.525 1 86.56 34 GLN B C 1
ATOM 2610 O O . GLN B 1 34 ? 11.539 20.141 -1.904 1 86.56 34 GLN B O 1
ATOM 2615 N N . ALA B 1 35 ? 9.828 18.75 -2.08 1 89.94 35 ALA B N 1
ATOM 2616 C CA . ALA B 1 35 ? 10.109 18.125 -0.783 1 89.94 35 ALA B CA 1
ATOM 2617 C C . ALA B 1 35 ? 11.352 17.25 -0.849 1 89.94 35 ALA B C 1
ATOM 2619 O O . ALA B 1 35 ? 11.602 16.594 -1.862 1 89.94 35 ALA B O 1
ATOM 2620 N N . ARG B 1 36 ? 12.094 17.328 0.175 1 91.75 36 ARG B N 1
ATOM 2621 C CA . ARG B 1 36 ? 13.219 16.422 0.344 1 91.75 36 ARG B CA 1
ATOM 2622 C C . ARG B 1 36 ? 12.867 15.289 1.304 1 91.75 36 ARG B C 1
ATOM 2624 O O . ARG B 1 36 ? 12.188 15.5 2.309 1 91.75 36 ARG B O 1
ATOM 2631 N N . GLU B 1 37 ? 13.328 14.07 0.967 1 93.19 37 GLU B N 1
ATOM 2632 C CA . GLU B 1 37 ? 13.094 12.938 1.856 1 93.19 37 GLU B CA 1
ATOM 2633 C C . GLU B 1 37 ? 13.656 13.203 3.25 1 93.19 37 GLU B C 1
ATOM 2635 O O . GLU B 1 37 ? 14.758 13.734 3.391 1 93.19 37 GLU B O 1
ATOM 2640 N N . ALA B 1 38 ? 12.914 12.883 4.273 1 95.75 38 ALA B N 1
ATOM 2641 C CA . ALA B 1 38 ? 13.469 12.891 5.625 1 95.75 38 ALA B CA 1
ATOM 2642 C C . ALA B 1 38 ? 14.586 11.867 5.766 1 95.75 38 ALA B C 1
ATOM 2644 O O . ALA B 1 38 ? 14.414 10.695 5.414 1 95.75 38 ALA B O 1
ATOM 2645 N N . THR B 1 39 ? 15.75 12.273 6.203 1 94.62 39 THR B N 1
ATOM 2646 C CA . THR B 1 39 ? 16.859 11.359 6.43 1 94.62 39 THR B CA 1
ATOM 2647 C C . THR B 1 39 ? 16.625 10.508 7.676 1 94.62 39 THR B C 1
ATOM 2649 O O . THR B 1 39 ? 15.719 10.797 8.461 1 94.62 39 THR B O 1
ATOM 2652 N N . GLU B 1 40 ? 17.406 9.484 7.812 1 92.75 40 GLU B N 1
ATOM 2653 C CA . GLU B 1 40 ? 17.328 8.688 9.031 1 92.75 40 GLU B CA 1
ATOM 2654 C C . GLU B 1 40 ? 17.594 9.539 10.266 1 92.75 40 GLU B C 1
ATOM 2656 O O . GLU B 1 40 ? 16.969 9.352 11.305 1 92.75 40 GLU B O 1
ATOM 2661 N N . GLN B 1 41 ? 18.516 10.477 10.195 1 94.31 41 GLN B N 1
ATOM 2662 C CA . GLN B 1 41 ? 18.844 11.375 11.305 1 94.31 41 GLN B CA 1
ATOM 2663 C C . GLN B 1 41 ? 17.641 12.266 11.648 1 94.31 41 GLN B C 1
ATOM 2665 O O . GLN B 1 41 ? 17.391 12.539 12.82 1 94.31 41 GLN B O 1
ATOM 2670 N N . ASP B 1 42 ? 16.953 12.68 10.633 1 96.38 42 ASP B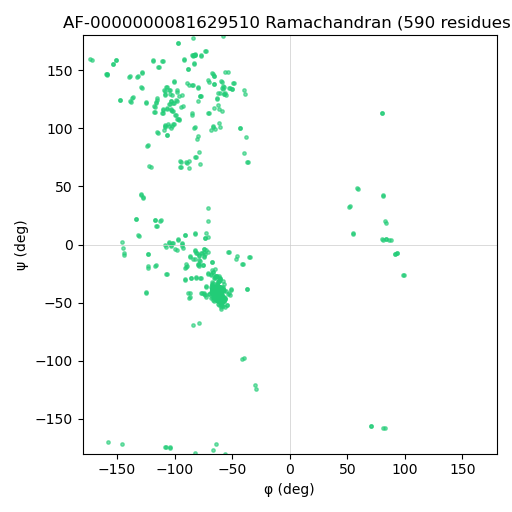 N 1
ATOM 2671 C CA . ASP B 1 42 ? 15.75 13.469 10.875 1 96.38 42 ASP B CA 1
ATOM 2672 C C . ASP B 1 42 ? 14.711 12.656 11.656 1 96.38 42 ASP B C 1
ATOM 2674 O O . ASP B 1 42 ? 14.109 13.164 12.602 1 96.38 42 ASP B O 1
ATOM 2678 N N . LEU B 1 43 ? 14.516 11.422 11.195 1 97.06 43 LEU B N 1
ATOM 2679 C CA . LEU B 1 43 ? 13.484 10.57 11.789 1 97.06 43 LEU B CA 1
ATOM 2680 C C . LEU B 1 43 ? 13.82 10.258 13.242 1 97.06 43 LEU B C 1
ATOM 2682 O O . LEU B 1 43 ? 12.914 10.117 14.07 1 97.06 43 LEU B O 1
ATOM 2686 N N . LEU B 1 44 ? 15.109 10.266 13.602 1 96 44 LEU B N 1
ATOM 2687 C CA . LEU B 1 44 ? 15.562 9.906 14.945 1 96 44 LEU B CA 1
ATOM 2688 C C . LEU B 1 44 ? 15.305 11.031 15.93 1 96 44 LEU B C 1
ATOM 2690 O O . LEU B 1 44 ? 15.43 10.844 17.141 1 96 44 LEU B O 1
ATOM 2694 N N . VAL B 1 45 ? 14.875 12.164 15.422 1 95.5 45 VAL B N 1
ATOM 2695 C CA . VAL B 1 45 ? 14.508 13.266 16.297 1 95.5 45 VAL B CA 1
ATOM 2696 C C . VAL B 1 45 ? 13.289 12.875 17.141 1 95.5 45 VAL B C 1
ATOM 2698 O O . VAL B 1 45 ? 13.164 13.289 18.297 1 95.5 45 VAL B O 1
ATOM 2701 N N . VAL B 1 46 ? 12.469 11.984 16.562 1 96.94 46 VAL B N 1
ATOM 2702 C CA . VAL B 1 46 ? 11.242 11.609 17.25 1 96.94 46 VAL B CA 1
ATOM 2703 C C . VAL B 1 46 ? 11.188 10.094 17.422 1 96.94 46 VAL B C 1
ATOM 2705 O O . VAL B 1 46 ? 10.82 9.586 18.484 1 96.94 46 VAL B O 1
ATOM 2708 N N . HIS B 1 47 ? 11.57 9.375 16.422 1 96.69 47 HIS B N 1
ATOM 2709 C CA . HIS B 1 47 ? 11.422 7.926 16.422 1 96.69 47 HIS B CA 1
ATOM 2710 C C . HIS B 1 47 ? 12.633 7.246 17.047 1 96.69 47 HIS B C 1
ATOM 2712 O O . HIS B 1 47 ? 13.75 7.754 16.953 1 96.69 47 HIS B O 1
ATOM 2718 N N . THR B 1 48 ? 12.43 6.121 17.625 1 94.69 48 THR B N 1
ATOM 2719 C CA . THR B 1 48 ? 13.539 5.297 18.109 1 94.69 48 THR B CA 1
ATOM 2720 C C . THR B 1 48 ? 14.117 4.457 16.969 1 94.69 48 THR B C 1
ATOM 2722 O O . THR B 1 48 ? 13.422 4.16 16 1 94.69 48 THR B O 1
ATOM 2725 N N . ARG B 1 49 ? 15.336 4.102 17.156 1 92.38 49 ARG B N 1
ATOM 2726 C CA . ARG B 1 49 ? 15.969 3.201 16.203 1 92.38 49 ARG B CA 1
ATOM 2727 C C . ARG B 1 49 ? 15.234 1.863 16.141 1 92.38 49 ARG B C 1
ATOM 2729 O O . ARG B 1 49 ? 15.078 1.284 15.062 1 92.38 49 ARG B O 1
ATOM 2736 N N . ARG B 1 50 ? 14.805 1.406 17.266 1 93.56 50 ARG B N 1
ATOM 2737 C CA . ARG B 1 50 ? 14.07 0.151 17.359 1 93.56 50 ARG B CA 1
ATOM 2738 C C . ARG B 1 50 ? 12.797 0.202 16.516 1 93.56 50 ARG B C 1
ATOM 2740 O O . ARG B 1 50 ? 12.508 -0.731 15.758 1 93.56 50 ARG B O 1
ATOM 2747 N N . TYR B 1 51 ? 12.078 1.256 16.562 1 94.81 51 TYR B N 1
ATOM 2748 C CA . TYR B 1 51 ? 10.852 1.408 15.789 1 94.81 51 TYR B CA 1
ATOM 2749 C C . TYR B 1 51 ? 11.141 1.423 14.297 1 94.81 51 TYR B C 1
ATOM 2751 O O . TYR B 1 51 ? 10.461 0.751 13.516 1 94.81 51 TYR B O 1
ATOM 2759 N N . LEU B 1 52 ? 12.164 2.217 13.914 1 92.69 52 LEU B N 1
ATOM 2760 C CA . LEU B 1 52 ? 12.492 2.361 12.5 1 92.69 52 LEU B CA 1
ATOM 2761 C C . LEU B 1 52 ? 12.906 1.022 11.898 1 92.69 52 LEU B C 1
ATOM 2763 O O . LEU B 1 52 ? 12.547 0.71 10.766 1 92.69 52 LEU B O 1
ATOM 2767 N N . ASN B 1 53 ? 13.602 0.183 12.664 1 88.19 53 ASN B N 1
ATOM 2768 C CA . ASN B 1 53 ? 13.992 -1.146 12.203 1 88.19 53 ASN B CA 1
ATOM 2769 C C . ASN B 1 53 ? 12.781 -2.072 12.086 1 88.19 53 ASN B C 1
ATOM 2771 O O . ASN B 1 53 ? 12.664 -2.832 11.125 1 88.19 53 ASN B O 1
ATOM 2775 N N . ARG B 1 54 ? 11.953 -2.01 13.039 1 89.69 54 ARG B N 1
ATOM 2776 C CA . ARG B 1 54 ? 10.742 -2.816 13.031 1 89.69 54 ARG B CA 1
ATOM 2777 C C . ARG B 1 54 ? 9.836 -2.426 11.867 1 89.69 54 ARG B C 1
ATOM 2779 O O . ARG B 1 54 ? 9.172 -3.283 11.273 1 89.69 54 ARG B O 1
ATOM 2786 N N . LEU B 1 55 ? 9.773 -1.129 11.617 1 88.5 55 LEU B N 1
ATOM 2787 C CA . LEU B 1 55 ? 8.945 -0.611 10.531 1 88.5 55 LEU B CA 1
ATOM 2788 C C . LEU B 1 55 ? 9.359 -1.213 9.195 1 88.5 55 LEU B C 1
ATOM 2790 O O . LEU B 1 55 ? 8.508 -1.673 8.43 1 88.5 55 LEU B O 1
ATOM 2794 N N . LYS B 1 56 ? 10.656 -1.2 8.914 1 83.31 56 LYS B N 1
ATOM 2795 C CA . LYS B 1 56 ? 11.188 -1.746 7.668 1 83.31 56 LYS B CA 1
ATOM 2796 C C . LYS B 1 56 ? 10.805 -3.215 7.504 1 83.31 56 LYS B C 1
ATOM 2798 O O . LYS B 1 56 ? 10.461 -3.652 6.402 1 83.31 56 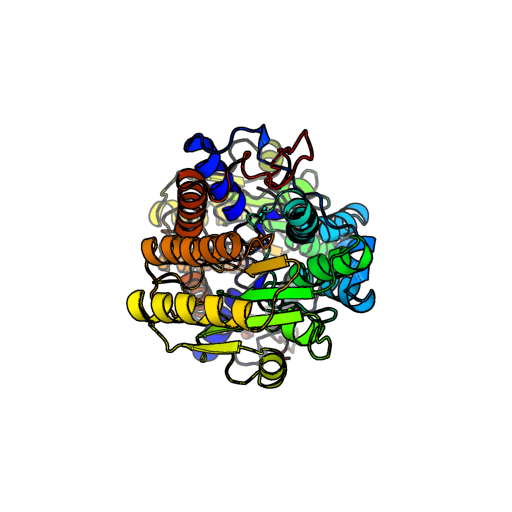LYS B O 1
ATOM 2803 N N . ARG B 1 57 ? 10.828 -3.932 8.555 1 83.75 57 ARG B N 1
ATOM 2804 C CA . ARG B 1 57 ? 10.5 -5.352 8.531 1 83.75 57 ARG B CA 1
ATOM 2805 C C . ARG B 1 57 ? 9 -5.566 8.375 1 83.75 57 ARG B C 1
ATOM 2807 O O . ARG B 1 57 ? 8.57 -6.453 7.637 1 83.75 57 ARG B O 1
ATOM 2814 N N . LYS B 1 58 ? 8.258 -4.789 9.078 1 85 58 LYS B N 1
ATOM 2815 C CA . LYS B 1 58 ? 6.812 -4.973 9.148 1 85 58 LYS B CA 1
ATOM 2816 C C . LYS B 1 58 ? 6.156 -4.676 7.801 1 85 58 LYS B C 1
ATOM 2818 O O . LYS B 1 58 ? 5.211 -5.363 7.402 1 85 58 LYS B O 1
ATOM 2823 N N . VAL B 1 59 ? 6.676 -3.668 7.125 1 83.75 59 VAL B N 1
ATOM 2824 C CA . VAL B 1 59 ? 6.02 -3.223 5.898 1 83.75 59 VAL B CA 1
ATOM 2825 C C . VAL B 1 59 ? 6.156 -4.297 4.82 1 83.75 59 VAL B C 1
ATOM 2827 O O . VAL B 1 59 ? 5.285 -4.434 3.959 1 83.75 59 VAL B O 1
ATOM 2830 N N . LEU B 1 60 ? 7.156 -5.109 4.883 1 87.12 60 LEU B N 1
ATOM 2831 C CA . LEU B 1 60 ? 7.402 -6.102 3.842 1 87.12 60 LEU B CA 1
ATOM 2832 C C . LEU B 1 60 ? 6.973 -7.492 4.301 1 87.12 60 LEU B C 1
ATOM 2834 O O . LEU B 1 60 ? 7.023 -8.453 3.527 1 87.12 60 LEU B O 1
ATOM 2838 N N . ARG B 1 61 ? 6.477 -7.66 5.52 1 87.75 61 ARG B N 1
ATOM 2839 C CA . ARG B 1 61 ? 6.156 -8.953 6.109 1 87.75 61 ARG B CA 1
ATOM 2840 C C . ARG B 1 61 ? 5.07 -9.664 5.312 1 87.75 61 ARG B C 1
ATOM 2842 O O . ARG B 1 61 ? 5.188 -10.859 5.023 1 87.75 61 ARG B O 1
ATOM 2849 N N . PRO B 1 62 ? 3.988 -8.961 4.918 1 84.56 62 PRO B N 1
ATOM 2850 C CA . PRO B 1 62 ? 2.957 -9.672 4.152 1 84.56 62 PRO B CA 1
ATOM 2851 C C . PRO B 1 62 ? 3.488 -10.258 2.844 1 84.56 62 PRO B C 1
ATOM 2853 O O . PRO B 1 62 ? 3.09 -11.352 2.447 1 84.56 62 PRO B O 1
ATOM 2856 N N . LEU B 1 63 ? 4.395 -9.539 2.203 1 88.88 63 LEU B N 1
ATOM 2857 C CA . LEU B 1 63 ? 4.965 -10.008 0.943 1 88.88 63 LEU B CA 1
ATOM 2858 C C . LEU B 1 63 ? 5.918 -11.172 1.176 1 88.88 63 LEU B C 1
ATOM 2860 O O . LEU B 1 63 ? 5.977 -12.102 0.368 1 88.88 63 LEU B O 1
ATOM 2864 N N . ARG B 1 64 ? 6.629 -11.086 2.277 1 92.19 64 ARG B N 1
ATOM 2865 C CA . ARG B 1 64 ? 7.496 -12.203 2.635 1 92.19 64 ARG B CA 1
ATOM 2866 C C . ARG B 1 64 ? 6.676 -13.445 2.967 1 92.19 64 ARG B C 1
ATOM 2868 O O . ARG B 1 64 ? 7.082 -14.57 2.652 1 92.19 64 ARG B O 1
ATOM 2875 N N . THR B 1 65 ? 5.547 -13.227 3.619 1 91.12 65 THR B N 1
ATOM 2876 C CA . THR B 1 65 ? 4.68 -14.344 3.986 1 91.12 65 THR B CA 1
ATOM 2877 C C . THR B 1 65 ? 4.109 -15.016 2.742 1 91.12 65 THR B C 1
ATOM 2879 O O . THR B 1 65 ? 4.102 -16.25 2.643 1 91.12 65 THR B O 1
ATOM 2882 N N . GLN B 1 66 ? 3.668 -14.242 1.852 1 91.88 66 GLN B N 1
ATOM 2883 C CA . GLN B 1 66 ? 3.16 -14.789 0.597 1 91.88 66 GLN B CA 1
ATOM 2884 C C . GLN B 1 66 ? 4.258 -15.523 -0.166 1 91.88 66 GLN B C 1
ATOM 2886 O O . GLN B 1 66 ? 4.02 -16.594 -0.743 1 91.88 66 GLN B O 1
ATOM 2891 N N . THR B 1 67 ? 5.395 -14.93 -0.138 1 96.25 67 THR B N 1
ATOM 2892 C CA . THR B 1 67 ? 6.527 -15.555 -0.809 1 96.25 67 THR B CA 1
ATOM 2893 C C . THR B 1 67 ? 6.875 -16.891 -0.159 1 96.25 67 THR B C 1
ATOM 2895 O O . THR B 1 67 ? 7.074 -17.891 -0.851 1 96.25 67 THR B O 1
ATOM 2898 N N . GLY B 1 68 ? 6.961 -16.875 1.171 1 96.31 68 GLY B N 1
ATOM 2899 C CA . GLY B 1 68 ? 7.18 -18.125 1.883 1 96.31 68 GLY B CA 1
ATOM 2900 C C . GLY B 1 68 ? 6.102 -19.156 1.611 1 96.31 68 GLY B C 1
ATOM 2901 O O . GLY B 1 68 ? 6.395 -20.359 1.507 1 96.31 68 GLY B O 1
ATOM 2902 N N . GLY B 1 69 ? 4.891 -18.672 1.484 1 95.88 69 GLY B N 1
ATOM 2903 C CA . GLY B 1 69 ? 3.783 -19.547 1.131 1 95.88 69 GLY B CA 1
ATOM 2904 C C . GLY B 1 69 ? 3.957 -20.203 -0.221 1 95.88 69 GLY B C 1
ATOM 2905 O O . GLY B 1 69 ? 3.67 -21.391 -0.375 1 95.88 69 GLY B O 1
ATOM 2906 N N . THR B 1 70 ? 4.422 -19.484 -1.163 1 98.12 70 THR B N 1
ATOM 2907 C CA . THR B 1 70 ? 4.633 -20.031 -2.5 1 98.12 70 THR B CA 1
ATOM 2908 C C . THR B 1 70 ? 5.727 -21.094 -2.488 1 98.12 70 THR B C 1
ATOM 2910 O O . THR B 1 70 ? 5.582 -22.156 -3.102 1 98.12 70 THR B O 1
ATOM 2913 N N . ILE B 1 71 ? 6.785 -20.828 -1.789 1 97.81 71 ILE B N 1
ATOM 2914 C CA . ILE B 1 71 ? 7.887 -21.766 -1.68 1 97.81 71 ILE B CA 1
ATOM 2915 C C . ILE B 1 71 ? 7.395 -23.062 -1.021 1 97.81 71 ILE B C 1
ATOM 2917 O O . ILE B 1 71 ? 7.633 -24.156 -1.533 1 97.81 71 ILE B O 1
ATOM 2921 N N . MET B 1 72 ? 6.676 -22.875 0.057 1 96.62 72 MET B N 1
ATOM 2922 C CA . MET B 1 72 ? 6.141 -24.031 0.78 1 96.62 72 MET B CA 1
ATOM 2923 C C . MET B 1 72 ? 5.148 -24.797 -0.081 1 96.62 72 MET B C 1
ATOM 2925 O O . MET B 1 72 ? 5.145 -26.031 -0.082 1 96.62 72 MET B O 1
ATOM 2929 N N . ALA B 1 73 ? 4.328 -24.109 -0.772 1 97.19 73 ALA B N 1
ATOM 2930 C CA . ALA B 1 73 ? 3.322 -24.734 -1.624 1 97.19 73 ALA B CA 1
ATOM 2931 C C . ALA B 1 73 ? 3.975 -25.547 -2.742 1 97.19 73 ALA B C 1
ATOM 2933 O O . ALA B 1 73 ? 3.451 -26.594 -3.154 1 97.19 73 ALA B O 1
ATOM 2934 N N . GLY B 1 74 ? 5.109 -25.062 -3.25 1 97.69 74 GLY B N 1
ATOM 2935 C CA . GLY B 1 74 ? 5.848 -25.844 -4.234 1 97.69 74 GLY B CA 1
ATOM 2936 C C . GLY B 1 74 ? 6.23 -27.219 -3.736 1 97.69 74 GLY B C 1
ATOM 2937 O O . GLY B 1 74 ? 5.992 -28.219 -4.414 1 97.69 74 GLY B O 1
ATOM 2938 N N . LYS B 1 75 ? 6.75 -27.266 -2.574 1 96.12 75 LYS B N 1
ATOM 2939 C CA . LYS B 1 75 ? 7.145 -28.531 -1.971 1 96.12 75 LYS B CA 1
ATOM 2940 C C . LYS B 1 75 ? 5.934 -29.438 -1.739 1 96.12 75 LYS B C 1
ATOM 2942 O O . LYS B 1 75 ? 5.969 -30.625 -2.055 1 96.12 75 LYS B O 1
ATOM 2947 N N . LEU B 1 76 ? 4.871 -28.875 -1.274 1 94.69 76 LEU B N 1
ATOM 2948 C CA . LEU B 1 76 ? 3.66 -29.625 -0.976 1 94.69 76 LEU B CA 1
ATOM 2949 C C . LEU B 1 76 ? 3.035 -30.188 -2.254 1 94.69 76 LEU B C 1
ATOM 2951 O O . LEU B 1 76 ? 2.484 -31.281 -2.252 1 94.69 76 LEU B O 1
ATOM 2955 N N . ALA B 1 77 ? 3.121 -29.406 -3.283 1 96.75 77 ALA B N 1
ATOM 2956 C CA . ALA B 1 77 ? 2.57 -29.844 -4.559 1 96.75 77 ALA B CA 1
ATOM 2957 C C . ALA B 1 77 ? 3.277 -31.109 -5.051 1 96.75 77 ALA B C 1
ATOM 2959 O O . ALA B 1 77 ? 2.639 -32.031 -5.578 1 96.75 77 ALA B O 1
ATOM 2960 N N . ILE B 1 78 ? 4.594 -31.125 -4.891 1 96.69 78 ILE B N 1
ATOM 2961 C CA . ILE B 1 78 ? 5.371 -32.281 -5.305 1 96.69 78 ILE B CA 1
ATOM 2962 C C . ILE B 1 78 ? 4.992 -33.5 -4.441 1 96.69 78 ILE B C 1
ATOM 2964 O O . ILE B 1 78 ? 4.836 -34.594 -4.953 1 96.69 78 ILE B O 1
ATOM 2968 N N . GLU B 1 79 ? 4.777 -33.219 -3.23 1 92.5 79 GLU B N 1
ATOM 2969 C CA . GLU B 1 79 ? 4.52 -34.312 -2.287 1 92.5 79 GLU B CA 1
ATOM 2970 C C . GLU B 1 79 ? 3.088 -34.844 -2.414 1 92.5 79 GLU B C 1
ATOM 2972 O O . GLU B 1 79 ? 2.838 -36.031 -2.266 1 92.5 79 GLU B O 1
ATOM 2977 N N . ARG B 1 80 ? 2.197 -33.906 -2.85 1 91.31 80 ARG B N 1
ATOM 2978 C CA . ARG B 1 80 ? 0.792 -34.25 -2.729 1 91.31 80 ARG B CA 1
ATOM 2979 C C . ARG B 1 80 ? 0.088 -34.188 -4.078 1 91.31 80 ARG B C 1
ATOM 2981 O O . ARG B 1 80 ? -1.073 -34.594 -4.199 1 91.31 80 ARG B O 1
ATOM 2988 N N . GLY B 1 81 ? 0.751 -33.719 -4.992 1 94.25 81 GLY B N 1
ATOM 2989 C CA . GLY B 1 81 ? 0.187 -33.656 -6.328 1 94.25 81 GLY B CA 1
ATOM 2990 C C . GLY B 1 81 ? -0.381 -32.281 -6.648 1 94.25 81 GLY B C 1
ATOM 2991 O O . GLY B 1 81 ? -0.519 -31.906 -7.816 1 94.25 81 GLY B O 1
ATOM 2992 N N . TRP B 1 82 ? -0.779 -31.578 -5.492 1 95.38 82 TRP B N 1
ATOM 2993 C CA . TRP B 1 82 ? -1.293 -30.234 -5.703 1 95.38 82 TRP B CA 1
ATOM 2994 C C . TRP B 1 82 ? -1.072 -29.359 -4.469 1 95.38 82 TRP B C 1
ATOM 2996 O O . TRP B 1 82 ? -0.883 -29.891 -3.365 1 95.38 82 TRP B O 1
ATOM 3006 N N . ALA B 1 83 ? -1.011 -28.078 -4.652 1 96.25 83 ALA B N 1
ATOM 3007 C CA . ALA B 1 83 ? -1.043 -27.094 -3.574 1 96.25 83 ALA B CA 1
ATOM 3008 C C . ALA B 1 83 ? -1.467 -25.719 -4.094 1 96.25 83 ALA B C 1
ATOM 3010 O O . ALA B 1 83 ? -1.191 -25.375 -5.246 1 96.25 83 ALA B O 1
ATOM 3011 N N . ILE B 1 84 ? -2.189 -24.984 -3.219 1 96.06 84 ILE B N 1
ATOM 3012 C CA . ILE B 1 84 ? -2.623 -23.641 -3.576 1 96.06 84 ILE B CA 1
ATOM 3013 C C . ILE B 1 84 ? -2.15 -22.656 -2.52 1 96.06 84 ILE B C 1
ATOM 3015 O O . ILE B 1 84 ? -2.43 -22.812 -1.329 1 96.06 84 ILE B O 1
ATOM 3019 N N . ASN B 1 85 ? -1.41 -21.672 -2.918 1 95.88 85 ASN B N 1
ATOM 3020 C CA . ASN B 1 85 ? -1.165 -20.5 -2.096 1 95.88 85 ASN B CA 1
ATOM 3021 C C . ASN B 1 85 ? -2.096 -19.344 -2.469 1 95.88 85 ASN B C 1
ATOM 3023 O O . ASN B 1 85 ? -1.989 -18.797 -3.561 1 95.88 85 ASN B O 1
ATOM 3027 N N . VAL B 1 86 ? -3.123 -18.969 -1.621 1 89.75 86 VAL B N 1
ATOM 3028 C CA . VAL B 1 86 ? -4.152 -17.984 -1.948 1 89.75 86 VAL B CA 1
ATOM 3029 C C . VAL B 1 86 ? -3.539 -16.578 -1.982 1 89.75 86 VAL B C 1
ATOM 3031 O O . VAL B 1 86 ? -4.258 -15.586 -2.092 1 89.75 86 VAL B O 1
ATOM 3034 N N . GLY B 1 87 ? -2.359 -16.469 -2.129 1 87.19 87 GLY B N 1
ATOM 3035 C CA . GLY B 1 87 ? -1.567 -15.273 -2.348 1 87.19 87 GLY B CA 1
ATOM 3036 C C . GLY B 1 87 ? -0.375 -15.5 -3.258 1 87.19 87 GLY B C 1
ATOM 3037 O O . GLY B 1 87 ? -0.361 -16.453 -4.043 1 87.19 87 GLY B O 1
ATOM 3038 N N . GLY B 1 88 ? 0.411 -14.594 -3.352 1 90.44 88 GLY B N 1
ATOM 3039 C CA . GLY B 1 88 ? 1.581 -14.75 -4.199 1 90.44 88 GLY B CA 1
ATOM 3040 C C . GLY B 1 88 ? 1.3 -14.469 -5.664 1 90.44 88 GLY B C 1
ATOM 3041 O O . GLY B 1 88 ? 0.395 -13.695 -5.988 1 90.44 88 GLY B O 1
ATOM 3042 N N . GLY B 1 89 ? 2.146 -15.016 -6.48 1 96 89 GLY B N 1
ATOM 3043 C CA . GLY B 1 89 ? 2.049 -14.773 -7.91 1 96 89 GLY B CA 1
ATOM 3044 C C . GLY B 1 89 ? 2.676 -13.453 -8.336 1 96 89 GLY B C 1
ATOM 3045 O O . GLY B 1 89 ? 2.098 -12.719 -9.133 1 96 89 GLY B O 1
ATOM 3046 N N . PHE B 1 90 ? 3.801 -13.258 -7.734 1 95.19 90 PHE B N 1
ATOM 3047 C CA . PHE B 1 90 ? 4.5 -12.008 -8.008 1 95.19 90 PHE B CA 1
ATOM 3048 C C . PHE B 1 90 ? 5.297 -12.102 -9.305 1 95.19 90 PHE B C 1
ATOM 3050 O O . PHE B 1 90 ? 6.527 -12.031 -9.289 1 95.19 90 PHE B O 1
ATOM 3057 N N . HIS B 1 91 ? 4.594 -12.047 -10.406 1 97.62 91 HIS B N 1
ATOM 3058 C CA . HIS B 1 91 ? 5.199 -12.422 -11.68 1 97.62 91 HIS B CA 1
ATOM 3059 C C . HIS B 1 91 ? 5.828 -11.211 -12.367 1 97.62 91 HIS B C 1
ATOM 3061 O O . HIS B 1 91 ? 6.359 -11.32 -13.469 1 97.62 91 HIS B O 1
ATOM 3067 N N . HIS B 1 92 ? 5.887 -10.062 -11.656 1 95.62 92 HIS B N 1
ATOM 3068 C CA . HIS B 1 92 ? 6.539 -8.883 -12.219 1 95.62 92 HIS B CA 1
ATOM 3069 C C . HIS B 1 92 ? 7.871 -8.609 -11.531 1 95.62 92 HIS B C 1
ATOM 3071 O O . HIS B 1 92 ? 8.578 -7.664 -11.883 1 95.62 92 HIS B O 1
ATOM 3077 N N . CYS B 1 93 ? 8.211 -9.359 -10.594 1 95.62 93 CYS B N 1
ATOM 3078 C CA . CYS B 1 93 ? 9.5 -9.195 -9.93 1 95.62 93 CYS B CA 1
ATOM 3079 C C . CYS B 1 93 ? 10.5 -10.242 -10.406 1 95.62 93 CYS B C 1
ATOM 3081 O O . CYS B 1 93 ? 10.164 -11.422 -10.492 1 95.62 93 CYS B O 1
ATOM 3083 N N . SER B 1 94 ? 11.656 -9.75 -10.797 1 96.56 94 SER B N 1
ATOM 3084 C CA . SER B 1 94 ? 12.789 -10.625 -11.094 1 96.56 94 SER B CA 1
ATOM 3085 C C . SER B 1 94 ? 13.82 -10.602 -9.969 1 96.56 94 SER B C 1
ATOM 3087 O O . SER B 1 94 ? 13.586 -9.992 -8.922 1 96.56 94 SER B O 1
ATOM 3089 N N . SER B 1 95 ? 14.906 -11.258 -10.164 1 95.06 95 SER B N 1
ATOM 3090 C CA . SER B 1 95 ? 15.961 -11.406 -9.172 1 95.06 95 SER B CA 1
ATOM 3091 C C . SER B 1 95 ? 16.469 -10.047 -8.703 1 95.06 95 SER B C 1
ATOM 3093 O O . SER B 1 95 ? 16.781 -9.867 -7.52 1 95.06 95 SER B O 1
ATOM 3095 N N . ASP B 1 96 ? 16.484 -9.055 -9.602 1 92.56 96 ASP B N 1
ATOM 3096 C CA . ASP B 1 96 ? 17.172 -7.828 -9.211 1 92.56 96 ASP B CA 1
ATOM 3097 C C . ASP B 1 96 ? 16.297 -6.605 -9.477 1 92.56 96 ASP B C 1
ATOM 3099 O O . ASP B 1 96 ? 16.766 -5.469 -9.406 1 92.56 96 ASP B O 1
ATOM 3103 N N . LYS B 1 97 ? 15.07 -6.836 -9.852 1 91.25 97 LYS B N 1
ATOM 3104 C CA . LYS B 1 97 ? 14.188 -5.711 -10.148 1 91.25 97 LYS B CA 1
ATOM 3105 C C . LYS B 1 97 ? 12.734 -6.039 -9.789 1 91.25 97 LYS B C 1
ATOM 3107 O O . LYS B 1 97 ? 12.195 -7.051 -10.227 1 91.25 97 LYS B O 1
ATOM 3112 N N . GLY B 1 98 ? 12.18 -5.148 -8.922 1 89.88 98 GLY B N 1
ATOM 3113 C CA . GLY B 1 98 ? 10.758 -5.246 -8.656 1 89.88 98 GLY B CA 1
ATOM 3114 C C . GLY B 1 98 ? 9.898 -4.562 -9.711 1 89.88 98 GLY B C 1
ATOM 3115 O O . GLY B 1 98 ? 10.414 -3.816 -10.547 1 89.88 98 GLY B O 1
ATOM 3116 N N . GLY B 1 99 ? 8.617 -4.898 -9.711 1 83.94 99 GLY B N 1
ATOM 3117 C CA . GLY B 1 99 ? 7.715 -4.27 -10.656 1 83.94 99 GLY B CA 1
ATOM 3118 C C . GLY B 1 99 ? 6.258 -4.613 -10.406 1 83.94 99 GLY B C 1
ATOM 3119 O O . GLY B 1 99 ? 5.949 -5.656 -9.828 1 83.94 99 GLY B O 1
ATOM 3120 N N . GLY B 1 100 ? 5.305 -3.77 -10.914 1 75.56 100 GLY B N 1
ATOM 3121 C CA . GLY B 1 100 ? 3.885 -4.074 -10.875 1 75.56 100 GLY B CA 1
ATOM 3122 C C . GLY B 1 100 ? 3.396 -4.453 -9.484 1 75.56 100 GLY B C 1
ATOM 3123 O O . GLY B 1 100 ? 2.719 -5.469 -9.312 1 75.56 100 GLY B O 1
ATOM 3124 N N . PHE B 1 101 ? 3.762 -4.082 -8.43 1 77.25 101 PHE B N 1
ATOM 3125 C CA . PHE B 1 101 ? 3.393 -4.309 -7.039 1 77.25 101 PHE B CA 1
ATOM 3126 C C . PHE B 1 101 ? 4.133 -5.516 -6.473 1 77.25 101 PHE B C 1
ATOM 3128 O O . PHE B 1 101 ? 3.811 -5.992 -5.379 1 77.25 101 PHE B O 1
ATOM 3135 N N . CYS B 1 102 ? 4.969 -6.055 -7.227 1 88.19 102 CYS B N 1
ATOM 3136 C CA . CYS B 1 102 ? 5.691 -7.258 -6.832 1 88.19 102 CYS B CA 1
ATOM 3137 C C . CYS B 1 102 ? 7.074 -6.91 -6.293 1 88.19 102 CYS B C 1
ATOM 3139 O O . CYS B 1 102 ? 7.91 -6.367 -7.016 1 88.19 102 CYS B O 1
ATOM 3141 N N . ALA B 1 103 ? 7.332 -7.34 -5.102 1 90.31 103 ALA B N 1
ATOM 3142 C CA . ALA B 1 103 ? 8.586 -6.988 -4.441 1 90.31 103 ALA B CA 1
ATOM 3143 C C . ALA B 1 103 ? 9.531 -8.18 -4.387 1 90.31 103 ALA B C 1
ATOM 3145 O O . ALA B 1 103 ? 10.75 -8.016 -4.285 1 90.31 103 ALA B O 1
ATOM 3146 N N . TYR B 1 104 ? 8.945 -9.359 -4.418 1 95.06 104 TYR B N 1
ATOM 3147 C CA . TYR B 1 104 ? 9.758 -10.57 -4.387 1 95.06 104 TYR B CA 1
ATOM 3148 C C . TYR B 1 104 ? 9.383 -11.508 -5.531 1 95.06 104 TYR B C 1
ATOM 3150 O O . TYR B 1 104 ? 8.242 -11.508 -5.992 1 95.06 104 TYR B O 1
ATOM 3158 N N . ALA B 1 105 ? 10.359 -12.211 -5.98 1 97.94 105 ALA B N 1
ATOM 3159 C CA . ALA B 1 105 ? 10.148 -13.133 -7.09 1 97.94 105 ALA B CA 1
ATOM 3160 C C . ALA B 1 105 ? 9.734 -14.516 -6.582 1 97.94 105 ALA B C 1
ATOM 3162 O O . ALA B 1 105 ? 10.469 -15.492 -6.773 1 97.94 105 ALA B O 1
ATOM 3163 N N . ASP B 1 106 ? 8.516 -14.594 -6.066 1 98 106 ASP B N 1
ATOM 3164 C CA . ASP B 1 106 ? 8.102 -15.797 -5.344 1 98 106 ASP B CA 1
ATOM 3165 C C . ASP B 1 106 ? 8.039 -17 -6.277 1 98 106 ASP B C 1
ATOM 3167 O O . ASP B 1 106 ? 8.406 -18.109 -5.891 1 98 106 ASP B O 1
ATOM 3171 N N . ILE B 1 107 ? 7.629 -16.859 -7.5 1 98.69 107 ILE B N 1
ATOM 3172 C CA . ILE B 1 107 ? 7.555 -17.953 -8.453 1 98.69 107 ILE B CA 1
ATOM 3173 C C . ILE B 1 107 ? 8.961 -18.469 -8.766 1 98.69 107 ILE B C 1
ATOM 3175 O O . ILE B 1 107 ? 9.219 -19.672 -8.711 1 98.69 107 ILE B O 1
ATOM 3179 N N . THR B 1 108 ? 9.852 -17.562 -9.062 1 98.81 108 THR B N 1
ATOM 3180 C CA . THR B 1 108 ? 11.242 -17.938 -9.32 1 98.81 108 THR B CA 1
ATOM 3181 C C . THR B 1 108 ? 11.844 -18.641 -8.109 1 98.81 108 THR B C 1
ATOM 3183 O O . THR B 1 108 ? 12.523 -19.656 -8.258 1 98.81 108 THR B O 1
ATOM 3186 N N . LEU B 1 109 ? 11.617 -18.094 -6.957 1 98.69 109 LEU B N 1
ATOM 3187 C CA . LEU B 1 109 ? 12.133 -18.688 -5.73 1 98.69 109 LEU B CA 1
ATOM 3188 C C . LEU B 1 109 ? 11.609 -20.109 -5.551 1 98.69 109 LEU B C 1
ATOM 3190 O O . LEU B 1 109 ? 12.383 -21.016 -5.242 1 98.69 109 LEU B O 1
ATOM 3194 N N . ALA B 1 110 ? 10.328 -20.312 -5.75 1 98.69 110 ALA B N 1
ATOM 3195 C CA . ALA B 1 110 ? 9.75 -21.641 -5.598 1 98.69 110 ALA B CA 1
ATOM 3196 C C . ALA B 1 110 ? 10.414 -22.641 -6.539 1 98.69 110 ALA B C 1
ATOM 3198 O O . ALA B 1 110 ? 10.773 -23.75 -6.125 1 98.69 110 ALA B O 1
ATOM 3199 N N . ILE B 1 111 ? 10.609 -22.297 -7.746 1 98.81 111 ILE B N 1
ATOM 3200 C CA . ILE B 1 111 ? 11.18 -23.172 -8.75 1 98.81 111 ILE B CA 1
ATOM 3201 C C . ILE B 1 111 ? 12.633 -23.484 -8.391 1 98.81 111 ILE B C 1
ATOM 3203 O O . ILE B 1 111 ? 13.055 -24.656 -8.43 1 98.81 111 ILE B O 1
ATOM 3207 N N . LYS B 1 112 ? 13.391 -22.469 -8.031 1 98.5 112 LYS B N 1
ATOM 3208 C CA . LYS B 1 112 ? 14.789 -22.672 -7.676 1 98.5 112 LYS B CA 1
ATOM 3209 C C . LYS B 1 112 ? 14.922 -23.578 -6.457 1 98.5 112 LYS B C 1
ATOM 3211 O O . LYS B 1 112 ? 15.797 -24.453 -6.414 1 98.5 112 LYS B O 1
ATOM 3216 N N . PHE B 1 113 ? 14.109 -23.391 -5.48 1 97.62 113 PHE B N 1
ATOM 3217 C CA . PHE B 1 113 ? 14.117 -24.266 -4.309 1 97.62 113 PHE B CA 1
ATOM 3218 C C . PHE B 1 113 ? 13.828 -25.703 -4.703 1 97.62 113 PHE B C 1
ATOM 3220 O O . PHE B 1 113 ? 14.484 -26.625 -4.219 1 97.62 113 PHE B O 1
ATOM 3227 N N . LEU B 1 114 ? 12.852 -25.875 -5.559 1 98.25 114 LEU B N 1
ATOM 3228 C CA . LEU B 1 114 ? 12.5 -27.234 -5.992 1 98.25 114 LEU B CA 1
ATOM 3229 C C . LEU B 1 114 ? 13.656 -27.875 -6.738 1 98.25 114 LEU B C 1
ATOM 3231 O O . LEU B 1 114 ? 14.008 -29.031 -6.465 1 98.25 114 LEU B O 1
ATOM 3235 N N . PHE B 1 115 ? 14.227 -27.141 -7.668 1 98.19 115 PHE B N 1
ATOM 3236 C CA . PHE B 1 115 ? 15.32 -27.672 -8.477 1 98.19 115 PHE B CA 1
ATOM 3237 C C . PHE B 1 115 ? 16.516 -28.031 -7.598 1 98.19 115 PHE B C 1
ATOM 3239 O O . PHE B 1 115 ? 17.219 -29 -7.875 1 98.19 115 PHE B O 1
ATOM 3246 N N . GLU B 1 116 ? 16.719 -27.328 -6.516 1 96.44 116 GLU B N 1
ATOM 3247 C CA . GLU B 1 116 ? 17.906 -27.5 -5.691 1 96.44 116 GLU B CA 1
ATOM 3248 C C . GLU B 1 116 ? 17.672 -28.531 -4.59 1 96.44 116 GLU B C 1
ATOM 3250 O O . GLU B 1 116 ? 18.594 -29.25 -4.195 1 96.44 116 GLU B O 1
ATOM 3255 N N . ARG B 1 117 ? 16.5 -28.641 -4.156 1 94.56 117 ARG B N 1
ATOM 3256 C CA . ARG B 1 117 ? 16.312 -29.359 -2.896 1 94.56 117 ARG B CA 1
ATOM 3257 C C . ARG B 1 117 ? 15.477 -30.609 -3.098 1 94.56 117 ARG B C 1
ATOM 3259 O O . ARG B 1 117 ? 15.438 -31.484 -2.23 1 94.56 117 ARG B O 1
ATOM 3266 N N . MET B 1 118 ? 14.766 -30.688 -4.172 1 95 118 MET B N 1
ATOM 3267 C CA . MET B 1 118 ? 13.898 -31.844 -4.379 1 95 118 MET B CA 1
ATOM 3268 C C . MET B 1 118 ? 14.484 -32.781 -5.438 1 95 118 MET B C 1
ATOM 3270 O O . MET B 1 118 ? 14.609 -32.406 -6.602 1 95 118 MET B O 1
ATOM 3274 N N . GLU B 1 119 ? 14.789 -33.938 -4.973 1 94.06 119 GLU B N 1
ATOM 3275 C CA . GLU B 1 119 ? 15.32 -34.938 -5.898 1 94.06 119 GLU B CA 1
ATOM 3276 C C . GLU B 1 119 ? 14.305 -35.25 -6.988 1 94.06 119 GLU B C 1
ATOM 3278 O O . GLU B 1 119 ? 13.117 -35.438 -6.699 1 94.06 119 GLU B O 1
ATOM 3283 N N . GLY B 1 120 ? 14.75 -35.219 -8.219 1 95.12 120 GLY B N 1
ATOM 3284 C CA . GLY B 1 120 ? 13.906 -35.656 -9.32 1 95.12 120 GLY B CA 1
ATOM 3285 C C . GLY B 1 120 ? 13.133 -34.5 -9.953 1 95.12 120 GLY B C 1
ATOM 3286 O O . GLY B 1 120 ? 12.445 -34.688 -10.953 1 95.12 120 GLY B O 1
ATOM 3287 N N . VAL B 1 121 ? 13.188 -33.344 -9.398 1 98 121 VAL B N 1
ATOM 3288 C CA . VAL B 1 121 ? 12.492 -32.219 -9.969 1 98 121 VAL B CA 1
ATOM 3289 C C . VAL B 1 121 ? 13.492 -31.312 -10.711 1 98 121 VAL B C 1
ATOM 3291 O O . VAL B 1 121 ? 14.367 -30.719 -10.094 1 98 121 VAL B O 1
ATOM 3294 N N . SER B 1 122 ? 13.344 -31.219 -12.016 1 97.88 122 SER B N 1
ATOM 3295 C CA . SER B 1 122 ? 14.344 -30.469 -12.773 1 97.88 122 SER B CA 1
ATOM 3296 C C . SER B 1 122 ? 13.711 -29.703 -13.93 1 97.88 122 SER B C 1
ATOM 3298 O O . SER B 1 122 ? 14.375 -28.891 -14.586 1 97.88 122 SER B O 1
ATOM 3300 N N . LYS B 1 123 ? 12.461 -29.938 -14.164 1 98.69 123 LYS B N 1
ATOM 3301 C CA . LYS B 1 123 ? 11.742 -29.234 -15.219 1 98.69 123 LYS B CA 1
ATOM 3302 C C . LYS B 1 123 ? 10.438 -28.641 -14.695 1 98.69 123 LYS B C 1
ATOM 3304 O O . LYS B 1 123 ? 9.703 -29.297 -13.953 1 98.69 123 LYS B O 1
ATOM 3309 N N . ALA B 1 124 ? 10.219 -27.438 -15.07 1 98.88 124 ALA B N 1
ATOM 3310 C CA . ALA B 1 124 ? 8.984 -26.766 -14.648 1 98.88 124 ALA B CA 1
ATOM 3311 C C . ALA B 1 124 ? 8.305 -26.094 -15.828 1 98.88 124 ALA B C 1
ATOM 3313 O O . ALA B 1 124 ? 8.969 -25.625 -16.766 1 98.88 124 ALA B O 1
ATOM 3314 N N . THR B 1 125 ? 7.023 -26.094 -15.828 1 98.94 125 THR B N 1
ATOM 3315 C CA . THR B 1 125 ? 6.219 -25.312 -16.766 1 98.94 125 THR B CA 1
ATOM 3316 C C . THR B 1 125 ? 5.398 -24.266 -16.016 1 98.94 125 THR B C 1
ATOM 3318 O O . THR B 1 125 ? 4.66 -24.594 -15.086 1 98.94 125 THR B O 1
ATOM 3321 N N . ILE B 1 126 ? 5.609 -23 -16.375 1 98.94 126 ILE B N 1
ATOM 3322 C CA . ILE B 1 126 ? 4.805 -21.906 -15.836 1 98.94 126 ILE B CA 1
ATOM 3323 C C . ILE B 1 126 ? 3.635 -21.625 -16.766 1 98.94 126 ILE B C 1
ATOM 3325 O O . ILE B 1 126 ? 3.834 -21.375 -17.969 1 98.94 126 ILE B O 1
ATOM 3329 N N . ILE B 1 127 ? 2.453 -21.766 -16.266 1 98.94 127 ILE B N 1
ATOM 3330 C CA . ILE B 1 127 ? 1.242 -21.344 -16.953 1 98.94 127 ILE B CA 1
ATOM 3331 C C . ILE B 1 127 ? 0.729 -20.047 -16.344 1 98.94 127 ILE B C 1
ATOM 3333 O O . ILE B 1 127 ? 0.162 -20.047 -15.242 1 98.94 127 ILE B O 1
ATOM 3337 N N . ASP B 1 128 ? 0.995 -18.938 -16.984 1 98.94 128 ASP B N 1
ATOM 3338 C CA . ASP B 1 128 ? 0.631 -17.609 -16.5 1 98.94 128 ASP B CA 1
ATOM 3339 C C . ASP B 1 128 ? -0.644 -17.109 -17.172 1 98.94 128 ASP B C 1
ATOM 3341 O O . ASP B 1 128 ? -0.64 -16.797 -18.375 1 98.94 128 ASP B O 1
ATOM 3345 N N . LEU B 1 129 ? -1.697 -17.016 -16.375 1 98.94 129 LEU B N 1
ATOM 3346 C CA . LEU B 1 129 ? -2.975 -16.594 -16.938 1 98.94 129 LEU B CA 1
ATOM 3347 C C . LEU B 1 129 ? -3.432 -15.281 -16.312 1 98.94 129 LEU B C 1
ATOM 3349 O O . LEU B 1 129 ? -4.629 -14.992 -16.25 1 98.94 129 LEU B O 1
ATOM 3353 N N . ASP B 1 130 ? -2.48 -14.523 -15.734 1 98.25 130 ASP B N 1
ATOM 3354 C CA . ASP B 1 130 ? -2.701 -13.117 -15.391 1 98.25 130 ASP B CA 1
ATOM 3355 C C . ASP B 1 130 ? -2.871 -12.266 -16.641 1 98.25 130 ASP B C 1
ATOM 3357 O O . ASP B 1 130 ? -2.232 -12.516 -17.672 1 98.25 130 ASP B O 1
ATOM 3361 N N . ALA B 1 131 ? -3.705 -11.227 -16.516 1 98.25 131 ALA B N 1
ATOM 3362 C CA . ALA B 1 131 ? -3.994 -10.406 -17.688 1 98.25 131 ALA B CA 1
ATOM 3363 C C . ALA B 1 131 ? -2.742 -9.68 -18.172 1 98.25 131 ALA B C 1
ATOM 3365 O O . ALA B 1 131 ? -2.664 -9.266 -19.328 1 98.25 131 ALA B O 1
ATOM 3366 N N . HIS B 1 132 ? -1.809 -9.406 -17.281 1 96.75 132 HIS B N 1
ATOM 3367 C CA . HIS B 1 132 ? -0.542 -8.766 -17.625 1 96.75 132 HIS B CA 1
ATOM 3368 C C . HIS B 1 132 ? 0.486 -9.789 -18.094 1 96.75 132 HIS B C 1
ATOM 3370 O O . HIS B 1 132 ? 0.617 -10.859 -17.484 1 96.75 132 HIS B O 1
ATOM 3376 N N . GLN B 1 133 ? 1.134 -9.344 -19.141 1 96.69 133 GLN B N 1
ATOM 3377 C CA . GLN B 1 133 ? 2.295 -10.148 -19.516 1 96.69 133 GLN B CA 1
ATOM 3378 C C . GLN B 1 133 ? 3.266 -10.289 -18.344 1 96.69 133 GLN B C 1
ATOM 3380 O O . GLN B 1 133 ? 3.582 -9.305 -17.672 1 96.69 133 GLN B O 1
ATOM 3385 N N . GLY B 1 134 ? 3.67 -11.555 -18.062 1 97 134 GLY B N 1
ATOM 3386 C CA . GLY B 1 134 ? 4.727 -11.711 -17.078 1 97 134 GLY B CA 1
ATOM 3387 C C . GLY B 1 134 ? 6.059 -11.141 -17.531 1 97 134 GLY B C 1
ATOM 3388 O O . GLY B 1 134 ? 6.387 -11.188 -18.719 1 97 134 GLY B O 1
ATOM 3389 N N . ASN B 1 135 ? 6.816 -10.594 -16.609 1 96.25 135 ASN B N 1
ATOM 3390 C CA . ASN B 1 135 ? 8.133 -10.117 -17.031 1 96.25 135 ASN B CA 1
ATOM 3391 C C . ASN B 1 135 ? 9.172 -10.328 -15.93 1 96.25 135 ASN B C 1
ATOM 3393 O O . ASN B 1 135 ? 10.344 -9.992 -16.109 1 96.25 135 ASN B O 1
ATOM 3397 N N . GLY B 1 136 ? 8.797 -10.828 -14.766 1 97.06 136 GLY B N 1
ATOM 3398 C CA . GLY B 1 136 ? 9.75 -11.18 -13.727 1 97.06 136 GLY B CA 1
ATOM 3399 C C . GLY B 1 136 ? 10.43 -12.508 -13.969 1 97.06 136 GLY B C 1
ATOM 3400 O O . GLY B 1 136 ? 11.625 -12.555 -14.273 1 97.06 136 GLY B O 1
ATOM 3401 N N . HIS B 1 137 ? 9.578 -13.555 -13.875 1 98.38 137 HIS B N 1
ATOM 3402 C CA . HIS B 1 137 ? 10.172 -14.875 -14.07 1 98.38 137 HIS B CA 1
ATOM 3403 C C . HIS B 1 137 ? 10.648 -15.062 -15.508 1 98.38 137 HIS B C 1
ATOM 3405 O O . HIS B 1 137 ? 11.547 -15.867 -15.766 1 98.38 137 HIS B O 1
ATOM 3411 N N . GLU B 1 138 ? 10.109 -14.281 -16.484 1 98.5 138 GLU B N 1
ATOM 3412 C CA . GLU B 1 138 ? 10.625 -14.32 -17.859 1 98.5 138 GLU B CA 1
ATOM 3413 C C . GLU B 1 138 ? 12.086 -13.898 -17.906 1 98.5 138 GLU B C 1
ATOM 3415 O O . GLU B 1 138 ? 12.906 -14.547 -18.562 1 98.5 138 GLU B O 1
ATOM 3420 N N . ARG B 1 139 ? 12.367 -12.875 -17.234 1 97.81 139 ARG B N 1
ATOM 3421 C CA . ARG B 1 139 ? 13.75 -12.406 -17.172 1 97.81 139 ARG B CA 1
ATOM 3422 C C . ARG B 1 139 ? 14.633 -13.383 -16.406 1 97.81 139 ARG B C 1
ATOM 3424 O O . ARG B 1 139 ? 15.781 -13.625 -16.797 1 97.81 139 ARG B O 1
ATOM 3431 N N . ASP B 1 140 ? 14.156 -13.953 -15.367 1 98.19 140 ASP B N 1
ATOM 3432 C CA . ASP B 1 140 ? 14.938 -14.844 -14.523 1 98.19 140 ASP B CA 1
ATOM 3433 C C . ASP B 1 140 ? 15.297 -16.125 -15.266 1 98.19 140 ASP B C 1
ATOM 3435 O O . ASP B 1 140 ? 16.375 -16.688 -15.062 1 98.19 140 ASP B O 1
ATOM 3439 N N . PHE B 1 141 ? 14.352 -16.594 -16.172 1 98.56 141 PHE B N 1
ATOM 3440 C CA . PHE B 1 141 ? 14.555 -17.906 -16.781 1 98.56 141 PHE B CA 1
ATOM 3441 C C . PHE B 1 141 ? 14.836 -17.766 -18.266 1 98.56 141 PHE B C 1
ATOM 3443 O O . PHE B 1 141 ? 14.688 -18.734 -19.016 1 98.56 141 PHE B O 1
ATOM 3450 N N . MET B 1 142 ? 15.273 -16.578 -18.703 1 98.19 142 MET B N 1
ATOM 3451 C CA . MET B 1 142 ? 15.547 -16.281 -20.109 1 98.19 142 MET B CA 1
ATOM 3452 C C . MET B 1 142 ? 16.469 -17.344 -20.719 1 98.19 142 MET B C 1
ATOM 3454 O O . MET B 1 142 ? 16.25 -17.781 -21.844 1 98.19 142 MET B O 1
ATOM 3458 N N . GLU B 1 143 ? 17.438 -17.844 -20.016 1 97 143 GLU B N 1
ATOM 3459 C CA . 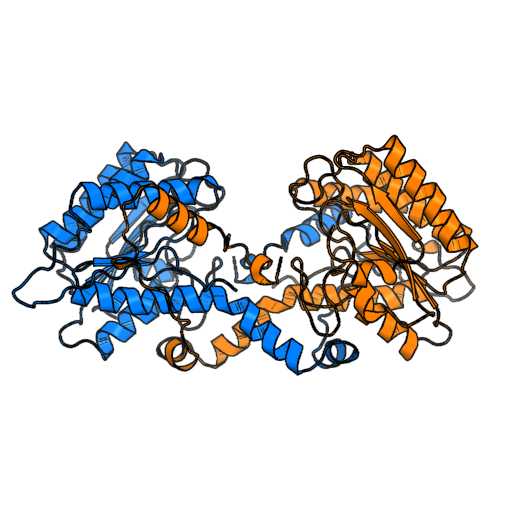GLU B 1 143 ? 18.438 -18.75 -20.562 1 97 143 GLU B CA 1
ATOM 3460 C C . GLU B 1 143 ? 18.359 -20.125 -19.906 1 97 143 GLU B C 1
ATOM 3462 O O . GLU B 1 143 ? 19.297 -20.906 -19.969 1 97 143 GLU B O 1
ATOM 3467 N N . ASP B 1 144 ? 17.312 -20.406 -19.25 1 97.62 144 ASP B N 1
ATOM 3468 C CA . ASP B 1 144 ? 17.141 -21.703 -18.562 1 97.62 144 ASP B CA 1
ATOM 3469 C C . ASP B 1 144 ? 16.109 -22.562 -19.281 1 97.62 144 ASP B C 1
ATOM 3471 O O . ASP B 1 144 ? 14.906 -22.406 -19.062 1 97.62 144 ASP B O 1
ATOM 3475 N N . SER B 1 145 ? 16.516 -23.531 -20.047 1 97.19 145 SER B N 1
ATOM 3476 C CA . SER B 1 145 ? 15.648 -24.359 -20.875 1 97.19 145 SER B CA 1
ATOM 3477 C C . SER B 1 145 ? 14.844 -25.344 -20.047 1 97.19 145 SER B C 1
ATOM 3479 O O . SER B 1 145 ? 13.906 -25.969 -20.531 1 97.19 145 SER B O 1
ATOM 3481 N N . ARG B 1 146 ? 15.156 -25.422 -18.781 1 98.19 146 ARG B N 1
ATOM 3482 C CA . ARG B 1 146 ? 14.414 -26.328 -17.906 1 98.19 146 ARG B CA 1
ATOM 3483 C C . ARG B 1 146 ? 13.039 -25.766 -17.578 1 98.19 146 ARG B C 1
ATOM 3485 O O . ARG B 1 146 ? 12.156 -26.5 -17.125 1 98.19 146 ARG B O 1
ATOM 3492 N N . VAL B 1 147 ? 12.891 -24.406 -17.812 1 98.75 147 VAL B N 1
ATOM 3493 C CA . VAL B 1 147 ? 11.617 -23.766 -17.484 1 98.75 147 VAL B CA 1
ATOM 3494 C C . VAL B 1 147 ? 10.891 -23.375 -18.766 1 98.75 147 VAL B C 1
ATOM 3496 O O . VAL B 1 147 ? 11.406 -22.594 -19.578 1 98.75 147 VAL B O 1
ATOM 3499 N N . TYR B 1 148 ? 9.758 -23.984 -18.984 1 98.81 148 TYR B N 1
ATOM 3500 C CA . TYR B 1 148 ? 8.859 -23.672 -20.094 1 98.81 148 TYR B CA 1
ATOM 3501 C C . TYR B 1 148 ? 7.797 -22.672 -19.656 1 98.81 148 TYR B C 1
ATOM 3503 O O . TYR B 1 148 ? 7.121 -22.875 -18.641 1 98.81 148 TYR B O 1
ATOM 3511 N N . ILE B 1 149 ? 7.629 -21.562 -20.422 1 98.88 149 ILE B N 1
ATOM 3512 C CA . ILE B 1 149 ? 6.684 -20.531 -20.016 1 98.88 149 ILE B CA 1
ATOM 3513 C C . ILE B 1 149 ? 5.594 -20.391 -21.078 1 98.88 149 ILE B C 1
ATOM 3515 O O . ILE B 1 149 ? 5.883 -20.125 -22.25 1 98.88 149 ILE B O 1
ATOM 3519 N N . MET B 1 150 ? 4.398 -20.625 -20.688 1 98.94 150 MET B N 1
ATOM 3520 C CA . MET B 1 150 ? 3.197 -20.266 -21.438 1 98.94 150 MET B CA 1
ATOM 3521 C C . MET B 1 150 ? 2.51 -19.047 -20.828 1 98.94 150 MET B C 1
ATOM 3523 O O . MET B 1 150 ? 2.344 -18.984 -19.609 1 98.94 150 MET B O 1
ATOM 3527 N N . ASP B 1 151 ? 2.137 -18.078 -21.625 1 98.88 151 ASP B N 1
ATOM 3528 C CA . ASP B 1 151 ? 1.528 -16.844 -21.125 1 98.88 151 ASP B CA 1
ATOM 3529 C C . ASP B 1 151 ? 0.371 -16.406 -22.016 1 98.88 151 ASP B C 1
ATOM 3531 O O . ASP B 1 151 ? 0.522 -16.312 -23.234 1 98.88 151 ASP B O 1
ATOM 3535 N N . VAL B 1 152 ? -0.802 -16.234 -21.469 1 98.88 152 VAL B N 1
ATOM 3536 C CA . VAL B 1 152 ? -1.982 -15.688 -22.125 1 98.88 152 VAL B CA 1
ATOM 3537 C C . VAL B 1 152 ? -2.312 -14.32 -21.531 1 98.88 152 VAL B C 1
ATOM 3539 O O . VAL B 1 152 ? -2.736 -14.227 -20.375 1 98.88 152 VAL B O 1
ATOM 3542 N N . TYR B 1 153 ? -2.18 -13.242 -22.297 1 98.69 153 TYR B N 1
ATOM 3543 C CA . TYR B 1 153 ? -2.211 -11.93 -21.672 1 98.69 153 TYR B CA 1
ATOM 3544 C C . TYR B 1 153 ? -2.758 -10.883 -22.641 1 98.69 153 TYR B C 1
ATOM 3546 O O . TYR B 1 153 ? -2.85 -11.125 -23.844 1 98.69 153 TYR B O 1
ATOM 3554 N N . ASN B 1 154 ? -3.219 -9.812 -22.125 1 98.56 154 ASN B N 1
ATOM 3555 C CA . ASN B 1 154 ? -3.613 -8.641 -22.891 1 98.56 154 ASN B CA 1
ATOM 3556 C C . ASN B 1 154 ? -2.404 -7.922 -23.484 1 98.56 154 ASN B C 1
ATOM 3558 O O . ASN B 1 154 ? -1.653 -7.262 -22.766 1 98.56 154 ASN B O 1
ATOM 3562 N N . ARG B 1 155 ? -2.285 -7.93 -24.75 1 97.38 155 ARG B N 1
ATOM 3563 C CA . ARG B 1 155 ? -1.058 -7.52 -25.422 1 97.38 155 ARG B CA 1
ATOM 3564 C C . ARG B 1 155 ? -0.871 -6.008 -25.344 1 97.38 155 ARG B C 1
ATOM 3566 O O . ARG B 1 155 ? 0.208 -5.496 -25.656 1 97.38 155 ARG B O 1
ATOM 3573 N N . TYR B 1 156 ? -1.821 -5.293 -24.812 1 95.88 156 TYR B N 1
ATOM 3574 C CA . TYR B 1 156 ? -1.77 -3.836 -24.859 1 95.88 156 TYR B CA 1
ATOM 3575 C C . TYR B 1 156 ? -1.252 -3.271 -23.531 1 95.88 156 TYR B C 1
ATOM 3577 O O . TYR B 1 156 ? -0.981 -2.074 -23.438 1 95.88 156 TYR B O 1
ATOM 3585 N N . ILE B 1 157 ? -1.011 -4.027 -22.578 1 93.31 157 ILE B N 1
ATOM 3586 C CA . ILE B 1 157 ? -0.624 -3.516 -21.266 1 93.31 157 ILE B CA 1
ATOM 3587 C C . ILE B 1 157 ? 0.888 -3.311 -21.219 1 93.31 157 ILE B C 1
ATOM 3589 O O . ILE B 1 157 ? 1.366 -2.291 -20.719 1 93.31 157 ILE B O 1
ATOM 3593 N N . TYR B 1 158 ? 1.679 -4.297 -21.719 1 92.5 158 TYR B N 1
ATOM 3594 C CA . TYR B 1 158 ? 3.125 -4.156 -21.844 1 92.5 158 TYR B CA 1
ATOM 3595 C C . TYR B 1 158 ? 3.572 -4.348 -23.281 1 92.5 158 TYR B C 1
ATOM 3597 O O . TYR B 1 158 ? 4.398 -5.219 -23.578 1 92.5 158 TYR B O 1
ATOM 3605 N N . PRO B 1 159 ? 3.219 -3.475 -24.094 1 93.38 159 PRO B N 1
ATOM 3606 C CA . PRO B 1 159 ? 3.518 -3.693 -25.516 1 93.38 159 PRO B CA 1
ATOM 3607 C C . PRO B 1 159 ? 5.004 -3.555 -25.828 1 93.38 159 PRO B C 1
ATOM 3609 O O . PRO B 1 159 ? 5.5 -4.18 -26.766 1 93.38 159 PRO B O 1
ATOM 3612 N N . GLY B 1 160 ? 5.77 -2.807 -25 1 94.38 160 GLY B N 1
ATOM 3613 C CA . GLY B 1 160 ? 7.148 -2.484 -25.328 1 94.38 160 GLY B CA 1
ATOM 3614 C C . GLY B 1 160 ? 8.156 -3.408 -24.672 1 94.38 160 GLY B C 1
ATOM 3615 O O . GLY B 1 160 ? 9.359 -3.256 -24.859 1 94.38 160 GLY B O 1
ATOM 3616 N N . ASP B 1 161 ? 7.707 -4.398 -23.984 1 94.81 161 ASP B N 1
ATOM 3617 C CA . ASP B 1 161 ? 8.648 -5.258 -23.266 1 94.81 161 ASP B CA 1
ATOM 3618 C C . ASP B 1 161 ? 9.008 -6.484 -24.109 1 94.81 161 ASP B C 1
ATOM 3620 O O . ASP B 1 161 ? 8.805 -7.621 -23.688 1 94.81 161 ASP B O 1
ATOM 3624 N N . GLY B 1 162 ? 9.672 -6.281 -25.172 1 96.12 162 GLY B N 1
ATOM 3625 C CA . GLY B 1 162 ? 10.055 -7.336 -26.094 1 96.12 162 GLY B CA 1
ATOM 3626 C C . GLY B 1 162 ? 11.047 -8.32 -25.5 1 96.12 162 GLY B C 1
ATOM 3627 O O . GLY B 1 162 ? 11.031 -9.508 -25.828 1 96.12 162 GLY B O 1
ATOM 3628 N N . PHE B 1 163 ? 11.891 -7.875 -24.672 1 96.62 163 PHE B N 1
ATOM 3629 C CA . PHE B 1 163 ? 12.906 -8.727 -24.078 1 96.62 163 PHE B CA 1
ATOM 3630 C C . PHE B 1 163 ? 12.273 -9.852 -23.266 1 96.62 163 PHE B C 1
ATOM 3632 O O . PHE B 1 163 ? 12.57 -11.023 -23.484 1 96.62 163 PHE B O 1
ATOM 3639 N N . ALA B 1 164 ? 11.367 -9.492 -22.359 1 96.94 164 ALA B N 1
ATOM 3640 C CA . ALA B 1 164 ? 10.719 -10.508 -21.531 1 96.94 164 ALA B CA 1
ATOM 3641 C C . ALA B 1 164 ? 9.898 -11.469 -22.391 1 96.94 164 ALA B C 1
ATOM 3643 O O . ALA B 1 164 ? 9.805 -12.656 -22.078 1 96.94 164 ALA B O 1
ATOM 3644 N N . LYS B 1 165 ? 9.312 -10.969 -23.453 1 97.62 165 LYS B N 1
ATOM 3645 C CA . LYS B 1 165 ? 8.477 -11.773 -24.344 1 97.62 165 LYS B CA 1
ATOM 3646 C C . LYS B 1 165 ? 9.289 -12.898 -24.984 1 97.62 165 LYS B C 1
ATOM 3648 O O . LYS B 1 165 ? 8.742 -13.961 -25.297 1 97.62 165 LYS B O 1
ATOM 3653 N N . ARG B 1 166 ? 10.555 -12.711 -25.125 1 97.88 166 ARG B N 1
ATOM 3654 C CA . ARG B 1 166 ? 11.414 -13.703 -25.766 1 97.88 166 ARG B CA 1
ATOM 3655 C C . ARG B 1 166 ? 11.5 -14.969 -24.922 1 97.88 166 ARG B C 1
ATOM 3657 O O . ARG B 1 166 ? 11.797 -16.047 -25.438 1 97.88 166 ARG B O 1
ATOM 3664 N N . ALA B 1 167 ? 11.266 -14.867 -23.672 1 98.44 167 ALA B N 1
ATOM 3665 C CA . ALA B 1 167 ? 11.375 -16.016 -22.766 1 98.44 167 ALA B CA 1
ATOM 3666 C C . ALA B 1 167 ? 10.102 -16.859 -22.797 1 98.44 167 ALA B C 1
ATOM 3668 O O . ALA B 1 167 ? 10.094 -17.984 -22.312 1 98.44 167 ALA B O 1
ATOM 3669 N N . ILE B 1 168 ? 9.039 -16.297 -23.406 1 98.62 168 ILE B N 1
ATOM 3670 C CA . ILE B 1 168 ? 7.766 -17.016 -23.453 1 98.62 168 ILE B CA 1
ATOM 3671 C C . ILE B 1 168 ? 7.758 -17.969 -24.641 1 98.62 168 ILE B C 1
ATOM 3673 O O . ILE B 1 168 ? 7.754 -17.531 -25.797 1 98.62 168 ILE B O 1
ATOM 3677 N N . LYS B 1 169 ? 7.75 -19.234 -24.359 1 98.31 169 LYS B N 1
ATOM 3678 C CA . LYS B 1 169 ? 7.773 -20.234 -25.422 1 98.31 169 LYS B CA 1
ATOM 3679 C C . LYS B 1 169 ? 6.43 -20.328 -26.125 1 98.31 169 LYS B C 1
ATOM 3681 O O . LYS B 1 169 ? 6.375 -20.438 -27.359 1 98.31 169 LYS B O 1
ATOM 3686 N N . ARG B 1 170 ? 5.414 -20.328 -25.359 1 98.31 170 ARG B N 1
ATOM 3687 C CA . ARG B 1 170 ? 4.059 -20.328 -25.891 1 98.31 170 ARG B CA 1
ATOM 3688 C C . ARG B 1 170 ? 3.312 -19.062 -25.531 1 98.31 170 ARG B C 1
ATOM 3690 O O . ARG B 1 170 ? 2.682 -18.984 -24.469 1 98.31 170 ARG B O 1
ATOM 3697 N N . LYS B 1 171 ? 3.322 -18.141 -26.469 1 98.12 171 LYS B N 1
ATOM 3698 C CA . LYS B 1 171 ? 2.84 -16.781 -26.281 1 98.12 171 LYS B CA 1
ATOM 3699 C C . LYS B 1 171 ? 1.47 -16.578 -26.922 1 98.12 171 LYS B C 1
ATOM 3701 O O . LYS B 1 171 ? 1.33 -16.672 -28.141 1 98.12 171 LYS B O 1
ATOM 3706 N N . ILE B 1 172 ? 0.436 -16.297 -26.156 1 98.75 172 ILE B N 1
ATOM 3707 C CA . ILE B 1 172 ? -0.907 -16.031 -26.656 1 98.75 172 ILE B CA 1
ATOM 3708 C C . ILE B 1 172 ? -1.327 -14.602 -26.297 1 98.75 172 ILE B C 1
ATOM 3710 O O . ILE B 1 172 ? -1.527 -14.289 -25.125 1 98.75 172 ILE B O 1
ATOM 3714 N N . GLU B 1 173 ? -1.475 -13.82 -27.266 1 98.5 173 GLU B N 1
ATOM 3715 C CA . GLU B 1 173 ? -1.847 -12.414 -27.078 1 98.5 173 GLU B CA 1
ATOM 3716 C C . GLU B 1 173 ? -3.344 -12.211 -27.281 1 98.5 173 GLU B C 1
ATOM 3718 O O . GLU B 1 173 ? -3.918 -12.734 -28.25 1 98.5 173 GLU B O 1
ATOM 3723 N N . LEU B 1 174 ? -3.932 -11.516 -26.375 1 98.81 174 LEU B N 1
ATOM 3724 C CA . LEU B 1 174 ? -5.359 -11.227 -26.438 1 98.81 174 LEU B CA 1
ATOM 3725 C C . LEU B 1 174 ? -5.602 -9.742 -26.719 1 98.81 174 LEU B C 1
ATOM 3727 O O . LEU B 1 174 ? -4.742 -8.906 -26.422 1 98.81 174 LEU B O 1
ATOM 3731 N N . ASP B 1 175 ? -6.77 -9.492 -27.219 1 98.31 175 ASP B N 1
ATOM 3732 C CA . ASP B 1 175 ? -7.211 -8.117 -27.406 1 98.31 175 ASP B CA 1
ATOM 3733 C C . ASP B 1 175 ? -7.984 -7.613 -26.188 1 98.31 175 ASP B C 1
ATOM 3735 O O . ASP B 1 175 ? -8.508 -8.406 -25.406 1 98.31 175 ASP B O 1
ATOM 3739 N N . TRP B 1 176 ? -8.031 -6.301 -26.109 1 96.81 176 TRP B N 1
ATOM 3740 C CA . TRP B 1 176 ? -8.867 -5.676 -25.094 1 96.81 176 TRP B CA 1
ATOM 3741 C C . TRP B 1 176 ? -10.297 -6.207 -25.156 1 96.81 176 TRP B C 1
ATOM 3743 O O . TRP B 1 176 ? -10.844 -6.398 -26.25 1 96.81 176 TRP B O 1
ATOM 3753 N N . GLY B 1 177 ? -10.883 -6.539 -24.031 1 98.06 177 GLY B N 1
ATOM 3754 C CA . GLY B 1 177 ? -12.297 -6.887 -23.984 1 98.06 177 GLY B CA 1
ATOM 3755 C C . GLY B 1 177 ? -12.562 -8.336 -24.344 1 98.06 177 GLY B C 1
ATOM 3756 O O . GLY B 1 177 ? -13.719 -8.758 -24.438 1 98.06 177 GLY B O 1
ATOM 3757 N N . THR B 1 178 ? -11.5 -9.141 -24.562 1 98.75 178 THR B N 1
ATOM 3758 C CA . THR B 1 178 ? -11.703 -10.562 -24.844 1 98.75 178 THR B CA 1
ATOM 3759 C C . THR B 1 178 ? -12.625 -11.188 -23.797 1 98.75 178 THR B C 1
ATOM 3761 O O . THR B 1 178 ? -12.492 -10.93 -22.609 1 98.75 178 THR B O 1
ATOM 3764 N N . GLU B 1 179 ? -13.602 -11.977 -24.266 1 98.69 179 GLU B N 1
ATOM 3765 C CA . GLU B 1 179 ? -14.641 -12.547 -23.406 1 98.69 179 GLU B CA 1
ATOM 3766 C C . GLU B 1 179 ? -14.438 -14.047 -23.219 1 98.69 179 GLU B C 1
ATOM 3768 O O . GLU B 1 179 ? -13.469 -14.617 -23.719 1 98.69 179 GLU B O 1
ATOM 3773 N N . ASP B 1 180 ? -15.32 -14.719 -22.578 1 98.81 180 ASP B N 1
ATOM 3774 C CA . ASP B 1 180 ? -15.195 -16.094 -22.078 1 98.81 180 ASP B CA 1
ATOM 3775 C C . ASP B 1 180 ? -14.898 -17.062 -23.219 1 98.81 180 ASP B C 1
ATOM 3777 O O . ASP B 1 180 ? -13.953 -17.844 -23.141 1 98.81 180 ASP B O 1
ATOM 3781 N N . THR B 1 181 ? -15.664 -17.016 -24.219 1 98.62 181 THR B N 1
ATOM 3782 C CA . THR B 1 181 ? -15.609 -18.031 -25.25 1 98.62 181 THR B CA 1
ATOM 3783 C C . THR B 1 181 ? -14.219 -18.078 -25.891 1 98.62 181 THR B C 1
ATOM 3785 O O . THR B 1 181 ? -13.586 -19.141 -25.938 1 98.62 181 THR B O 1
ATOM 3788 N N . GLU B 1 182 ? -13.789 -17.016 -26.359 1 98.69 182 GLU B N 1
ATOM 3789 C CA . GLU B 1 182 ? -12.469 -16.953 -26.984 1 98.69 182 GLU B CA 1
ATOM 3790 C C . GLU B 1 182 ? -11.367 -17.281 -25.984 1 98.69 182 GLU B C 1
ATOM 3792 O O . GLU B 1 182 ? -10.453 -18.062 -26.297 1 98.69 182 GLU B O 1
ATOM 3797 N N . TYR B 1 183 ? -11.469 -16.656 -24.906 1 98.88 183 TYR B N 1
ATOM 3798 C CA . TYR B 1 183 ? -10.461 -16.828 -23.859 1 98.88 183 TYR B CA 1
ATOM 3799 C C . TYR B 1 183 ? -10.32 -18.297 -23.469 1 98.88 183 TYR B C 1
ATOM 3801 O O . TYR B 1 183 ? -9.219 -18.828 -23.453 1 98.88 183 TYR B O 1
ATOM 3809 N N . LEU B 1 184 ? -11.414 -18.969 -23.109 1 98.88 184 LEU B N 1
ATOM 3810 C CA . LEU B 1 184 ? -11.398 -20.328 -22.609 1 98.88 184 LEU B CA 1
ATOM 3811 C C . LEU B 1 184 ? -10.938 -21.297 -23.688 1 98.88 184 LEU B C 1
ATOM 3813 O O . LEU B 1 184 ? -10.25 -22.281 -23.406 1 98.88 184 LEU B O 1
ATOM 3817 N N . GLN B 1 185 ? -11.328 -21.016 -24.859 1 98.81 185 GLN B N 1
ATOM 3818 C CA . GLN B 1 185 ? -10.875 -21.859 -25.969 1 98.81 185 GLN B CA 1
ATOM 3819 C C . GLN B 1 185 ? -9.359 -21.797 -26.125 1 98.81 185 GLN B C 1
ATOM 3821 O O . GLN B 1 185 ? -8.695 -22.812 -26.297 1 98.81 185 GLN B O 1
ATOM 3826 N N . LYS B 1 186 ? -8.844 -20.656 -26.094 1 98.88 186 LYS B N 1
ATOM 3827 C CA . LYS B 1 186 ? -7.398 -20.484 -26.203 1 98.88 186 LYS B CA 1
ATOM 3828 C C . LYS B 1 186 ? -6.668 -21.125 -25.031 1 98.88 186 LYS B C 1
ATOM 3830 O O . LYS B 1 186 ? -5.645 -21.781 -25.219 1 98.88 186 LYS B O 1
ATOM 3835 N N . VAL B 1 187 ? -7.168 -20.875 -23.812 1 98.88 187 VAL B N 1
ATOM 3836 C CA . VAL B 1 187 ? -6.547 -21.469 -22.641 1 98.88 187 VAL B CA 1
ATOM 3837 C C . VAL B 1 187 ? -6.52 -22.984 -22.766 1 98.88 187 VAL B C 1
ATOM 3839 O O . VAL B 1 187 ? -5.48 -23.609 -22.562 1 98.88 187 VAL B O 1
ATOM 3842 N N . LYS B 1 188 ? -7.672 -23.562 -23.125 1 98.69 188 LYS B N 1
ATOM 3843 C CA . LYS B 1 188 ? -7.773 -25.016 -23.25 1 98.69 188 LYS B CA 1
ATOM 3844 C C . LYS B 1 188 ? -6.785 -25.547 -24.281 1 98.69 188 LYS B C 1
ATOM 3846 O O . LYS B 1 188 ? -6.02 -26.469 -24 1 98.69 188 LYS B O 1
ATOM 3851 N N . THR B 1 189 ? -6.758 -24.969 -25.406 1 98.75 189 THR B N 1
ATOM 3852 C CA . THR B 1 189 ? -5.922 -25.406 -26.516 1 98.75 189 THR B CA 1
ATOM 3853 C C . THR B 1 189 ? -4.441 -25.312 -26.156 1 98.75 189 THR B C 1
ATOM 3855 O O . THR B 1 189 ? -3.678 -26.25 -26.359 1 98.75 189 THR B O 1
ATOM 3858 N N . HIS B 1 190 ? -4.051 -24.266 -25.609 1 98.81 190 HIS B N 1
ATOM 3859 C CA . HIS B 1 190 ? -2.627 -24 -25.453 1 98.81 190 HIS B CA 1
ATOM 3860 C C . HIS B 1 190 ? -2.078 -24.641 -24.188 1 98.81 190 HIS B C 1
ATOM 3862 O O . HIS B 1 190 ? -0.893 -24.969 -24.125 1 98.81 190 HIS B O 1
ATOM 3868 N N . VAL B 1 191 ? -2.941 -24.797 -23.156 1 98.81 191 VAL B N 1
ATOM 3869 C CA . VAL B 1 191 ? -2.502 -25.578 -22 1 98.81 191 VAL B CA 1
ATOM 3870 C C . VAL B 1 191 ? -2.188 -27.016 -22.438 1 98.81 191 VAL B C 1
ATOM 3872 O O . VAL B 1 191 ? -1.133 -27.547 -22.094 1 98.81 191 VAL B O 1
ATOM 3875 N N . GLU B 1 192 ? -3.088 -27.562 -23.203 1 98.25 192 GLU B N 1
ATOM 3876 C CA . GLU B 1 192 ? -2.83 -28.891 -23.734 1 98.25 192 GLU B CA 1
ATOM 3877 C C . GLU B 1 192 ? -1.595 -28.906 -24.625 1 98.25 192 GLU B C 1
ATOM 3879 O O . GLU B 1 192 ? -0.797 -29.844 -24.594 1 98.25 192 GLU B O 1
ATOM 3884 N N . GLY B 1 193 ? -1.486 -27.906 -25.453 1 98.38 193 GLY B N 1
ATOM 3885 C CA . GLY B 1 193 ? -0.321 -27.781 -26.312 1 98.38 193 GLY B CA 1
ATOM 3886 C C . GLY B 1 193 ? 0.985 -27.734 -25.547 1 98.38 193 GLY B C 1
ATOM 3887 O O . GLY B 1 193 ? 1.956 -28.391 -25.906 1 98.38 193 GLY B O 1
ATOM 3888 N N . ALA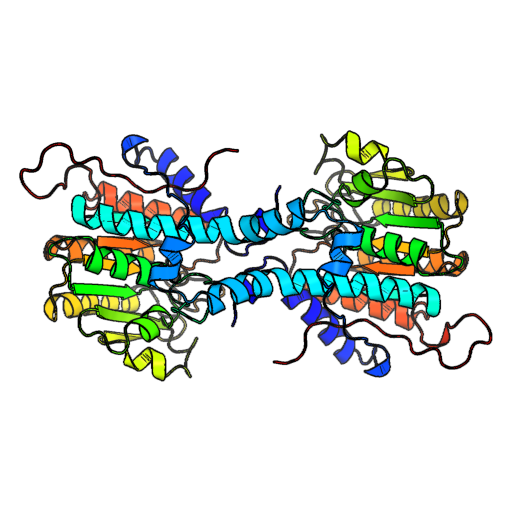 B 1 194 ? 1.056 -26.969 -24.531 1 98.56 194 ALA B N 1
ATOM 3889 C CA . ALA B 1 194 ? 2.26 -26.812 -23.719 1 98.56 194 ALA B CA 1
ATOM 3890 C C . ALA B 1 194 ? 2.668 -28.125 -23.078 1 98.56 194 ALA B C 1
ATOM 3892 O O . ALA B 1 194 ? 3.848 -28.484 -23.078 1 98.56 194 ALA B O 1
ATOM 3893 N N . LEU B 1 195 ? 1.688 -28.875 -22.531 1 98.19 195 LEU B N 1
ATOM 3894 C CA . LEU B 1 195 ? 1.976 -30.094 -21.781 1 98.19 195 LEU B CA 1
ATOM 3895 C C . LEU B 1 195 ? 2.252 -31.25 -22.734 1 98.19 195 LEU B C 1
ATOM 3897 O O . LEU B 1 195 ? 2.816 -32.281 -22.312 1 98.19 195 LEU B O 1
ATOM 3901 N N . ASN B 1 196 ? 1.854 -31.078 -24 1 96.81 196 ASN B N 1
ATOM 3902 C CA . ASN B 1 196 ? 2.215 -32.062 -25.031 1 96.81 196 ASN B CA 1
ATOM 3903 C C . ASN B 1 196 ? 3.631 -31.812 -25.547 1 96.81 196 ASN B C 1
ATOM 3905 O O . ASN B 1 196 ? 4.305 -32.75 -25.953 1 96.81 196 ASN B O 1
ATOM 3909 N N . GLU B 1 197 ? 4.062 -30.625 -25.5 1 96.94 197 GLU B N 1
ATOM 3910 C CA . GLU B 1 197 ? 5.391 -30.266 -26 1 96.94 197 GLU B CA 1
ATOM 3911 C C . GLU B 1 197 ? 6.473 -30.688 -25 1 96.94 197 GLU B C 1
ATOM 3913 O O . GLU B 1 197 ? 7.551 -31.125 -25.406 1 96.94 197 GLU B O 1
ATOM 3918 N N . VAL B 1 198 ? 6.18 -30.469 -23.781 1 96.56 198 VAL B N 1
ATOM 3919 C CA . VAL B 1 198 ? 7.117 -30.828 -22.734 1 96.56 198 VAL B CA 1
ATOM 3920 C C . VAL B 1 198 ? 6.363 -31.438 -21.547 1 96.56 198 VAL B C 1
ATOM 3922 O O . VAL B 1 198 ? 5.254 -31.016 -21.219 1 96.56 198 VAL B O 1
ATOM 3925 N N . LYS B 1 199 ? 6.996 -32.375 -20.953 1 96.12 199 LYS B N 1
ATOM 3926 C CA . LYS B 1 199 ? 6.461 -32.938 -19.703 1 96.12 199 LYS B CA 1
ATOM 3927 C C . LYS B 1 199 ? 7.262 -32.438 -18.5 1 96.12 199 LYS B C 1
ATOM 3929 O O . LYS B 1 199 ? 8.336 -32.969 -18.203 1 96.12 199 LYS B O 1
ATOM 3934 N N . PRO B 1 200 ? 6.746 -31.5 -17.797 1 98.56 200 PRO B N 1
ATOM 3935 C CA . PRO B 1 200 ? 7.465 -30.984 -16.625 1 98.56 200 PRO B CA 1
ATOM 3936 C C . PRO B 1 200 ? 7.266 -31.844 -15.383 1 98.56 200 PRO B C 1
ATOM 3938 O O . PRO B 1 200 ? 6.402 -32.719 -15.367 1 98.56 200 PRO B O 1
ATOM 3941 N N . ASP B 1 201 ? 8.148 -31.625 -14.438 1 98.69 201 ASP B N 1
ATOM 3942 C CA . ASP B 1 201 ? 7.992 -32.281 -13.133 1 98.69 201 ASP B CA 1
ATOM 3943 C C . ASP B 1 201 ? 6.957 -31.547 -12.281 1 98.69 201 ASP B C 1
ATOM 3945 O O . ASP B 1 201 ? 6.418 -32.125 -11.336 1 98.69 201 ASP B O 1
ATOM 3949 N N . ILE B 1 202 ? 6.66 -30.297 -12.664 1 98.81 202 ILE B N 1
ATOM 3950 C CA . ILE B 1 202 ? 5.684 -29.516 -11.906 1 98.81 202 ILE B CA 1
ATOM 3951 C C . ILE B 1 202 ? 5.129 -28.406 -12.781 1 98.81 202 ILE B C 1
ATOM 3953 O O . ILE B 1 202 ? 5.84 -27.859 -13.633 1 98.81 202 ILE B O 1
ATOM 3957 N N . ILE B 1 203 ? 3.887 -28.094 -12.57 1 98.94 203 ILE B N 1
ATOM 3958 C CA . ILE B 1 203 ? 3.238 -26.938 -13.172 1 98.94 203 ILE B CA 1
ATOM 3959 C C . ILE B 1 203 ? 3.109 -25.828 -12.133 1 98.94 203 ILE B C 1
ATOM 3961 O O . ILE B 1 203 ? 2.645 -26.062 -11.016 1 98.94 203 ILE B O 1
ATOM 3965 N N . ILE B 1 204 ? 3.639 -24.641 -12.406 1 98.94 204 ILE B N 1
ATOM 3966 C CA . ILE B 1 204 ? 3.338 -23.438 -11.656 1 98.94 204 ILE B CA 1
ATOM 3967 C C . ILE B 1 204 ? 2.238 -22.641 -12.359 1 98.94 204 ILE B C 1
ATOM 3969 O O . ILE B 1 204 ? 2.465 -22.078 -13.43 1 98.94 204 ILE B O 1
ATOM 3973 N N . TYR B 1 205 ? 1.084 -22.672 -11.758 1 98.94 205 TYR B N 1
ATOM 3974 C CA . TYR B 1 205 ? -0.083 -22.016 -12.344 1 98.94 205 TYR B CA 1
ATOM 3975 C C . TYR B 1 205 ? -0.355 -20.688 -11.68 1 98.94 205 TYR B C 1
ATOM 3977 O O . TYR B 1 205 ? -0.778 -20.625 -10.516 1 98.94 205 TYR B O 1
ATOM 3985 N N . ASN B 1 206 ? -0.017 -19.578 -12.328 1 98.81 206 ASN B N 1
ATOM 3986 C CA . ASN B 1 206 ? -0.379 -18.234 -11.883 1 98.81 206 ASN B CA 1
ATOM 3987 C C . ASN B 1 206 ? -1.793 -17.875 -12.32 1 98.81 206 ASN B C 1
ATOM 3989 O O . ASN B 1 206 ? -1.999 -17.406 -13.445 1 98.81 206 ASN B O 1
ATOM 3993 N N . ALA B 1 207 ? -2.686 -17.984 -11.406 1 98.5 207 ALA B N 1
ATOM 3994 C CA . ALA B 1 207 ? -4.109 -17.812 -11.68 1 98.5 207 ALA B CA 1
ATOM 3995 C C . ALA B 1 207 ? -4.562 -16.391 -11.391 1 98.5 207 ALA B C 1
ATOM 3997 O O . ALA B 1 207 ? -5.379 -16.156 -10.5 1 98.5 207 ALA B O 1
ATOM 3998 N N . GLY B 1 208 ? -4.141 -15.492 -12.25 1 97.19 208 GLY B N 1
ATOM 3999 C CA . GLY B 1 208 ? -4.5 -14.094 -12.078 1 97.19 208 GLY B CA 1
ATOM 4000 C C . GLY B 1 208 ? -5.988 -13.836 -12.242 1 97.19 208 GLY B C 1
ATOM 4001 O O . GLY B 1 208 ? -6.625 -14.391 -13.133 1 97.19 208 GLY B O 1
ATOM 4002 N N . THR B 1 209 ? -6.531 -12.977 -11.359 1 95.56 209 THR B N 1
ATOM 4003 C CA . THR B 1 209 ? -7.965 -12.719 -11.445 1 95.56 209 THR B CA 1
ATOM 4004 C C . THR B 1 209 ? -8.234 -11.344 -12.055 1 95.56 209 THR B C 1
ATOM 4006 O O . THR B 1 209 ? -9.391 -10.961 -12.234 1 95.56 209 THR B O 1
ATOM 4009 N N . ASP B 1 210 ? -7.188 -10.625 -12.43 1 94.06 210 ASP B N 1
ATOM 4010 C CA . ASP B 1 210 ? -7.363 -9.328 -13.078 1 94.06 210 ASP B CA 1
ATOM 4011 C C . ASP B 1 210 ? -7.855 -9.492 -14.516 1 94.06 210 ASP B C 1
ATOM 4013 O O . ASP B 1 210 ? -8.023 -8.508 -15.234 1 94.06 210 ASP B O 1
ATOM 4017 N N . VAL B 1 211 ? -8.156 -10.711 -14.953 1 98.38 211 VAL B N 1
ATOM 4018 C CA . VAL B 1 211 ? -8.805 -10.977 -16.234 1 98.38 211 VAL B CA 1
ATOM 4019 C C . VAL B 1 211 ? -10.297 -10.688 -16.125 1 98.38 211 VAL B C 1
ATOM 4021 O O . VAL B 1 211 ? -10.992 -10.586 -17.141 1 98.38 211 VAL B O 1
ATOM 4024 N N . LEU B 1 212 ? -10.773 -10.547 -14.938 1 98 212 LEU B N 1
ATOM 4025 C CA . LEU B 1 212 ? -12.188 -10.367 -14.617 1 98 212 LEU B CA 1
ATOM 4026 C C . LEU B 1 212 ? -12.75 -9.125 -15.297 1 98 212 LEU B C 1
ATOM 4028 O O . LEU B 1 212 ? -12.102 -8.07 -15.305 1 98 212 LEU B O 1
ATOM 4032 N N . ASP B 1 213 ? -13.938 -9.312 -15.758 1 97.88 213 ASP B N 1
ATOM 4033 C CA . ASP B 1 213 ? -14.648 -8.172 -16.328 1 97.88 213 ASP B CA 1
ATOM 4034 C C . ASP B 1 213 ? -14.758 -7.035 -15.312 1 97.88 213 ASP B C 1
ATOM 4036 O O . ASP B 1 213 ? -15.18 -7.25 -14.172 1 97.88 213 ASP B O 1
ATOM 4040 N N . GLY B 1 214 ? -14.352 -5.855 -15.805 1 92.56 214 GLY B N 1
ATOM 4041 C CA . GLY B 1 214 ? -14.461 -4.695 -14.93 1 92.56 214 GLY B CA 1
ATOM 4042 C C . GLY B 1 214 ? -13.203 -4.445 -14.117 1 92.56 214 GLY B C 1
ATOM 4043 O O . GLY B 1 214 ? -13.102 -3.43 -13.422 1 92.56 214 GLY B O 1
ATOM 4044 N N . ASP B 1 215 ? -12.25 -5.344 -14.156 1 90.62 215 ASP B N 1
ATOM 4045 C CA . ASP B 1 215 ? -11 -5.086 -13.461 1 90.62 215 ASP B CA 1
ATOM 4046 C C . ASP B 1 215 ? -10.336 -3.811 -13.969 1 90.62 215 ASP B C 1
ATOM 4048 O O . ASP B 1 215 ? -10.219 -3.605 -15.18 1 90.62 215 ASP B O 1
ATOM 4052 N N . PRO B 1 216 ? -9.867 -2.973 -13.102 1 83.94 216 PRO B N 1
ATOM 4053 C CA . PRO B 1 216 ? -9.375 -1.667 -13.547 1 83.94 216 PRO B CA 1
ATOM 4054 C C . PRO B 1 216 ? -8.023 -1.755 -14.25 1 83.94 216 PRO B C 1
ATOM 4056 O O . PRO B 1 216 ? -7.617 -0.817 -14.938 1 83.94 216 PRO B O 1
ATOM 4059 N N . LEU B 1 217 ? -7.355 -2.928 -14.188 1 87.31 217 LEU B N 1
ATOM 4060 C CA . LEU B 1 217 ? -5.984 -2.967 -14.68 1 87.31 217 LEU B CA 1
ATOM 4061 C C . LEU B 1 217 ? -5.824 -4.027 -15.766 1 87.31 217 LEU B C 1
ATOM 4063 O O . LEU B 1 217 ? -4.848 -4.012 -16.516 1 87.31 217 LEU B O 1
ATOM 4067 N N . GLY B 1 218 ? -6.73 -4.969 -15.852 1 93.75 218 GLY B N 1
ATOM 4068 C CA . GLY B 1 218 ? -6.52 -6.129 -16.703 1 93.75 218 GLY B CA 1
ATOM 4069 C C . GLY B 1 218 ? -6.992 -5.918 -18.125 1 93.75 218 GLY B C 1
ATOM 4070 O O . GLY B 1 218 ? -6.418 -6.473 -19.062 1 93.75 218 GLY B O 1
ATOM 4071 N N . GLY B 1 219 ? -8.18 -5.27 -18.219 1 95.75 219 GLY B N 1
ATOM 4072 C CA . GLY B 1 219 ? -8.672 -4.879 -19.531 1 95.75 219 GLY B CA 1
ATOM 4073 C C . GLY B 1 219 ? -9.344 -6.016 -20.281 1 95.75 219 GLY B C 1
ATOM 4074 O O . GLY B 1 219 ? -9.672 -5.879 -21.469 1 95.75 219 GLY B O 1
ATOM 4075 N N . LEU B 1 220 ? -9.508 -7.184 -19.703 1 98.38 220 LEU B N 1
ATOM 4076 C CA . LEU B 1 220 ? -10.266 -8.281 -20.297 1 98.38 220 LEU B CA 1
ATOM 4077 C C . LEU B 1 220 ? -11.695 -8.312 -19.75 1 98.38 220 LEU B C 1
ATOM 4079 O O . LEU B 1 220 ? -12.086 -7.434 -18.984 1 98.38 220 LEU B O 1
ATOM 4083 N N . ALA B 1 221 ? -12.539 -9.156 -20.281 1 98.56 221 ALA B N 1
ATOM 4084 C CA . ALA B 1 221 ? -13.945 -9.188 -19.891 1 98.56 221 ALA B CA 1
ATOM 4085 C C . ALA B 1 221 ? -14.383 -10.602 -19.531 1 98.56 221 ALA B C 1
ATOM 4087 O O . ALA B 1 221 ? -15.422 -11.07 -20 1 98.56 221 ALA B O 1
ATOM 4088 N N . ILE B 1 222 ? -13.594 -11.297 -18.812 1 98.81 222 ILE B N 1
ATOM 4089 C CA . ILE B 1 222 ? -13.922 -12.664 -18.422 1 98.81 222 ILE B CA 1
ATOM 4090 C C . ILE B 1 222 ? -14.898 -12.648 -17.25 1 98.81 222 ILE B C 1
ATOM 4092 O O . ILE B 1 222 ? -14.719 -11.883 -16.297 1 98.81 222 ILE B O 1
ATOM 4096 N N . SER B 1 223 ? -15.945 -13.469 -17.297 1 98.69 223 SER B N 1
ATOM 4097 C CA . SER B 1 223 ? -16.938 -13.547 -16.234 1 98.69 223 SER B CA 1
ATOM 4098 C C . SER B 1 223 ? -16.422 -14.336 -15.039 1 98.69 223 SER B C 1
ATOM 4100 O O . SER B 1 223 ? -15.43 -15.062 -15.148 1 98.69 223 SER B O 1
ATOM 4102 N N . PRO B 1 224 ? -17.078 -14.203 -13.844 1 98.31 224 PRO B N 1
ATOM 4103 C CA . PRO B 1 224 ? -16.719 -15.055 -12.711 1 98.31 224 PRO B CA 1
ATOM 4104 C C . PRO B 1 224 ? -16.75 -16.547 -13.055 1 98.31 224 PRO B C 1
ATOM 4106 O O . PRO B 1 224 ? -15.836 -17.281 -12.688 1 98.31 224 PRO B O 1
ATOM 4109 N N . GLN B 1 225 ? -17.766 -16.922 -13.781 1 98.62 225 GLN B N 1
ATOM 4110 C CA . GLN B 1 225 ? -17.875 -18.328 -14.195 1 98.62 225 GLN B CA 1
ATOM 4111 C C . GLN B 1 225 ? -16.734 -18.703 -15.141 1 98.62 225 GLN B C 1
ATOM 4113 O O . GLN B 1 225 ? -16.25 -19.828 -15.125 1 98.62 225 GLN B O 1
ATOM 4118 N N . GLY B 1 226 ? -16.344 -17.797 -15.992 1 98.88 226 GLY B N 1
ATOM 4119 C CA . GLY B 1 226 ? -15.211 -18.031 -16.859 1 98.88 226 GLY B CA 1
ATOM 4120 C C . GLY B 1 226 ? -13.93 -18.328 -16.109 1 98.88 226 GLY B C 1
ATOM 4121 O O . GLY B 1 226 ? -13.133 -19.172 -16.516 1 98.88 226 GLY B O 1
ATOM 4122 N N . ILE B 1 227 ? -13.727 -17.609 -15.031 1 98.81 227 ILE B N 1
ATOM 4123 C CA . ILE B 1 227 ? -12.539 -17.812 -14.211 1 98.81 227 ILE B CA 1
ATOM 4124 C C . ILE B 1 227 ? -12.586 -19.188 -13.547 1 98.81 227 ILE B C 1
ATOM 4126 O O . ILE B 1 227 ? -11.578 -19.891 -13.484 1 98.81 227 ILE B O 1
ATOM 4130 N N . ILE B 1 228 ? -13.727 -19.562 -13.047 1 98.44 228 ILE B N 1
ATOM 4131 C CA . ILE B 1 228 ? -13.906 -20.891 -12.438 1 98.44 228 ILE B CA 1
ATOM 4132 C C . ILE B 1 228 ? -13.609 -21.969 -13.477 1 98.44 228 ILE B C 1
ATOM 4134 O O . ILE B 1 228 ? -12.875 -22.922 -13.188 1 98.44 228 ILE B O 1
ATOM 4138 N N . GLU B 1 229 ? -14.109 -21.797 -14.672 1 98.75 229 GLU B N 1
ATOM 4139 C CA . GLU B 1 229 ? -13.891 -22.766 -15.75 1 98.75 229 GLU B CA 1
ATOM 4140 C C . GLU B 1 229 ? -12.422 -22.797 -16.172 1 98.75 229 GLU B C 1
ATOM 4142 O O . GLU B 1 229 ? -11.891 -23.859 -16.469 1 98.75 229 GLU B O 1
ATOM 4147 N N . ARG B 1 230 ? -11.844 -21.672 -16.219 1 98.88 230 ARG B N 1
ATOM 4148 C CA . ARG B 1 230 ? -10.422 -21.562 -16.547 1 98.88 230 ARG B CA 1
ATOM 4149 C C . ARG B 1 230 ? -9.586 -22.438 -15.617 1 98.88 230 ARG B C 1
ATOM 4151 O O . ARG B 1 230 ? -8.742 -23.203 -16.078 1 98.88 230 ARG B O 1
ATOM 4158 N N . ASP B 1 231 ? -9.828 -22.234 -14.32 1 98.81 231 ASP B N 1
ATOM 4159 C CA . ASP B 1 231 ? -9.062 -23 -13.336 1 98.81 231 ASP B CA 1
ATOM 4160 C C . ASP B 1 231 ? -9.328 -24.5 -13.477 1 98.81 231 ASP B C 1
ATOM 4162 O O . ASP B 1 231 ? -8.422 -25.312 -13.289 1 98.81 231 ASP B O 1
ATOM 4166 N N . LEU B 1 232 ? -10.516 -24.844 -13.805 1 98.62 232 LEU B N 1
ATOM 4167 C CA . LEU B 1 232 ? -10.875 -26.234 -14.039 1 98.62 232 LEU B CA 1
ATOM 4168 C C . LEU B 1 232 ? -10.086 -26.812 -15.211 1 98.62 232 LEU B C 1
ATOM 4170 O O . LEU B 1 232 ? -9.57 -27.922 -15.133 1 98.62 232 LEU B O 1
ATOM 4174 N N . ILE B 1 233 ? -10.008 -26.094 -16.281 1 98.81 233 ILE B N 1
ATOM 4175 C CA . ILE B 1 233 ? -9.281 -26.531 -17.469 1 98.81 233 ILE B CA 1
ATOM 4176 C C . ILE B 1 233 ? -7.84 -26.859 -17.109 1 98.81 233 ILE B C 1
ATOM 4178 O O . ILE B 1 233 ? -7.324 -27.906 -17.484 1 98.81 233 ILE B O 1
ATOM 4182 N N . VAL B 1 234 ? -7.215 -26 -16.375 1 98.88 234 VAL B N 1
ATOM 4183 C CA . VAL B 1 234 ? -5.801 -26.156 -16.047 1 98.88 234 VAL B CA 1
ATOM 4184 C C . VAL B 1 234 ? -5.609 -27.359 -15.133 1 98.88 234 VAL B C 1
ATOM 4186 O O . VAL B 1 234 ? -4.715 -28.188 -15.352 1 98.88 234 VAL B O 1
ATOM 4189 N N . PHE B 1 235 ? -6.43 -27.531 -14.094 1 98.62 235 PHE B N 1
ATOM 4190 C CA . PHE B 1 235 ? -6.293 -28.625 -13.141 1 98.62 235 PHE B CA 1
ATOM 4191 C C . PHE B 1 235 ? -6.617 -29.953 -13.805 1 98.62 235 PHE B C 1
ATOM 4193 O O . PHE B 1 235 ? -5.992 -30.984 -13.5 1 98.62 235 PHE B O 1
ATOM 4200 N N . ARG B 1 236 ? -7.578 -29.969 -14.688 1 98.44 236 ARG B N 1
ATOM 4201 C CA . ARG B 1 236 ? -7.883 -31.203 -15.422 1 98.44 236 ARG B CA 1
ATOM 4202 C C . ARG B 1 236 ? -6.711 -31.625 -16.297 1 98.44 236 ARG B C 1
ATOM 4204 O O . ARG B 1 236 ? -6.402 -32.812 -16.406 1 98.44 236 ARG B O 1
ATOM 4211 N N . ALA B 1 237 ? -6.117 -30.672 -16.953 1 98.62 237 ALA B N 1
ATOM 4212 C CA . ALA B 1 237 ? -4.945 -30.969 -17.766 1 98.62 237 ALA B CA 1
ATOM 4213 C C . ALA B 1 237 ? -3.807 -31.516 -16.922 1 98.62 237 ALA B C 1
ATOM 4215 O O . ALA B 1 237 ? -3.137 -32.469 -17.312 1 98.62 237 ALA B O 1
ATOM 4216 N N . ALA B 1 238 ? -3.551 -30.891 -15.789 1 98.25 238 ALA B N 1
ATOM 4217 C CA . ALA B 1 238 ? -2.518 -31.375 -14.883 1 98.25 238 ALA B CA 1
ATOM 4218 C C . ALA B 1 238 ? -2.791 -32.812 -14.469 1 98.25 238 ALA B C 1
ATOM 4220 O O . ALA B 1 238 ? -1.881 -33.656 -14.469 1 98.25 238 ALA B O 1
ATOM 4221 N N . ARG B 1 239 ? -4.031 -33.125 -14.125 1 96.31 239 ARG B N 1
ATOM 4222 C CA . ARG B 1 239 ? -4.43 -34.469 -13.727 1 96.31 239 ARG B CA 1
ATOM 4223 C C . ARG B 1 239 ? -4.258 -35.438 -14.875 1 96.31 239 ARG B C 1
ATOM 4225 O O . ARG B 1 239 ? -3.738 -36.562 -14.688 1 96.31 239 ARG B O 1
ATOM 4232 N N . LYS B 1 240 ? -4.738 -35.031 -16 1 96.69 240 LYS B N 1
ATOM 4233 C CA . LYS B 1 240 ? -4.645 -35.875 -17.188 1 96.69 240 LYS B CA 1
ATOM 4234 C C . LYS B 1 240 ? -3.199 -36.281 -17.469 1 96.69 240 LYS B C 1
ATOM 4236 O O . LYS B 1 240 ? -2.93 -37.438 -17.828 1 96.69 240 LYS B O 1
ATOM 4241 N N . HIS B 1 241 ? -2.287 -35.406 -17.297 1 97.25 241 HIS B N 1
ATOM 4242 C CA . HIS B 1 241 ? -0.881 -35.656 -17.594 1 97.25 241 HIS B CA 1
ATOM 4243 C C . HIS B 1 241 ? -0.14 -36.125 -16.344 1 97.25 241 HIS B C 1
ATOM 4245 O O . HIS B 1 241 ? 1.062 -36.406 -16.391 1 97.25 241 HIS B O 1
ATOM 4251 N N . ARG B 1 242 ? -0.827 -36.219 -15.188 1 96.56 242 ARG B N 1
ATOM 4252 C CA . ARG B 1 242 ? -0.277 -36.688 -13.914 1 96.56 242 ARG B CA 1
ATOM 4253 C C . ARG B 1 242 ? 0.91 -35.812 -13.492 1 96.56 242 ARG B C 1
ATOM 4255 O O . ARG B 1 242 ? 1.975 -36.344 -13.156 1 96.56 242 ARG B O 1
ATOM 4262 N N . ILE B 1 243 ? 0.73 -34.562 -13.539 1 98.25 243 ILE B N 1
ATOM 4263 C CA . ILE B 1 243 ? 1.77 -33.594 -13.172 1 98.25 243 ILE B CA 1
ATOM 4264 C C . ILE B 1 243 ? 1.331 -32.812 -11.945 1 98.25 243 ILE B C 1
ATOM 4266 O O . ILE B 1 243 ? 0.241 -32.219 -11.93 1 98.25 243 ILE B O 1
ATOM 4270 N N . PRO B 1 244 ? 2.186 -32.781 -10.867 1 98.06 244 PRO B N 1
ATOM 4271 C CA . PRO B 1 244 ? 1.877 -31.938 -9.719 1 98.06 244 PRO B CA 1
ATOM 4272 C C . PRO B 1 244 ? 1.687 -30.469 -10.109 1 98.06 244 PRO B C 1
ATOM 4274 O O . PRO B 1 244 ? 2.357 -29.984 -11.023 1 98.06 244 PRO B O 1
ATOM 4277 N N . ILE B 1 245 ? 0.786 -29.797 -9.328 1 98.62 245 ILE B N 1
ATOM 4278 C CA . ILE B 1 245 ? 0.467 -28.422 -9.727 1 98.62 245 ILE B CA 1
ATOM 4279 C C . ILE B 1 245 ? 0.453 -27.516 -8.492 1 98.62 245 ILE B C 1
ATOM 4281 O O . ILE B 1 245 ? -0.147 -27.859 -7.473 1 98.62 245 ILE B O 1
ATOM 4285 N N . LEU B 1 246 ? 1.205 -26.438 -8.547 1 98.62 246 LEU B N 1
ATOM 4286 C CA . LEU B 1 246 ? 1.152 -25.328 -7.605 1 98.62 246 LEU B CA 1
ATOM 4287 C C . LEU B 1 246 ? 0.38 -24.156 -8.195 1 98.62 246 LEU B C 1
ATOM 4289 O O . LEU B 1 246 ? 0.73 -23.641 -9.258 1 98.62 246 LEU B O 1
ATOM 4293 N N . MET B 1 247 ? -0.673 -23.75 -7.5 1 98.62 247 MET B N 1
ATOM 4294 C CA . MET B 1 247 ? -1.482 -22.625 -7.949 1 98.62 247 MET B CA 1
ATOM 4295 C C . MET B 1 247 ? -1.265 -21.406 -7.055 1 98.62 247 MET B C 1
ATOM 4297 O O . MET B 1 247 ? -1.263 -21.531 -5.828 1 98.62 247 MET B O 1
ATOM 4301 N N . VAL B 1 248 ? -0.983 -20.266 -7.625 1 97.81 248 VAL B N 1
ATOM 4302 C CA . VAL B 1 248 ? -0.948 -18.969 -6.957 1 97.81 248 VAL B CA 1
ATOM 4303 C C . VAL B 1 248 ? -1.977 -18.031 -7.586 1 97.81 248 VAL B C 1
ATOM 4305 O O . VAL B 1 248 ? -2.412 -18.25 -8.719 1 97.81 248 VAL B O 1
ATOM 4308 N N . THR B 1 249 ? -2.379 -16.984 -6.824 1 95.12 249 THR B N 1
ATOM 4309 C CA . THR B 1 249 ? -3.498 -16.156 -7.262 1 95.12 249 THR B CA 1
ATOM 4310 C C . THR B 1 249 ? -3.086 -14.695 -7.355 1 95.12 249 THR B C 1
ATOM 4312 O O . THR B 1 249 ? -3.41 -13.898 -6.473 1 95.12 249 THR B O 1
ATOM 4315 N N . SER B 1 250 ? -2.523 -14.273 -8.398 1 92.69 250 SER B N 1
ATOM 4316 C CA . SER B 1 250 ? -2.061 -12.898 -8.594 1 92.69 250 SER B CA 1
ATOM 4317 C C . SER B 1 250 ? -3.203 -11.984 -9.023 1 92.69 250 SER B C 1
ATOM 4319 O O . SER B 1 250 ? -4.289 -12.461 -9.359 1 92.69 250 SER B O 1
ATOM 4321 N N . GLY B 1 251 ? -2.977 -10.742 -8.891 1 87.5 251 GLY B N 1
ATOM 4322 C CA . GLY B 1 251 ? -3.857 -9.742 -9.469 1 87.5 251 GLY B CA 1
ATOM 4323 C C . GLY B 1 251 ? -5.203 -9.656 -8.773 1 87.5 251 GLY B C 1
ATOM 4324 O O . GLY B 1 251 ? -5.305 -9.914 -7.574 1 87.5 251 GLY B O 1
ATOM 4325 N N . GLY B 1 252 ? -6.203 -9.156 -9.5 1 86.25 252 GLY B N 1
ATOM 4326 C CA . GLY B 1 252 ? -7.535 -8.977 -8.945 1 86.25 252 GLY B CA 1
ATOM 4327 C C . GLY B 1 252 ? -7.672 -7.723 -8.102 1 86.25 252 GLY B C 1
ATOM 4328 O O . GLY B 1 252 ? -7.199 -7.672 -6.969 1 86.25 252 GLY B O 1
ATOM 4329 N N . TYR B 1 253 ? -8.43 -6.812 -8.555 1 80 253 TYR B N 1
ATOM 4330 C CA . TYR B 1 253 ? -8.461 -5.508 -7.902 1 80 253 TYR B CA 1
ATOM 4331 C C . TYR B 1 253 ? -9.898 -5.031 -7.703 1 80 253 TYR B C 1
ATOM 4333 O O . TYR B 1 253 ? -10.156 -3.828 -7.625 1 80 253 TYR B O 1
ATOM 4341 N N . GLN B 1 254 ? -10.711 -6.078 -7.719 1 81.94 254 GLN B N 1
ATOM 4342 C CA . GLN B 1 254 ? -12.102 -5.84 -7.355 1 81.94 254 GLN B CA 1
ATOM 4343 C C . GLN B 1 254 ? -12.461 -6.547 -6.051 1 81.94 254 GLN B C 1
ATOM 4345 O O . GLN B 1 254 ? -11.883 -7.59 -5.727 1 81.94 254 GLN B O 1
ATOM 4350 N N . LYS B 1 255 ? -13.398 -6.035 -5.344 1 77.62 255 LYS B N 1
ATOM 4351 C CA . LYS B 1 255 ? -13.812 -6.574 -4.055 1 77.62 255 LYS B CA 1
ATOM 4352 C C . LYS B 1 255 ? -14.328 -8 -4.199 1 77.62 255 LYS B C 1
ATOM 4354 O O . LYS B 1 255 ? -14.141 -8.828 -3.303 1 77.62 255 LYS B O 1
ATOM 4359 N N . ARG B 1 256 ? -14.906 -8.258 -5.32 1 89.12 256 ARG B N 1
ATOM 4360 C CA . ARG B 1 256 ? -15.578 -9.539 -5.48 1 89.12 256 ARG B CA 1
ATOM 4361 C C . ARG B 1 256 ? -14.586 -10.641 -5.844 1 89.12 256 ARG B C 1
ATOM 4363 O O . ARG B 1 256 ? -14.945 -11.812 -5.906 1 89.12 256 ARG B O 1
ATOM 4370 N N . THR B 1 257 ? -13.336 -10.289 -6.062 1 91 257 THR B N 1
ATOM 4371 C CA . THR B 1 257 ? -12.32 -11.227 -6.508 1 91 257 THR B CA 1
ATOM 4372 C C . THR B 1 257 ? -12.125 -12.344 -5.488 1 91 257 THR B C 1
ATOM 4374 O O . THR B 1 257 ? -11.977 -13.516 -5.855 1 91 257 THR B O 1
ATOM 4377 N N . ALA B 1 258 ? -12.148 -12.016 -4.211 1 90.56 258 ALA B N 1
ATOM 4378 C CA . ALA B 1 258 ? -11.922 -13 -3.158 1 90.56 258 ALA B CA 1
ATOM 4379 C C . ALA B 1 258 ? -12.961 -14.125 -3.227 1 90.56 258 ALA B C 1
ATOM 4381 O O . ALA B 1 258 ? -12.609 -15.305 -3.115 1 90.56 258 ALA B O 1
ATOM 4382 N N . ARG B 1 259 ? -14.203 -13.773 -3.459 1 93.88 259 ARG B N 1
ATOM 4383 C CA . ARG B 1 259 ? -15.281 -14.758 -3.545 1 93.88 259 ARG B CA 1
ATOM 4384 C C . ARG B 1 259 ? -15.117 -15.641 -4.777 1 93.88 259 ARG B C 1
ATOM 4386 O O . ARG B 1 259 ? -15.359 -16.844 -4.723 1 93.88 259 ARG B O 1
ATOM 4393 N N . ILE B 1 260 ? -14.719 -15.078 -5.828 1 96.44 260 ILE B N 1
ATOM 4394 C CA . ILE B 1 260 ? -14.547 -15.82 -7.074 1 96.44 260 ILE B CA 1
ATOM 4395 C C . ILE B 1 260 ? -13.43 -16.844 -6.918 1 96.44 260 ILE B C 1
ATOM 4397 O O . ILE B 1 260 ? -13.555 -17.984 -7.371 1 96.44 260 ILE B O 1
ATOM 4401 N N . ILE B 1 261 ? -12.336 -16.453 -6.273 1 95.62 261 ILE B N 1
ATOM 4402 C CA . ILE B 1 261 ? -11.242 -17.375 -6 1 95.62 261 ILE B CA 1
ATOM 4403 C C . ILE B 1 261 ? -11.734 -18.531 -5.133 1 95.62 261 ILE B C 1
ATOM 4405 O O . ILE B 1 261 ? -11.469 -19.703 -5.43 1 95.62 261 ILE B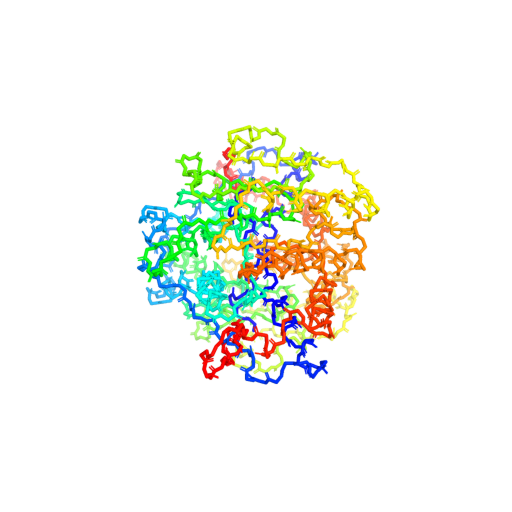 O 1
ATOM 4409 N N . ALA B 1 262 ? -12.43 -18.172 -4.082 1 93.69 262 ALA B N 1
ATOM 4410 C CA . ALA B 1 262 ? -12.969 -19.188 -3.191 1 93.69 262 ALA B CA 1
ATOM 4411 C C . ALA B 1 262 ? -13.891 -20.141 -3.947 1 93.69 262 ALA B C 1
ATOM 4413 O O . ALA B 1 262 ? -13.797 -21.359 -3.787 1 93.69 262 ALA B O 1
ATOM 4414 N N . ASP B 1 263 ? -14.75 -19.625 -4.801 1 95.69 263 ASP B N 1
ATOM 4415 C CA . ASP B 1 263 ? -15.68 -20.438 -5.574 1 95.69 263 ASP B CA 1
ATOM 4416 C C . ASP B 1 263 ? -14.93 -21.375 -6.516 1 95.69 263 ASP B C 1
ATOM 4418 O O . ASP B 1 263 ? -15.352 -22.516 -6.73 1 95.69 263 ASP B O 1
ATOM 4422 N N . SER B 1 264 ? -13.906 -20.859 -7.113 1 96.75 264 SER B N 1
ATOM 4423 C CA . SER B 1 264 ? -13.094 -21.688 -7.996 1 96.75 264 SER B CA 1
ATOM 4424 C C . SER B 1 264 ? -12.469 -22.859 -7.246 1 96.75 264 SER B C 1
ATOM 4426 O O . SER B 1 264 ? -12.492 -24 -7.727 1 96.75 264 SER B O 1
ATOM 4428 N N . ILE B 1 265 ? -11.906 -22.625 -6.086 1 93.69 265 ILE B N 1
ATOM 4429 C CA . ILE B 1 265 ? -11.266 -23.656 -5.281 1 93.69 265 ILE B CA 1
ATOM 4430 C C . ILE B 1 265 ? -12.305 -24.672 -4.828 1 93.69 265 ILE B C 1
ATOM 4432 O O . ILE B 1 265 ? -12.062 -25.875 -4.883 1 93.69 265 ILE B O 1
ATOM 4436 N N . VAL B 1 266 ? -13.453 -24.172 -4.449 1 92.5 266 VAL B N 1
ATOM 4437 C CA . VAL B 1 266 ? -14.539 -25.062 -4.047 1 92.5 266 VAL B CA 1
ATOM 4438 C C . VAL B 1 266 ? -14.938 -25.953 -5.219 1 92.5 266 VAL B C 1
ATOM 4440 O O . VAL B 1 266 ? -15.172 -27.156 -5.039 1 92.5 266 VAL B O 1
ATOM 4443 N N . ASN B 1 267 ? -15.039 -25.391 -6.363 1 94.69 267 ASN B N 1
ATOM 4444 C CA . ASN B 1 267 ? -15.383 -26.156 -7.555 1 94.69 267 ASN B CA 1
ATOM 4445 C C . ASN B 1 267 ? -14.367 -27.266 -7.82 1 94.69 267 ASN B C 1
ATOM 4447 O O . ASN B 1 267 ? -14.734 -28.391 -8.141 1 94.69 267 ASN B O 1
ATOM 4451 N N . LEU B 1 268 ? -13.086 -26.922 -7.738 1 94.94 268 LEU B N 1
ATOM 4452 C CA . LEU B 1 268 ? -12.031 -27.906 -7.934 1 94.94 268 LEU B CA 1
ATOM 4453 C C . LEU B 1 268 ? -12.133 -29.031 -6.902 1 94.94 268 LEU B C 1
ATOM 4455 O O . LEU B 1 268 ? -11.938 -30.203 -7.234 1 94.94 268 LEU B O 1
ATOM 4459 N N . HIS B 1 269 ? -12.398 -28.656 -5.707 1 90.5 269 HIS B N 1
ATOM 4460 C CA . HIS B 1 269 ? -12.578 -29.641 -4.648 1 90.5 269 HIS B CA 1
ATOM 4461 C C . HIS B 1 269 ? -13.766 -30.547 -4.938 1 90.5 269 HIS B C 1
ATOM 4463 O O . HIS B 1 269 ? -13.656 -31.781 -4.832 1 90.5 269 HIS B O 1
ATOM 4469 N N . ASN B 1 270 ? -14.859 -30 -5.266 1 90.88 270 ASN B N 1
ATOM 4470 C CA . ASN B 1 270 ? -16.094 -30.734 -5.52 1 90.88 270 ASN B CA 1
ATOM 4471 C C . ASN B 1 270 ? -15.922 -31.719 -6.672 1 90.88 270 ASN B C 1
ATOM 4473 O O . ASN B 1 270 ? -16.547 -32.781 -6.684 1 90.88 270 ASN B O 1
ATOM 4477 N N . LEU B 1 271 ? -15.094 -31.375 -7.539 1 93.31 271 LEU B N 1
ATOM 4478 C CA . LEU B 1 271 ? -14.891 -32.219 -8.719 1 93.31 271 LEU B CA 1
ATOM 4479 C C . LEU B 1 271 ? -13.742 -33.188 -8.492 1 93.31 271 LEU B C 1
ATOM 4481 O O . LEU B 1 271 ? -13.336 -33.906 -9.422 1 93.31 271 LEU B O 1
ATOM 4485 N N . GLY B 1 272 ? -13.109 -33.156 -7.27 1 90.19 272 GLY B N 1
ATOM 4486 C CA . GLY B 1 272 ? -12.125 -34.156 -6.863 1 90.19 272 GLY B CA 1
ATOM 4487 C C . GLY B 1 272 ? -10.727 -33.875 -7.383 1 90.19 272 GLY B C 1
ATOM 4488 O O . GLY B 1 272 ? -9.898 -34.781 -7.477 1 90.19 272 GLY B O 1
ATOM 4489 N N . LEU B 1 273 ? -10.516 -32.625 -7.781 1 92.31 273 LEU B N 1
ATOM 4490 C CA . LEU B 1 273 ? -9.219 -32.281 -8.359 1 92.31 273 LEU B CA 1
ATOM 4491 C C . LEU B 1 273 ? -8.25 -31.812 -7.281 1 92.31 273 LEU B C 1
ATOM 4493 O O . LEU B 1 273 ? -7.035 -31.766 -7.508 1 92.31 273 LEU B O 1
ATOM 4497 N N . ILE B 1 274 ? -8.773 -31.391 -6.102 1 87.81 274 ILE B N 1
ATOM 4498 C CA . ILE B 1 274 ? -7.898 -31.047 -4.984 1 87.81 274 ILE B CA 1
ATOM 4499 C C . ILE B 1 274 ? -8.336 -31.812 -3.734 1 87.81 274 ILE B C 1
ATOM 4501 O O . ILE B 1 274 ? -8.453 -31.219 -2.656 1 87.81 274 ILE B O 1
ATOM 4505 N N . ASP B 1 275 ? -8.711 -33.062 -3.871 1 72.69 275 ASP B N 1
ATOM 4506 C CA . ASP B 1 275 ? -9.164 -33.906 -2.762 1 72.69 275 ASP B CA 1
ATOM 4507 C C . ASP B 1 275 ? -7.98 -34.594 -2.08 1 72.69 275 ASP B C 1
ATOM 4509 O O . ASP B 1 275 ? -6.926 -34.781 -2.691 1 72.69 275 ASP B O 1
ATOM 4513 N N . LYS B 1 276 ? -8.047 -34.594 -0.733 1 59 276 LYS B N 1
ATOM 4514 C CA . LYS B 1 276 ? -7.055 -35.281 0.099 1 59 276 LYS B CA 1
ATOM 4515 C C . LYS B 1 276 ? -6.613 -36.594 -0.538 1 59 276 LYS B C 1
ATOM 4517 O O . LYS B 1 276 ? -5.449 -36.969 -0.424 1 59 276 LYS B O 1
ATOM 4522 N N . GLU B 1 277 ? -7.578 -37.156 -1.074 1 52.62 277 GLU B N 1
ATOM 4523 C CA . GLU B 1 277 ? -7.348 -38.562 -1.395 1 52.62 277 GLU B CA 1
ATOM 4524 C C . GLU B 1 277 ? -6.52 -38.719 -2.668 1 52.62 277 GLU B C 1
ATOM 4526 O O . GLU B 1 277 ? -6.199 -39.844 -3.082 1 52.62 277 GLU B O 1
ATOM 4531 N N . LEU B 1 278 ? -6.355 -37.562 -3.297 1 46.03 278 LEU B N 1
ATOM 4532 C CA . LEU B 1 278 ? -5.75 -37.844 -4.594 1 46.03 278 LEU B CA 1
ATOM 4533 C C . LEU B 1 278 ? -4.293 -38.281 -4.434 1 46.03 278 LEU B C 1
ATOM 4535 O O . LEU B 1 278 ? -3.486 -38.094 -5.348 1 46.03 278 LEU B O 1
ATOM 4539 N N . VAL B 1 279 ? -3.85 -38.469 -3.248 1 38.72 279 VAL B N 1
ATOM 4540 C CA . VAL B 1 279 ? -2.475 -38.938 -3.148 1 38.72 279 VAL B CA 1
ATOM 4541 C C . VAL B 1 279 ? -2.227 -40.031 -4.191 1 38.72 279 VAL B C 1
ATOM 4543 O O . VAL B 1 279 ? -2.959 -41 -4.246 1 38.72 279 VAL B O 1
ATOM 4546 N N . CYS B 1 280 ? -1.637 -39.656 -5.23 1 37.81 280 CYS B N 1
ATOM 4547 C CA . CYS B 1 280 ? -1.207 -40.75 -6.105 1 37.81 280 CYS B CA 1
ATOM 4548 C C . CYS B 1 280 ? -0.903 -42 -5.309 1 37.81 280 CYS B C 1
ATOM 4550 O O . CYS B 1 280 ? -1.667 -42.969 -5.352 1 37.81 280 CYS B O 1
ATOM 4552 N N . GLY B 1 281 ? 0.522 -42.5 -5.473 1 33.31 281 GLY B N 1
ATOM 4553 C CA . GLY B 1 281 ? 1.053 -43.812 -5.074 1 33.31 281 GLY B CA 1
ATOM 4554 C C . GLY B 1 281 ? 0.866 -44.094 -3.598 1 33.31 281 GLY B C 1
ATOM 4555 O O . GLY B 1 281 ? 0.456 -43.219 -2.832 1 33.31 281 GLY B O 1
ATOM 4556 N N . GLU B 1 282 ? 1.331 -45.344 -3.068 1 33.09 282 GLU B N 1
ATOM 4557 C CA . GLU B 1 282 ? 1.395 -46.156 -1.848 1 33.09 282 GLU B CA 1
ATOM 4558 C C . GLU B 1 282 ? 1.847 -45.312 -0.659 1 33.09 282 GLU B C 1
ATOM 4560 O O . GLU B 1 282 ? 2.135 -45.844 0.414 1 33.09 282 GLU B O 1
ATOM 4565 N N . ALA B 1 283 ? 2.346 -44.094 -0.95 1 34.19 283 ALA B N 1
ATOM 4566 C CA . ALA B 1 283 ? 2.896 -43.656 0.327 1 34.19 283 ALA B CA 1
ATOM 4567 C C . ALA B 1 283 ? 1.792 -43.188 1.27 1 34.19 283 ALA B C 1
ATOM 4569 O O . ALA B 1 283 ? 0.83 -42.531 0.838 1 34.19 283 ALA B O 1
ATOM 4570 N N . GLU B 1 284 ? 1.556 -43.562 2.527 1 33.09 284 GLU B N 1
ATOM 4571 C CA . GLU B 1 284 ? 0.625 -43.469 3.648 1 33.09 284 GLU B CA 1
ATOM 4572 C C . GLU B 1 284 ? 0.091 -42.062 3.803 1 33.09 284 GLU B C 1
ATOM 4574 O O . GLU B 1 284 ? -1.122 -41.844 3.865 1 33.09 284 GLU B O 1
ATOM 4579 N N . ASN B 1 285 ? 0.536 -41.156 4.648 1 31.8 285 ASN B N 1
ATOM 4580 C CA . ASN B 1 285 ? -0.198 -40.156 5.41 1 31.8 285 ASN B CA 1
ATOM 4581 C C . ASN B 1 285 ? -0.372 -38.875 4.613 1 31.8 285 ASN B C 1
ATOM 4583 O O . ASN B 1 285 ? 0.506 -38 4.625 1 31.8 285 ASN B O 1
ATOM 4587 N N . PRO B 1 286 ? -1.225 -38.75 3.533 1 33.88 286 PRO B N 1
ATOM 4588 C CA . PRO B 1 286 ? -1.146 -37.625 2.631 1 33.88 286 PRO B CA 1
ATOM 4589 C C . PRO B 1 286 ? -1.79 -36.344 3.217 1 33.88 286 PRO B C 1
ATOM 4591 O O . PRO B 1 286 ? -3.008 -36.312 3.412 1 33.88 286 PRO B O 1
ATOM 4594 N N . LYS B 1 287 ? -1.249 -35.688 4.242 1 30.41 287 LYS B N 1
ATOM 4595 C CA . LYS B 1 287 ? -1.832 -34.469 4.754 1 30.41 287 LYS B CA 1
ATOM 4596 C C . LYS B 1 287 ? -1.84 -33.375 3.682 1 30.41 287 LYS B C 1
ATOM 4598 O O . LYS B 1 287 ? -0.794 -33.031 3.121 1 30.41 287 LYS B O 1
ATOM 4603 N N . VAL B 1 288 ? -2.941 -33.031 3.049 1 33.47 288 VAL B N 1
ATOM 4604 C CA . VAL B 1 288 ? -3.213 -31.984 2.066 1 33.47 288 VAL B CA 1
ATOM 4605 C C . VAL B 1 288 ? -3.1 -30.609 2.727 1 33.47 288 VAL B C 1
ATOM 4607 O O . VAL B 1 288 ? -3.695 -30.375 3.777 1 33.47 288 VAL B O 1
ATOM 4610 N N . GLU B 1 289 ? -1.938 -29.766 2.656 1 35.69 289 GLU B N 1
ATOM 4611 C CA . GLU B 1 289 ? -1.876 -28.562 3.471 1 35.69 289 GLU B CA 1
ATOM 4612 C C . GLU B 1 289 ? -2.018 -27.312 2.611 1 35.69 289 GLU B C 1
ATOM 4614 O O . GLU B 1 289 ? -1.362 -27.188 1.575 1 35.69 289 GLU B O 1
ATOM 4619 N N . LEU B 1 290 ? -3.23 -26.688 2.584 1 37.66 290 LEU B N 1
ATOM 4620 C CA . LEU B 1 290 ? -3.357 -25.328 2.098 1 37.66 290 LEU B CA 1
ATOM 4621 C C . LEU B 1 290 ? -2.541 -24.359 2.957 1 37.66 290 LEU B C 1
ATOM 4623 O O . LEU B 1 290 ? -2.592 -24.422 4.188 1 37.66 290 LEU B O 1
ATOM 4627 N N . ILE B 1 291 ? -1.58 -23.734 2.449 1 36.03 291 ILE B N 1
ATOM 4628 C CA . ILE B 1 291 ? -0.708 -22.859 3.234 1 36.03 291 ILE B CA 1
ATOM 4629 C C . ILE B 1 291 ? -1.386 -21.516 3.451 1 36.03 291 ILE B C 1
ATOM 4631 O O . ILE B 1 291 ? -1.782 -20.844 2.49 1 36.03 291 ILE B O 1
ATOM 4635 N N . ILE B 1 292 ? -2.113 -21.344 4.609 1 36.62 292 ILE B N 1
ATOM 4636 C CA . ILE B 1 292 ? -2.902 -20.188 4.992 1 36.62 292 ILE B CA 1
ATOM 4637 C C . ILE B 1 292 ? -1.995 -19.141 5.629 1 36.62 292 ILE B C 1
ATOM 4639 O O . ILE B 1 292 ? -0.945 -19.469 6.188 1 36.62 292 ILE B O 1
ATOM 4643 N N . ARG B 1 293 ? -2.59 -17.891 5.68 1 38.5 293 ARG B N 1
ATOM 4644 C CA . ARG B 1 293 ? -2.135 -16.547 6.047 1 38.5 293 ARG B CA 1
ATOM 4645 C C . ARG B 1 293 ? -1.813 -16.469 7.535 1 38.5 293 ARG B C 1
ATOM 4647 O O . ARG B 1 293 ? -2.209 -17.344 8.312 1 38.5 293 ARG B O 1
ATOM 4654 N N . GLU B 1 294 ? -1.441 -15.164 7.965 1 36.28 294 GLU B N 1
ATOM 4655 C CA . GLU B 1 294 ? -0.835 -14.484 9.102 1 36.28 294 GLU B CA 1
ATOM 4656 C C . GLU B 1 294 ? -1.686 -14.648 10.359 1 36.28 294 GLU B C 1
ATOM 4658 O O . GLU B 1 294 ? -2.916 -14.625 10.289 1 36.28 294 GLU B O 1
ATOM 4663 N N . GLY B 1 295 ? -1.09 -15.266 11.453 1 28.53 295 GLY B N 1
ATOM 4664 C CA . GLY B 1 295 ? -1.528 -15.477 12.82 1 28.53 295 GLY B CA 1
ATOM 4665 C C . GLY B 1 295 ? -2.258 -14.281 13.406 1 28.53 295 GLY B C 1
ATOM 4666 O O . GLY B 1 295 ? -1.987 -13.133 13.031 1 28.53 295 GLY B O 1
ATOM 4667 N N . LYS B 1 296 ? -3.453 -14.656 14.062 1 32.38 296 LYS B N 1
ATOM 4668 C CA . LYS B 1 296 ? -4.18 -13.781 14.977 1 32.38 296 LYS B CA 1
ATOM 4669 C C . LYS B 1 296 ? -3.217 -13 15.867 1 32.38 296 LYS B C 1
ATOM 4671 O O . LYS B 1 296 ? -2.457 -13.586 16.641 1 32.38 296 LYS B O 1
ATOM 4676 N N . LYS B 1 297 ? -2.496 -11.914 15.578 1 24.95 297 LYS B N 1
ATOM 4677 C CA . LYS B 1 297 ? -2.23 -11.242 16.844 1 24.95 297 LYS B CA 1
ATOM 4678 C C . LYS B 1 297 ? -3.52 -10.703 17.469 1 24.95 297 LYS B C 1
ATOM 4680 O O . LYS B 1 297 ? -4.371 -10.164 16.75 1 24.95 297 LYS B O 1
#

Nearest PDB structures (foldseek):
  9gkv-assembly1_B  TM=9.178E-01  e=2.345E-16  Vibrio cholerae
  9gkx-assembly1_C  TM=7.424E-01  e=1.520E-12  Rhizorhabdus wittichii DC-6
  5ji5-assembly1_A  TM=7.291E-01  e=1.520E-12  Paraburkholderia phymatum STM815
  8szt-assembly1_A  TM=7.089E-01  e=1.351E-12  Acinetobacter baumannii
  5g13-assembly1_B  TM=7.359E-01  e=5.235E-12  Pseudomonas aeruginosa PAO1

pLDDT: mean 87.85, std 18.16, range [24.03, 98.94]

Solvent-accessible surface area (backbone atoms only — not comparable to full-atom values): 29727 Å² total; per-residue (Å²): 112,49,52,69,52,35,34,48,60,52,71,54,40,46,54,46,21,52,51,49,33,48,72,65,62,66,51,55,75,72,35,51,22,70,37,47,60,45,47,73,72,60,48,51,75,55,27,43,69,67,38,59,54,50,48,56,51,58,70,45,40,67,59,27,24,27,29,18,13,34,34,52,21,41,55,41,4,68,76,44,40,45,21,47,18,72,36,41,44,23,43,36,4,27,45,73,42,57,12,71,53,11,80,49,29,23,59,50,45,20,52,52,49,38,51,74,70,36,88,88,35,70,31,36,31,37,43,36,48,24,19,55,64,63,46,2,48,28,57,68,39,55,85,38,86,46,52,44,30,34,38,45,19,27,50,80,75,57,67,81,51,58,72,29,52,68,36,37,74,46,72,43,76,40,57,80,53,44,36,42,69,64,49,49,50,50,50,50,53,48,53,53,48,52,56,69,74,43,82,45,56,30,36,41,32,29,52,19,46,16,29,27,51,78,25,87,83,23,48,25,35,22,45,70,66,41,52,34,49,46,53,46,48,53,54,50,50,30,58,74,69,70,31,21,32,26,35,22,37,16,72,43,79,47,86,62,42,30,56,45,53,28,51,29,52,50,50,35,36,77,71,57,74,65,40,63,73,54,44,74,72,90,72,76,86,64,76,44,53,27,32,36,79,82,76,85,125,112,50,51,68,53,34,35,47,60,54,70,54,41,46,55,46,22,53,50,49,34,48,72,65,64,67,52,54,75,70,36,51,22,70,37,47,61,45,47,72,73,59,48,52,75,55,29,44,70,68,39,57,54,48,46,56,52,57,70,47,40,67,60,27,24,26,30,18,14,35,35,51,22,41,55,41,4,70,76,44,42,46,21,45,18,72,37,40,44,24,41,37,4,26,44,72,43,57,12,72,53,11,81,49,30,24,60,52,44,20,51,52,48,37,52,72,68,36,88,90,35,68,31,36,30,37,43,36,47,24,17,55,66,62,44,2,48,26,56,66,39,54,87,38,86,45,52,44,30,34,38,44,19,27,47,79,76,59,68,82,50,60,72,27,52,69,34,38,75,45,72,42,75,40,56,79,54,44,36,42,69,64,50,49,50,50,50,51,53,48,52,54,48,52,56,69,74,44,81,44,55,30,36,42,33,29,51,20,45,16,27,28,52,80,25,87,81,23,48,25,34,22,45,68,67,40,52,35,48,46,53,46,49,54,52,49,50,29,57,74,70,69,31,20,32,26,37,22,38,15,72,42,80,47,87,63,42,29,58,46,53,29,51,30,53,50,51,36,37,75,71,58,74,66,39,59,75,54,43,76,72,89,73,76,84,61,75,44,52,28,35,36,78,83,75,86,123

Secondary structure (DSSP, 8-state):
--GGGG-SS-HHHHHHHHHHHHHTT---GGGEEEPPPPPHHHHTTTS-HHHHHHHHHHHHHHHHHHHHHHHHHHHHHHHHSEEEESS---TT--SS--BTTB-S-HHHHHHHHHHHHSTT---EEEEE-SSSPP-SHHHHTTT-TTEEEEEEEETTTSTT-HHHHTT-SEEEEE-TT--HHHHHHHHHHHHHHHHHH---SEEEEE--STTBTT-TTT---B-HHHHHHHHHHHHHHHHHTT--EEEE-----STTHHHHHHHHHHHHHHTTSS-GGG--SS-S-----EEE-----/--GGGG-SS-HHHHHHHHHHHHHTT---GGGEEEPPPPPHHHHTTTS-HHHHHHHHHHHHHHHHHHHHHHHHHHHHHHHHSEEEESS---TT--SS--BTTB-S-HHHHHHHHHHHHSTT---EEEEE-SSSPP-HHHHHTTT-TTEEEEEEEETTTSTT-HHHHTT-SEEEEE-TT--HHHHHHHHHHHHHHHHHH---SEEEEE--STTBTT-TTT---B-HHHHHHHHHHHHHHHHHTT--EEEE-----STTHHHHHHHHHHHHHHTTSS-GGG--SS-S-----EEE-----

Foldseek 3Di:
DALVVLDPPCPVVVVVVVVVCVVVVNDDPVVDDDDDDQDPVNVVVPDPPVVVVVVVCVSCVQLVLLLVLLLVQLVLLLQFVEEERAADPLQAAAPVGHDDNRDDPSVLVNLVCCCPPPPPAQAEEEEAEAQDDGQHVLVRCVPPPSYAYAYEYACPQPVPPVSSVNSHPHYHHDHFAAEQPVSLVVLLVVLLVRCVVDPGQEYEYALEPCLDAPRPRRRYHYHLVSSLVSLVSNLVSSVVSSHGYYYHYDYDDDPCSVVSVVVSVVVCVVVPSQDQPVRPDDDPDSPSDHSDDDDDD/DALVVLDPPCPVPVVVVVVVCVVVVNDDPVVDDDDDDQDPVNVVVPDPPVVVVVVVCVSCVQLVLLLVLLLVQLVLLLQFLEEERQADPLQAAAPVGHDDNRDDPSVQNNLVCCCPPPPPAQAEEEEAEAQDDGQHVLVNCVPPPSYAYAYEYACPQCVPPVSSVNSHPHYHHDHFAAELPVSLVVLLVVLLVRCVVDPGQEYEYALEPCLDAPRPRRRYHYHLVSSLVSLVSNLVSSVVSSHGYYYHYDYDDDPCSVVSVVVSVVSCVVVPSQDQPVRPDDDPDSPRDHSDDDDDD